Protein AF-A0A3M1J9I2-F1 (afdb_monomer)

Secondary structure (DSSP, 8-state):
-HHHHHHHTT-------PPPTT---TT----HHHHHHHHHHHTT--SEEEESSGGGS-SSHHHHHHHHHHHHHTT-EEEETTB--SSSHHHHHHHHHHHHHHHHHHHHHHHHHHHHHHHHHHTT---SSPPPTTEEEETTEEEE-HHHHHHHHHHHHHHHTS---HHHHHHHHHHTTPPPTTTTSTT--S--HHHHHHHTT-GGGGTEEEET-B-TTSPBPPGGG-EEEE---SS-HHHHHHHHHHHHHHHHH---S-SS--TTTTTEEETTT-PBPEEEEEETTEEEEES--SS-TTSS--PPPEEHHHHHHHHHHHHHHHHH-HHHHHHHHHHHHHHHHHHHHHHHHHHHHHHHHHHHHHHHHHHHHHHHHT---HHHHHHHHHHHHHHHHHHHHHHHHHHHHHHHHHTTS--HHHHHHHHHHHHHHTTTTTTGGG-HHHHHHHHHHTT-EEEEEEETTEEEEEEEBTTB--SS---------BPP--SSPPPPGGGTTT--

Foldseek 3Di:
DQVVLCVVVVHDDPDDQDDDPVVPDQPDPDPPSLVVVLVCLLVVVDQEAEAQDQCVCDVDNVVSVVSQVSSVVSNYHYDHPPDDLDVDPRVVVVVVVVVVVVVVVVVVVVVVLVVVCLVCLLVLFQSDDDDQFQWDADPRATDGDVVRLVLLVVLLCCVQVVVDQLQNSQVVCVVVVPQDPPNVDPDDPGGDSVSSVVSLQDCVQQFWDWDQQADVVGHGDPPVRIRIHGHDHSDHPVSSVSSVVSVVLCVLVPPDPDPDFFLCRSQEAALFQRQHWHWDDPDPPWIWTDSDPDDPPPPDDPDDTFTRVLVLVVLLVVLVVCLLDPVSQVLLVVVLVVVLCVVLVVLVVVLVVLVVVLVVLVVVLVVLVVVLVPDPDPVVNVVSVVVNVVSVVVNVVSVVVSVVSVVVSVNDHCDPVLSVVSVVVSVVCSVPVVVLVVDSVSSNVSCVSQVKHWHWDADPQFTFIDIAGSSDDDLDDPPPTDGSDGHDDDDDDRDDSVVPSVPD

Sequence (504 aa):
MGRAYSKDKGYNVVAELKEDDKGASGAEINLPELNKAREMAQAGRYDVLIVRELDRLSRNLAKQLIVEEALNQSGVRVEYVLAEYDDTPEGRLNKHIRATIAEYEREKIKERLVRGRMNAAKAGKIPSGKPPYGYRVKDRQLVIYEPEAKIVRQIFDWYINHNMSASKIADKLDELNVPTPNSARKNTVGWLKSSVGRMLGNETYTGTWYYGKRRRGGSLNEKSHWVAVEVPGIVSKETFDRAQRQKAEYRQKASRNRKNKYLLSGYIRCACCDYAFSGRMMNKNLAYYTANNGKDYRNHCNLPYFRADILDNQVWNWLVSILTDEEQLEQGFANYKAAVAKKDTPIRRELKITTDLINKKEKELDSKIAKMDALKSKRALVKASREVAQVEEQLDKLEAQHAVLIKQLESGTLTQEQIKSIREFVESTRGDIETVGDDFASRREIVRMLNVQVRVAVEDGKKMAHVTCHLGSSLVNCDTYHILGNAAKILGSCPSLKSTLTAT

Nearest PDB structures (foldseek):
  3na7-assembly1_A  TM=5.386E-01  e=2.882E-01  Helicobacter pylori NCTC 11638
  7pg5-assembly1_B  TM=3.683E-01  e=1.998E-01  Homo sapiens
  4ilo-assembly1_A  TM=3.195E-01  e=1.800E-01  Chlamydia trachomatis L2/434/Bu
  8tgd-assembly1_B  TM=3.673E-01  e=7.386E-01  Homo sapiens

Structure (mmCIF, N/CA/C/O backbone):
data_AF-A0A3M1J9I2-F1
#
_entry.id   AF-A0A3M1J9I2-F1
#
loop_
_atom_site.group_PDB
_atom_site.id
_atom_site.type_symbol
_atom_site.label_atom_id
_atom_site.label_alt_id
_atom_site.label_comp_id
_atom_site.label_asym_id
_atom_site.label_entity_id
_atom_site.label_seq_id
_atom_site.pdbx_PDB_ins_code
_atom_site.Cartn_x
_atom_site.Cartn_y
_atom_site.Cartn_z
_atom_site.occupancy
_atom_site.B_iso_or_equiv
_atom_site.auth_seq_id
_atom_site.auth_comp_id
_atom_site.auth_asym_id
_atom_site.auth_atom_id
_atom_site.pdbx_PDB_model_num
ATOM 1 N N . MET A 1 1 ? 26.232 -6.854 -71.951 1.00 64.75 1 MET A N 1
ATOM 2 C CA . MET A 1 1 ? 26.859 -5.968 -70.943 1.00 64.75 1 MET A CA 1
ATOM 3 C C . MET A 1 1 ? 27.976 -6.683 -70.195 1.00 64.75 1 MET A C 1
ATOM 5 O O . MET A 1 1 ? 29.101 -6.239 -70.337 1.00 64.75 1 MET A O 1
ATOM 9 N N . GLY A 1 2 ? 27.730 -7.829 -69.541 1.00 72.94 2 GLY A N 1
ATOM 10 C CA . GLY A 1 2 ? 28.788 -8.617 -68.873 1.00 72.94 2 GLY A CA 1
ATOM 11 C C . GLY A 1 2 ? 30.012 -8.933 -69.750 1.00 72.94 2 GLY A C 1
ATOM 12 O O . GLY A 1 2 ? 31.117 -8.592 -69.359 1.00 72.94 2 GLY A O 1
ATOM 13 N N . ARG A 1 3 ? 29.824 -9.446 -70.981 1.00 79.06 3 ARG A N 1
ATOM 14 C CA . ARG A 1 3 ? 30.937 -9.684 -71.939 1.00 79.06 3 ARG A CA 1
ATOM 15 C C . ARG A 1 3 ? 31.737 -8.437 -72.319 1.00 79.06 3 ARG A C 1
ATOM 17 O O . ARG A 1 3 ? 32.916 -8.525 -72.636 1.00 79.06 3 ARG A O 1
ATOM 24 N N . ALA A 1 4 ? 31.070 -7.288 -72.391 1.00 80.56 4 ALA A N 1
ATOM 25 C CA . ALA A 1 4 ? 31.735 -6.040 -72.744 1.00 80.56 4 ALA A CA 1
ATOM 26 C C . ALA A 1 4 ? 32.564 -5.541 -71.554 1.00 80.56 4 ALA A C 1
ATOM 28 O O . ALA A 1 4 ? 33.721 -5.196 -71.742 1.00 80.56 4 ALA A O 1
ATOM 29 N N . TYR A 1 5 ? 32.003 -5.610 -70.340 1.00 80.75 5 TYR A N 1
ATOM 30 C CA . TYR A 1 5 ? 32.691 -5.279 -69.089 1.00 80.75 5 TYR A CA 1
ATOM 31 C C . TYR A 1 5 ? 33.881 -6.209 -68.822 1.00 80.75 5 TYR A C 1
ATOM 33 O O . TYR A 1 5 ? 34.964 -5.747 -68.490 1.00 80.75 5 TYR A O 1
ATOM 41 N N . SER A 1 6 ? 33.719 -7.518 -69.050 1.00 84.56 6 SER A N 1
ATOM 42 C CA . SER A 1 6 ? 34.821 -8.474 -68.928 1.00 84.56 6 SER A CA 1
ATOM 43 C C . SER A 1 6 ? 35.938 -8.163 -69.920 1.00 84.56 6 SER A C 1
ATOM 45 O O . SER A 1 6 ? 37.101 -8.185 -69.546 1.00 84.56 6 SER A O 1
ATOM 47 N N . LYS A 1 7 ? 35.600 -7.823 -71.172 1.00 84.00 7 LYS A N 1
ATOM 48 C CA . LYS A 1 7 ? 36.590 -7.454 -72.190 1.00 84.00 7 LYS A CA 1
ATOM 49 C C . LYS A 1 7 ? 37.319 -6.156 -71.833 1.00 84.00 7 LYS A C 1
ATOM 51 O O . LYS A 1 7 ? 38.530 -6.092 -72.005 1.00 84.00 7 LYS A O 1
ATOM 56 N N . ASP A 1 8 ? 36.594 -5.161 -71.329 1.00 83.62 8 ASP A N 1
ATOM 57 C CA . ASP A 1 8 ? 37.138 -3.874 -70.883 1.00 83.62 8 ASP A CA 1
ATOM 58 C C . ASP A 1 8 ? 38.110 -4.032 -69.700 1.00 83.62 8 ASP A C 1
ATOM 60 O O . ASP A 1 8 ? 39.208 -3.484 -69.712 1.00 83.62 8 ASP A O 1
ATOM 64 N N . LYS A 1 9 ? 37.768 -4.885 -68.726 1.00 82.44 9 LYS A N 1
ATOM 65 C CA . LYS A 1 9 ? 38.628 -5.220 -67.577 1.00 82.44 9 LYS A CA 1
ATOM 66 C C . LYS A 1 9 ? 39.726 -6.249 -67.887 1.00 82.44 9 LYS A C 1
ATOM 68 O O . LYS A 1 9 ? 40.507 -6.589 -67.001 1.00 82.44 9 LYS A O 1
ATOM 73 N N . GLY A 1 10 ? 39.794 -6.756 -69.122 1.00 86.75 10 GLY A N 1
ATOM 74 C CA . GLY A 1 10 ? 40.778 -7.758 -69.546 1.00 86.75 10 GLY A CA 1
ATOM 75 C C . GLY A 1 10 ? 40.545 -9.169 -68.986 1.00 86.75 10 GLY A C 1
ATOM 76 O O . GLY A 1 10 ? 41.472 -9.974 -68.942 1.00 86.75 10 GLY A O 1
ATOM 77 N N . TYR A 1 11 ? 39.327 -9.488 -68.547 1.00 90.44 11 TYR A N 1
ATOM 78 C CA . TYR A 1 11 ? 38.960 -10.795 -68.002 1.00 90.44 11 TYR A CA 1
ATOM 79 C C . TYR A 1 11 ? 38.637 -11.817 -69.092 1.00 90.44 11 TYR A C 1
ATOM 81 O O . TYR A 1 11 ? 37.937 -11.529 -70.067 1.00 90.44 11 TYR A O 1
ATOM 89 N N . ASN A 1 12 ? 39.081 -13.055 -68.867 1.00 89.88 12 ASN A N 1
ATOM 90 C CA . ASN A 1 12 ? 38.707 -14.201 -69.686 1.00 89.88 12 ASN A CA 1
ATOM 91 C C . ASN A 1 12 ? 37.386 -14.801 -69.191 1.00 89.88 12 ASN A C 1
ATOM 93 O O . ASN A 1 12 ? 37.249 -15.165 -68.025 1.00 89.88 12 ASN A O 1
ATOM 97 N N . VAL A 1 13 ? 36.402 -14.915 -70.085 1.00 89.06 13 VAL A N 1
ATOM 98 C CA . VAL A 1 13 ? 35.069 -15.426 -69.737 1.00 89.06 13 VAL A CA 1
ATOM 99 C C . VAL A 1 13 ? 35.088 -16.953 -69.730 1.00 89.06 13 VAL A C 1
ATOM 101 O O . VAL A 1 13 ? 35.176 -17.575 -70.785 1.00 89.06 13 VAL A O 1
ATOM 104 N N . VAL A 1 14 ? 34.978 -17.553 -68.543 1.00 88.81 14 VAL A N 1
ATOM 105 C CA . VAL A 1 14 ? 35.015 -19.017 -68.357 1.00 88.81 14 VAL A CA 1
ATOM 106 C C . VAL A 1 14 ? 33.640 -19.685 -68.415 1.00 88.81 14 VAL A C 1
ATOM 108 O O . VAL A 1 14 ? 33.539 -20.865 -68.745 1.00 88.81 14 VAL A O 1
ATOM 111 N N . ALA A 1 15 ? 32.571 -18.947 -68.113 1.00 87.25 15 ALA A N 1
ATOM 112 C CA . ALA A 1 15 ? 31.196 -19.424 -68.212 1.00 87.25 15 ALA A CA 1
ATOM 113 C C . ALA A 1 15 ? 30.217 -18.253 -68.330 1.00 87.25 15 ALA A C 1
ATOM 115 O O . ALA A 1 15 ? 30.462 -17.167 -67.807 1.00 87.25 15 ALA A O 1
ATOM 116 N N . GLU A 1 16 ? 29.079 -18.500 -68.979 1.00 86.88 16 GLU A N 1
ATOM 117 C CA . GLU A 1 16 ? 27.944 -17.582 -68.984 1.00 86.88 16 GLU A CA 1
ATOM 118 C C . GLU A 1 16 ? 26.708 -18.281 -68.455 1.00 86.88 16 GLU A C 1
ATOM 120 O O . GLU A 1 16 ? 26.224 -19.246 -69.045 1.00 86.88 16 GLU A O 1
ATOM 125 N N . LEU A 1 17 ? 26.204 -17.766 -67.342 1.00 80.19 17 LEU A N 1
ATOM 126 C CA . LEU A 1 17 ? 25.046 -18.305 -66.654 1.00 80.19 17 LEU A CA 1
ATOM 127 C C . LEU A 1 17 ? 23.867 -17.386 -66.971 1.00 80.19 17 LEU A C 1
ATOM 129 O O . LEU A 1 17 ? 23.874 -16.205 -66.619 1.00 80.19 17 LEU A O 1
ATOM 133 N N . LYS A 1 18 ? 22.904 -17.902 -67.735 1.00 73.12 18 LYS A N 1
ATOM 134 C CA . LYS A 1 18 ? 21.711 -17.157 -68.145 1.00 73.12 18 LYS A CA 1
ATOM 135 C C . LYS A 1 18 ? 20.548 -17.600 -67.272 1.00 73.12 18 LYS A C 1
ATOM 137 O O . LYS A 1 18 ? 20.152 -18.757 -67.335 1.00 73.12 18 LYS A O 1
ATOM 142 N N . GLU A 1 19 ? 19.996 -16.682 -66.490 1.00 63.03 19 GLU A N 1
ATOM 143 C CA . GLU A 1 19 ? 18.724 -16.924 -65.815 1.00 63.03 19 GLU A CA 1
ATOM 144 C C . GLU A 1 19 ? 17.573 -16.616 -66.777 1.00 63.03 19 GLU A C 1
ATOM 146 O O . GLU A 1 19 ? 17.498 -15.518 -67.331 1.00 63.03 19 GLU A O 1
ATOM 151 N N . ASP A 1 20 ? 16.678 -17.581 -66.987 1.00 54.59 20 ASP A N 1
ATOM 152 C CA . ASP A 1 20 ? 15.434 -17.339 -67.712 1.00 54.59 20 ASP A CA 1
ATOM 153 C C . ASP A 1 20 ? 14.507 -16.466 -66.853 1.00 54.59 20 ASP A C 1
ATOM 155 O O . ASP A 1 20 ? 14.136 -16.835 -65.735 1.00 54.59 20 ASP A O 1
ATOM 159 N N . ASP A 1 21 ? 14.037 -15.343 -67.405 1.00 51.03 21 ASP A N 1
ATOM 160 C CA . ASP A 1 21 ? 13.112 -14.402 -66.743 1.00 51.03 21 ASP A CA 1
ATOM 161 C C . ASP A 1 21 ? 11.744 -15.032 -66.351 1.00 51.03 21 ASP A C 1
ATOM 163 O O . ASP A 1 21 ? 10.879 -14.363 -65.781 1.00 51.03 21 ASP A O 1
ATOM 167 N N . LYS A 1 22 ? 11.527 -16.331 -66.614 1.00 47.66 22 LYS A N 1
ATOM 168 C CA . LYS A 1 22 ? 10.309 -17.084 -66.264 1.00 47.66 22 LYS A CA 1
ATOM 169 C C . LYS A 1 22 ? 10.284 -17.630 -64.826 1.00 47.66 22 LYS A C 1
ATOM 171 O O . LYS A 1 22 ? 9.214 -18.015 -64.365 1.00 47.66 22 LYS A O 1
ATOM 176 N N . GLY A 1 23 ? 11.388 -17.588 -64.073 1.00 43.59 23 GLY A N 1
ATOM 177 C CA . GLY A 1 23 ? 11.459 -17.988 -62.649 1.00 43.59 23 GLY A CA 1
ATOM 178 C C . GLY A 1 23 ? 10.917 -16.956 -61.643 1.00 43.59 23 GLY A C 1
ATOM 179 O O . GLY A 1 23 ? 11.291 -16.945 -60.474 1.00 43.59 23 GLY A O 1
ATOM 180 N N . ALA A 1 24 ? 10.049 -16.048 -62.090 1.00 47.94 24 ALA A N 1
ATOM 181 C CA . ALA A 1 24 ? 9.575 -14.859 -61.383 1.00 47.94 24 ALA A CA 1
ATOM 182 C C . ALA A 1 24 ? 8.503 -15.102 -60.291 1.00 47.94 24 ALA A C 1
ATOM 184 O O . ALA A 1 24 ? 7.646 -14.243 -60.085 1.00 47.94 24 ALA A O 1
ATOM 185 N N . SER A 1 25 ? 8.548 -16.210 -59.549 1.00 41.91 25 SER A N 1
ATOM 186 C CA . SER A 1 25 ? 7.664 -16.449 -58.396 1.00 41.91 25 SER A CA 1
ATOM 187 C C . SER A 1 25 ? 8.492 -16.432 -57.112 1.00 41.91 25 SER A C 1
ATOM 189 O O . SER A 1 25 ? 9.225 -17.371 -56.822 1.00 41.91 25 SER A O 1
ATOM 191 N N . GLY A 1 26 ? 8.412 -15.341 -56.342 1.00 44.16 26 GLY A N 1
ATOM 192 C CA . GLY A 1 26 ? 9.234 -15.058 -55.153 1.00 44.16 26 GLY A CA 1
ATOM 193 C C . GLY A 1 26 ? 9.069 -16.001 -53.947 1.00 44.16 26 GLY A C 1
ATOM 194 O O . GLY A 1 26 ? 9.325 -15.577 -52.819 1.00 44.16 26 GLY A O 1
ATOM 195 N N . ALA A 1 27 ? 8.637 -17.246 -54.159 1.00 41.19 27 ALA A N 1
ATOM 196 C CA . ALA A 1 27 ? 8.437 -18.268 -53.138 1.00 41.19 27 ALA A CA 1
ATOM 197 C C . ALA A 1 27 ? 9.404 -19.466 -53.243 1.00 41.19 27 ALA A C 1
ATOM 199 O O . ALA A 1 27 ? 9.599 -20.142 -52.234 1.00 41.19 27 ALA A O 1
ATOM 200 N N . GLU A 1 28 ? 10.060 -19.714 -54.384 1.00 43.53 28 GLU A N 1
ATOM 201 C CA . GLU A 1 28 ? 10.998 -20.841 -54.522 1.00 43.53 28 GLU A CA 1
ATOM 202 C C . GLU A 1 28 ? 12.468 -20.407 -54.424 1.00 43.53 28 GLU A C 1
ATOM 204 O O . GLU A 1 28 ? 12.909 -19.426 -55.014 1.00 43.53 28 GLU A O 1
ATOM 209 N N . ILE A 1 29 ? 13.226 -21.148 -53.612 1.00 46.19 29 ILE A N 1
ATOM 210 C CA . ILE A 1 29 ? 14.633 -20.900 -53.246 1.00 46.19 29 ILE A CA 1
ATOM 211 C C . ILE A 1 29 ? 15.612 -21.515 -54.271 1.00 46.19 29 ILE A C 1
ATOM 213 O O . ILE A 1 29 ? 16.825 -21.395 -54.120 1.00 46.19 29 ILE A O 1
ATOM 217 N N . ASN A 1 30 ? 15.121 -22.150 -55.336 1.00 49.00 30 ASN A N 1
ATOM 218 C CA . ASN A 1 30 ? 15.982 -22.762 -56.344 1.00 49.00 30 ASN A CA 1
ATOM 219 C C . ASN A 1 30 ? 16.314 -21.762 -57.452 1.00 49.00 30 ASN A C 1
ATOM 221 O O . ASN A 1 30 ? 15.565 -21.626 -58.410 1.00 49.00 30 ASN A O 1
ATOM 225 N N . LEU A 1 31 ? 17.459 -21.091 -57.304 1.00 64.81 31 LEU A N 1
ATOM 226 C CA . LEU A 1 31 ? 18.176 -20.383 -58.368 1.00 64.81 31 LEU A CA 1
ATOM 227 C C . LEU A 1 31 ? 19.286 -21.328 -58.865 1.00 64.81 31 LEU A C 1
ATOM 229 O O . LEU A 1 31 ? 20.372 -21.344 -58.277 1.00 64.81 31 LEU A O 1
ATOM 233 N N . PRO A 1 32 ? 19.032 -22.188 -59.869 1.00 68.44 32 PRO A N 1
ATOM 234 C CA . PRO A 1 32 ? 19.954 -23.264 -60.233 1.00 68.44 32 PRO A CA 1
ATOM 235 C C . PRO A 1 32 ? 21.271 -22.715 -60.780 1.00 68.44 32 PRO A C 1
ATOM 237 O O . PRO A 1 32 ? 22.338 -23.218 -60.445 1.00 68.44 32 PRO A O 1
ATOM 240 N N . GLU A 1 33 ? 21.199 -21.627 -61.545 1.00 75.62 33 GLU A N 1
ATOM 241 C CA . GLU A 1 33 ? 22.369 -20.961 -62.113 1.00 75.62 33 GLU A CA 1
ATOM 242 C C . GLU A 1 33 ? 23.192 -20.232 -61.043 1.00 75.62 33 GLU A C 1
ATOM 244 O O . GLU A 1 33 ? 24.420 -20.295 -61.066 1.00 75.62 33 GLU A O 1
ATOM 249 N N . LEU A 1 34 ? 22.551 -19.635 -60.032 1.00 74.00 34 LEU A N 1
ATOM 250 C CA . LEU A 1 34 ? 23.266 -19.067 -58.888 1.00 74.00 34 LEU A CA 1
ATOM 251 C C . LEU A 1 34 ? 23.934 -20.147 -58.027 1.00 74.00 34 LEU A C 1
ATOM 253 O O . LEU A 1 34 ? 25.064 -19.970 -57.575 1.00 74.00 34 LEU A O 1
ATOM 257 N N . ASN A 1 35 ? 23.261 -21.274 -57.793 1.00 77.44 35 ASN A N 1
ATOM 258 C CA . ASN A 1 35 ? 23.858 -22.397 -57.070 1.00 77.44 35 ASN A CA 1
ATOM 259 C C . ASN A 1 35 ? 25.049 -22.974 -57.843 1.00 77.44 35 ASN A C 1
ATOM 261 O O . ASN A 1 35 ? 26.105 -23.188 -57.256 1.00 77.44 35 ASN A O 1
ATOM 265 N N . LYS A 1 36 ? 24.927 -23.107 -59.165 1.00 81.75 36 LYS A N 1
ATOM 266 C CA . LYS A 1 36 ? 26.019 -23.518 -60.051 1.00 81.75 36 LYS A CA 1
ATOM 267 C C . LYS A 1 36 ? 27.192 -22.536 -60.026 1.00 81.75 36 LYS A C 1
ATOM 269 O O . LYS A 1 36 ? 28.339 -22.972 -59.967 1.00 81.75 36 LYS A O 1
ATOM 274 N N . ALA A 1 37 ? 26.928 -21.226 -59.995 1.00 82.31 37 ALA A N 1
ATOM 275 C CA . ALA A 1 37 ? 27.967 -20.217 -59.785 1.00 82.31 37 ALA A CA 1
ATOM 276 C C . ALA A 1 37 ? 28.693 -20.446 -58.449 1.00 82.31 37 ALA A C 1
ATOM 278 O O . ALA A 1 37 ? 29.917 -20.492 -58.401 1.00 82.31 37 ALA A O 1
ATOM 279 N N . ARG A 1 38 ? 27.951 -20.684 -57.362 1.00 81.00 38 ARG A N 1
ATOM 280 C CA . ARG A 1 38 ? 28.529 -20.939 -56.033 1.00 81.00 38 ARG A CA 1
ATOM 281 C C . ARG A 1 38 ? 29.345 -22.231 -55.971 1.00 81.00 38 ARG A C 1
ATOM 283 O O . ARG A 1 38 ? 30.403 -22.239 -55.353 1.00 81.00 38 ARG A O 1
ATOM 290 N N . GLU A 1 39 ? 28.898 -23.301 -56.619 1.00 85.94 39 GLU A N 1
ATOM 291 C CA . GLU A 1 39 ? 29.658 -24.555 -56.713 1.00 85.94 39 GLU A CA 1
ATOM 292 C C . GLU A 1 39 ? 30.959 -24.369 -57.503 1.00 85.94 39 GLU A C 1
ATOM 294 O O . GLU A 1 39 ? 32.022 -24.825 -57.084 1.00 85.94 39 GLU A O 1
ATOM 299 N N . MET A 1 40 ? 30.905 -23.645 -58.625 1.00 87.62 40 MET A N 1
ATOM 300 C CA . MET A 1 40 ? 32.100 -23.306 -59.399 1.00 87.62 40 MET A CA 1
ATOM 301 C C . MET A 1 40 ? 33.082 -22.443 -58.596 1.00 87.62 40 MET A C 1
ATOM 303 O O . MET A 1 40 ? 34.291 -22.626 -58.740 1.00 87.62 40 MET A O 1
ATOM 307 N N . ALA A 1 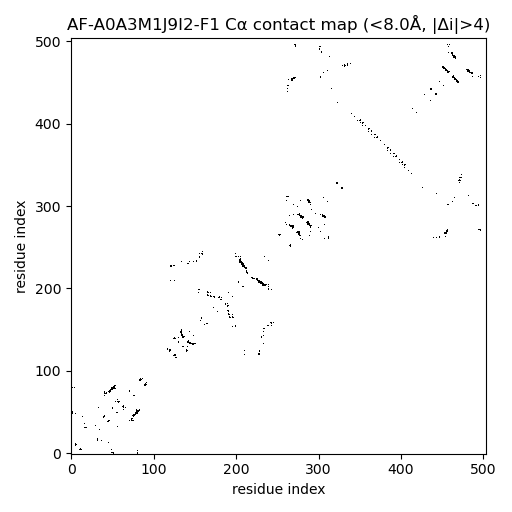41 ? 32.572 -21.551 -57.741 1.00 86.38 41 ALA A N 1
ATOM 308 C CA . ALA A 1 41 ? 33.379 -20.709 -56.864 1.00 86.38 41 ALA A CA 1
ATOM 309 C C . ALA A 1 41 ? 34.101 -21.564 -55.819 1.00 86.38 41 ALA A C 1
ATOM 311 O O . ALA A 1 41 ? 35.309 -21.448 -55.649 1.00 86.38 41 ALA A O 1
ATOM 312 N N . GLN A 1 42 ? 33.383 -22.495 -55.184 1.00 83.00 42 GLN A N 1
ATOM 313 C CA . GLN A 1 42 ? 33.961 -23.438 -54.222 1.00 83.00 42 GLN A CA 1
ATOM 314 C C . GLN A 1 42 ? 35.021 -24.349 -54.850 1.00 83.00 42 GLN A C 1
ATOM 316 O O . GLN A 1 42 ? 36.007 -24.688 -54.202 1.00 83.00 42 GLN A O 1
ATOM 321 N N . ALA A 1 43 ? 34.838 -24.729 -56.116 1.00 86.94 43 ALA A N 1
ATOM 322 C CA . ALA A 1 43 ? 35.811 -25.507 -56.876 1.00 86.94 43 ALA A CA 1
ATOM 323 C C . ALA A 1 43 ? 36.979 -24.665 -57.437 1.00 86.94 43 ALA A C 1
ATOM 325 O O . ALA A 1 43 ? 37.806 -25.213 -58.167 1.00 86.94 43 ALA A O 1
ATOM 326 N N . GLY A 1 44 ? 37.036 -23.356 -57.152 1.00 86.25 44 GLY A N 1
ATOM 327 C CA . GLY A 1 44 ? 38.105 -22.453 -57.595 1.00 86.25 44 GLY A CA 1
ATOM 328 C C . GLY A 1 44 ? 38.174 -22.268 -59.112 1.00 86.25 44 GLY A C 1
ATOM 329 O O . GLY A 1 44 ? 39.252 -22.095 -59.670 1.00 86.25 44 GLY A O 1
ATOM 330 N N . ARG A 1 45 ? 37.039 -22.382 -59.812 1.00 89.56 45 ARG A N 1
ATOM 331 C CA . ARG A 1 45 ? 36.997 -22.396 -61.286 1.00 89.56 45 ARG A CA 1
ATOM 332 C C . ARG A 1 45 ? 36.958 -21.013 -61.931 1.00 89.56 45 ARG A C 1
ATOM 334 O O . ARG A 1 45 ? 36.992 -20.930 -63.158 1.00 89.56 45 ARG A O 1
ATOM 341 N N . TYR A 1 46 ? 36.817 -19.956 -61.140 1.00 91.50 46 TYR A N 1
ATOM 342 C CA . TYR A 1 46 ? 36.781 -18.576 -61.608 1.00 91.50 46 TYR A CA 1
ATOM 343 C C . TYR A 1 46 ? 37.072 -17.613 -60.456 1.00 91.50 46 TYR A C 1
ATOM 345 O O . TYR A 1 46 ? 36.851 -17.970 -59.303 1.00 91.50 46 TYR A O 1
ATOM 353 N N . ASP A 1 47 ? 37.513 -16.397 -60.782 1.00 86.69 47 ASP A N 1
ATOM 354 C CA . ASP A 1 47 ? 37.957 -15.407 -59.786 1.00 86.69 47 ASP A CA 1
ATOM 355 C C . ASP A 1 47 ? 36.998 -14.214 -59.630 1.00 86.69 47 ASP A C 1
ATOM 357 O O . ASP A 1 47 ? 36.993 -13.531 -58.605 1.00 86.69 47 ASP A O 1
ATOM 361 N N . VAL A 1 48 ? 36.174 -13.930 -60.646 1.00 88.06 48 VAL A N 1
ATOM 362 C CA . VAL A 1 48 ? 35.267 -12.770 -60.658 1.00 88.06 48 VAL A CA 1
ATOM 363 C C . VAL A 1 48 ? 33.885 -13.180 -61.151 1.00 88.06 48 VAL A C 1
ATOM 365 O O . VAL A 1 48 ? 33.736 -13.660 -62.277 1.00 88.06 48 VAL A O 1
ATOM 368 N N . LEU A 1 49 ? 32.858 -12.970 -60.323 1.00 87.44 49 LEU A N 1
ATOM 369 C CA . LEU A 1 49 ? 31.468 -13.064 -60.756 1.00 87.44 49 LEU A CA 1
ATOM 370 C C . LEU A 1 49 ? 31.011 -11.695 -61.250 1.00 87.44 49 LEU A C 1
ATOM 372 O O . LEU A 1 49 ? 30.784 -10.790 -60.451 1.00 87.44 49 LEU A O 1
ATOM 376 N N . ILE A 1 50 ? 30.824 -11.563 -62.560 1.00 85.00 50 ILE A N 1
ATOM 377 C CA . ILE A 1 50 ? 30.309 -10.330 -63.151 1.00 85.00 50 ILE A CA 1
ATOM 378 C C . ILE A 1 50 ? 28.791 -10.414 -63.224 1.00 85.00 50 ILE A C 1
ATOM 380 O O . ILE A 1 50 ? 28.232 -11.171 -64.021 1.00 85.00 50 ILE A O 1
ATOM 384 N N . VAL A 1 51 ? 28.119 -9.605 -62.414 1.00 79.94 51 VAL A N 1
ATOM 385 C CA . VAL A 1 51 ? 26.658 -9.539 -62.378 1.00 79.94 51 VAL A CA 1
ATOM 386 C C . VAL A 1 51 ? 26.212 -8.222 -62.992 1.00 79.94 51 VAL A C 1
ATOM 388 O O . VAL A 1 51 ? 26.790 -7.169 -62.738 1.00 79.94 51 VAL A O 1
ATOM 391 N N . ARG A 1 52 ? 25.176 -8.257 -63.837 1.00 72.50 52 ARG A N 1
ATOM 392 C CA . ARG A 1 52 ? 24.704 -7.047 -64.528 1.00 72.50 52 ARG A CA 1
ATOM 393 C C . ARG A 1 52 ? 24.285 -5.949 -63.546 1.00 72.50 52 ARG A C 1
ATOM 395 O O . ARG A 1 52 ? 24.670 -4.804 -63.729 1.00 72.50 52 ARG A O 1
ATOM 402 N N . GLU A 1 53 ? 23.487 -6.297 -62.546 1.00 68.06 53 GLU A N 1
ATOM 403 C CA . GLU A 1 53 ? 22.912 -5.380 -61.561 1.00 68.06 53 GLU A CA 1
ATOM 404 C C . GLU A 1 53 ? 22.605 -6.150 -60.269 1.00 68.06 53 GLU A C 1
ATOM 406 O O . GLU A 1 53 ? 22.558 -7.381 -60.272 1.00 68.06 53 GLU A O 1
ATOM 411 N N . LEU A 1 54 ? 22.407 -5.421 -59.172 1.00 64.75 54 LEU A N 1
ATOM 412 C CA . LEU A 1 54 ? 22.280 -5.972 -57.823 1.00 64.75 54 LEU A CA 1
ATOM 413 C C . LEU A 1 54 ? 21.147 -7.030 -57.756 1.00 64.75 54 LEU A C 1
ATOM 415 O O . LEU A 1 54 ? 21.387 -8.186 -57.418 1.00 64.75 54 LEU A O 1
ATOM 419 N N . ASP A 1 55 ? 19.939 -6.705 -58.211 1.00 59.22 55 ASP A N 1
ATOM 420 C CA . ASP A 1 55 ? 18.748 -7.562 -58.067 1.00 59.22 55 ASP A CA 1
ATOM 421 C C . ASP A 1 55 ? 18.795 -8.932 -58.789 1.00 59.22 55 ASP A C 1
ATOM 423 O O . ASP A 1 55 ? 17.934 -9.784 -58.542 1.00 59.22 55 ASP A O 1
ATOM 427 N N . ARG A 1 56 ? 19.820 -9.179 -59.620 1.00 67.81 56 ARG A N 1
ATOM 428 C CA . ARG A 1 56 ? 20.027 -10.426 -60.378 1.00 67.81 56 ARG A CA 1
ATOM 429 C C . ARG A 1 56 ? 20.637 -11.560 -59.576 1.00 67.81 56 ARG A C 1
ATOM 431 O O . ARG A 1 56 ? 20.650 -12.684 -60.049 1.00 67.81 56 ARG A O 1
ATOM 438 N N . LEU A 1 57 ? 21.112 -11.290 -58.365 1.00 62.94 57 LEU A N 1
ATOM 439 C CA . LEU A 1 57 ? 21.481 -12.352 -57.425 1.00 62.94 57 LEU A CA 1
ATOM 440 C C . LEU A 1 57 ? 20.294 -12.784 -56.552 1.00 62.94 57 LEU A C 1
ATOM 442 O O . LEU A 1 57 ? 20.260 -13.906 -56.059 1.00 62.94 57 LEU A O 1
ATOM 446 N N . SER A 1 58 ? 19.337 -11.886 -56.297 1.00 61.97 58 SER A N 1
ATOM 447 C CA . SER A 1 58 ? 18.117 -12.143 -55.525 1.00 61.97 58 SER A CA 1
ATOM 448 C C . SER A 1 58 ? 17.279 -10.867 -55.445 1.00 61.97 58 SER A C 1
ATOM 450 O O . SER A 1 58 ? 17.777 -9.814 -55.060 1.00 61.97 58 SER A O 1
ATOM 452 N N . ARG A 1 59 ? 15.960 -10.984 -55.650 1.00 56.84 59 ARG A N 1
ATOM 453 C CA . ARG A 1 59 ? 15.002 -9.871 -55.469 1.00 56.84 59 ARG A CA 1
ATOM 454 C C . ARG A 1 59 ? 14.821 -9.427 -54.010 1.00 56.84 59 ARG A C 1
ATOM 456 O O . ARG A 1 59 ? 14.212 -8.396 -53.743 1.00 56.84 59 ARG A O 1
ATOM 463 N N . ASN A 1 60 ? 15.302 -10.214 -53.047 1.00 59.19 60 ASN A N 1
ATOM 464 C CA . ASN A 1 60 ? 15.381 -9.825 -51.641 1.00 59.19 60 ASN A CA 1
ATOM 465 C C . ASN A 1 60 ? 16.811 -9.378 -51.335 1.00 59.19 60 ASN A C 1
ATOM 467 O O . ASN A 1 60 ? 17.714 -10.216 -51.295 1.00 59.19 60 ASN A O 1
ATOM 471 N N . LEU A 1 61 ? 16.982 -8.083 -51.070 1.00 61.34 61 LEU A N 1
ATOM 472 C CA . LEU A 1 61 ? 18.287 -7.470 -50.844 1.00 61.34 61 LEU A CA 1
ATOM 473 C C . LEU A 1 61 ? 19.052 -8.116 -49.675 1.00 61.34 61 LEU A C 1
ATOM 475 O O . LEU A 1 61 ? 20.243 -8.351 -49.796 1.00 61.34 61 LEU A O 1
ATOM 479 N N . ALA A 1 62 ? 18.398 -8.513 -48.578 1.00 56.62 62 ALA A N 1
ATOM 480 C CA . ALA A 1 62 ? 19.088 -9.187 -47.469 1.00 56.62 62 ALA A CA 1
ATOM 481 C C . ALA A 1 62 ? 19.664 -10.553 -47.884 1.00 56.62 62 ALA A C 1
ATOM 483 O O . ALA A 1 62 ? 20.820 -10.854 -47.596 1.00 56.62 62 ALA A O 1
ATOM 484 N N . LYS A 1 63 ? 18.886 -11.361 -48.616 1.00 62.34 63 LYS A N 1
ATOM 485 C CA . LYS A 1 63 ? 19.377 -12.633 -49.181 1.00 62.34 63 LYS A CA 1
ATOM 486 C C . LYS A 1 63 ? 20.508 -12.403 -50.175 1.00 62.34 63 LYS A C 1
ATOM 488 O O . LYS A 1 63 ? 21.456 -13.175 -50.226 1.00 62.34 63 LYS A O 1
ATOM 493 N N . GLN A 1 64 ? 20.405 -11.329 -50.937 1.00 67.44 64 GLN A N 1
ATOM 494 C CA . GLN A 1 64 ? 21.372 -10.972 -51.950 1.00 67.44 64 GLN A CA 1
ATOM 495 C C . GLN A 1 64 ? 22.745 -10.628 -51.358 1.00 67.44 64 GLN A C 1
ATOM 497 O O . GLN A 1 64 ? 23.764 -11.123 -51.828 1.00 67.44 64 GLN A O 1
ATOM 502 N N . LEU A 1 65 ? 22.757 -9.857 -50.269 1.00 66.06 65 LEU A N 1
ATOM 503 C CA . LEU A 1 65 ? 23.976 -9.510 -49.539 1.00 66.06 65 LEU A CA 1
ATOM 504 C C . LEU A 1 65 ? 24.643 -10.732 -48.894 1.00 66.06 65 LEU A C 1
ATOM 506 O O . LEU A 1 65 ? 25.866 -10.795 -48.825 1.00 66.06 65 LEU A O 1
ATOM 510 N N . ILE A 1 66 ? 23.851 -11.714 -48.454 1.00 67.00 66 ILE A N 1
ATOM 511 C CA . ILE A 1 66 ? 24.361 -12.989 -47.921 1.00 67.00 66 ILE A CA 1
ATOM 512 C C . ILE A 1 66 ? 25.046 -13.812 -49.020 1.00 67.00 66 ILE A C 1
ATOM 514 O O . ILE A 1 66 ? 26.084 -14.426 -48.783 1.00 67.00 66 ILE A O 1
ATOM 518 N N . VAL A 1 67 ? 24.463 -13.843 -50.219 1.00 73.50 67 VAL A N 1
ATOM 519 C CA . VAL A 1 67 ? 25.020 -14.571 -51.367 1.00 73.50 67 VAL A CA 1
ATOM 520 C C . VAL A 1 67 ? 26.342 -13.953 -51.822 1.00 73.50 67 VAL A C 1
ATOM 522 O O . VAL A 1 67 ? 27.298 -14.686 -52.064 1.00 73.50 67 VAL A O 1
ATOM 525 N N . GLU A 1 68 ? 26.405 -12.625 -51.902 1.00 75.00 68 GLU A N 1
ATOM 526 C CA . GLU A 1 68 ? 27.616 -11.887 -52.274 1.00 75.00 68 GLU A CA 1
ATOM 527 C C . GLU A 1 68 ? 28.772 -12.156 -51.297 1.00 75.00 68 GLU A C 1
ATOM 529 O O . GLU A 1 68 ? 29.884 -12.468 -51.717 1.00 75.00 68 GLU A O 1
ATOM 534 N N . GLU A 1 69 ? 28.490 -12.146 -49.991 1.00 68.38 69 GLU A N 1
ATOM 535 C CA . GLU A 1 69 ? 29.471 -12.474 -48.951 1.00 68.38 69 GLU A CA 1
ATOM 536 C C . GLU A 1 69 ? 30.008 -13.912 -49.085 1.00 68.38 69 GLU A C 1
ATOM 538 O O . GLU A 1 69 ? 31.211 -14.141 -48.986 1.00 68.38 69 GLU A O 1
ATOM 543 N N . ALA A 1 70 ? 29.141 -14.890 -49.366 1.00 72.88 70 ALA A N 1
ATOM 544 C CA . ALA A 1 70 ? 29.555 -16.287 -49.522 1.00 72.88 70 ALA A CA 1
ATOM 545 C C . ALA A 1 70 ? 30.470 -16.517 -50.743 1.00 72.88 70 ALA A C 1
ATOM 547 O O . ALA A 1 70 ? 31.352 -17.379 -50.709 1.00 72.88 70 ALA A O 1
ATOM 548 N N . LEU A 1 71 ? 30.262 -15.760 -51.824 1.00 79.38 71 LEU A N 1
ATOM 549 C CA . LEU A 1 71 ? 31.117 -15.794 -53.013 1.00 79.38 71 LEU A CA 1
ATOM 550 C C . LEU A 1 71 ? 32.476 -15.139 -52.732 1.00 79.38 71 LEU A C 1
ATOM 552 O O . LEU A 1 71 ? 33.503 -15.761 -53.008 1.00 79.38 71 LEU A O 1
ATOM 556 N N . ASN A 1 72 ? 32.485 -13.977 -52.067 1.00 74.75 72 ASN A N 1
ATOM 557 C CA . ASN A 1 72 ? 33.716 -13.313 -51.624 1.00 74.75 72 ASN A CA 1
ATOM 558 C C . ASN A 1 72 ? 34.567 -14.228 -50.725 1.00 74.75 72 ASN A C 1
ATOM 560 O O . ASN A 1 72 ? 35.784 -14.302 -50.889 1.00 74.75 72 ASN A O 1
ATOM 564 N N . GLN A 1 73 ? 33.938 -14.994 -49.827 1.00 70.44 73 GLN A N 1
ATOM 565 C CA . GLN A 1 73 ? 34.626 -15.979 -48.979 1.00 70.44 73 GLN A CA 1
ATOM 566 C C . GLN A 1 73 ? 35.244 -17.147 -49.760 1.00 70.44 73 GLN A C 1
ATOM 568 O O . GLN A 1 73 ? 36.209 -17.745 -49.293 1.00 70.44 73 GLN A O 1
ATOM 573 N N . SER A 1 74 ? 34.722 -17.462 -50.948 1.00 79.75 74 SER A N 1
ATOM 574 C CA . SER A 1 74 ? 35.272 -18.496 -51.838 1.00 79.75 74 SER A CA 1
ATOM 575 C C . SER A 1 74 ? 36.390 -17.958 -52.747 1.00 79.75 74 SER A C 1
ATOM 577 O O . SER A 1 74 ? 36.794 -18.635 -53.684 1.00 79.75 74 SER A O 1
ATOM 579 N N . GLY A 1 75 ? 36.880 -16.737 -52.494 1.00 77.69 75 GLY A N 1
ATOM 580 C CA . GLY A 1 75 ? 37.909 -16.075 -53.304 1.00 77.69 75 GLY A CA 1
ATOM 581 C C . GLY A 1 75 ? 37.371 -15.408 -54.571 1.00 77.69 75 GLY A C 1
ATOM 582 O O . GLY A 1 75 ? 38.147 -14.861 -55.348 1.00 77.69 75 GLY A O 1
ATOM 583 N N . VAL A 1 76 ? 36.052 -15.419 -54.765 1.00 85.56 76 VAL A N 1
ATOM 584 C CA . VAL A 1 76 ? 35.399 -14.854 -55.942 1.00 85.56 76 VAL A CA 1
ATOM 585 C C . VAL A 1 76 ? 34.916 -13.448 -55.643 1.00 85.56 76 VAL A C 1
ATOM 587 O O . VAL A 1 76 ? 34.018 -13.266 -54.826 1.00 85.56 76 VAL A O 1
ATOM 590 N N . ARG A 1 77 ? 35.431 -12.449 -56.360 1.00 81.38 77 ARG A N 1
ATOM 591 C CA . ARG A 1 77 ? 34.926 -11.074 -56.244 1.00 81.38 77 ARG A CA 1
ATOM 592 C C . ARG A 1 77 ? 33.653 -10.915 -57.050 1.00 81.38 77 ARG A C 1
ATOM 594 O O . ARG A 1 77 ? 33.622 -11.233 -58.238 1.00 81.38 77 ARG A O 1
ATOM 601 N N . VAL A 1 78 ? 32.607 -10.402 -56.420 1.00 80.50 78 VAL A N 1
ATOM 602 C CA . VAL A 1 78 ? 31.397 -10.022 -57.147 1.00 80.50 78 VAL A CA 1
ATOM 603 C C . VAL A 1 78 ? 31.570 -8.602 -57.658 1.00 80.50 78 VAL A C 1
ATOM 605 O O . VAL A 1 78 ? 31.626 -7.651 -56.885 1.00 80.50 78 VAL A O 1
ATOM 608 N N . GLU A 1 79 ? 31.660 -8.469 -58.974 1.00 80.25 79 GLU A N 1
ATOM 609 C CA . GLU A 1 79 ? 31.716 -7.177 -59.637 1.00 80.25 79 GLU A CA 1
ATOM 610 C C . GLU A 1 79 ? 30.381 -6.936 -60.313 1.00 80.25 79 GLU A C 1
ATOM 612 O O . GLU A 1 79 ? 29.953 -7.646 -61.228 1.00 80.25 79 GLU A O 1
ATOM 617 N N . TYR A 1 80 ? 29.696 -5.911 -59.835 1.00 76.62 80 TYR A N 1
ATOM 618 C CA . TYR A 1 80 ? 28.529 -5.436 -60.531 1.00 76.62 80 TYR A CA 1
ATOM 619 C C . TYR A 1 80 ? 29.015 -4.543 -61.651 1.00 76.62 80 TYR A C 1
ATOM 621 O O . TYR A 1 80 ? 29.682 -3.540 -61.410 1.00 76.62 80 TYR A O 1
ATOM 629 N N . VAL A 1 81 ? 28.598 -4.865 -62.873 1.00 71.62 81 VAL A N 1
ATOM 630 C CA . VAL A 1 81 ? 28.835 -4.012 -64.047 1.00 71.62 81 VAL A CA 1
ATOM 631 C C . VAL A 1 81 ? 28.369 -2.571 -63.783 1.00 71.62 81 VAL A C 1
ATOM 633 O O . VAL A 1 81 ? 28.840 -1.642 -64.429 1.00 71.62 81 VAL A O 1
ATOM 636 N N . LEU A 1 82 ? 27.451 -2.393 -62.826 1.00 61.91 82 LEU A N 1
ATOM 637 C CA . LEU A 1 82 ? 26.797 -1.136 -62.498 1.00 61.91 82 LEU A CA 1
ATOM 638 C C . LEU A 1 82 ? 26.990 -0.647 -61.039 1.00 61.91 82 LEU A C 1
ATOM 640 O O . LEU A 1 82 ? 26.237 0.241 -60.649 1.00 61.91 82 LEU A O 1
ATOM 644 N N . ALA A 1 83 ? 27.916 -1.170 -60.208 1.00 55.69 83 ALA A N 1
ATOM 645 C CA . ALA A 1 83 ? 28.071 -0.650 -58.827 1.00 55.69 83 ALA A CA 1
ATOM 646 C C . ALA A 1 83 ? 29.509 -0.630 -58.257 1.00 55.69 83 ALA A C 1
ATOM 648 O O . ALA A 1 83 ? 30.063 -1.672 -57.915 1.00 55.69 83 ALA A O 1
ATOM 649 N N . GLU A 1 84 ? 30.048 0.575 -58.038 1.00 49.25 84 GLU A N 1
ATOM 650 C CA . GLU A 1 84 ? 31.184 0.876 -57.148 1.00 49.25 84 GLU A CA 1
ATOM 651 C C . GLU A 1 84 ? 30.650 1.492 -55.836 1.00 49.25 84 GLU A C 1
ATOM 653 O O . GLU A 1 84 ? 29.714 2.296 -55.856 1.00 49.25 84 GLU A O 1
ATOM 658 N N . TYR A 1 85 ? 31.230 1.132 -54.684 1.00 57.16 85 TYR A N 1
ATOM 659 C CA . TYR A 1 85 ? 30.992 1.823 -53.403 1.00 57.16 85 TYR A CA 1
ATOM 660 C C . TYR A 1 85 ? 32.106 2.827 -53.126 1.00 57.16 85 TYR A C 1
ATOM 662 O O . TYR A 1 85 ? 32.772 2.789 -52.091 1.00 57.16 85 TYR A O 1
ATOM 670 N N . ASP A 1 86 ? 32.290 3.733 -54.067 1.00 51.81 86 ASP A N 1
ATOM 671 C CA . ASP A 1 86 ? 33.039 4.949 -53.814 1.00 51.81 86 ASP A CA 1
ATOM 672 C C . ASP A 1 86 ? 32.222 5.886 -52.911 1.00 51.81 86 ASP A C 1
ATOM 674 O O . ASP A 1 86 ? 31.041 5.647 -52.621 1.00 51.81 86 ASP A O 1
ATOM 678 N N . ASP A 1 87 ? 32.811 7.011 -52.493 1.00 52.31 87 ASP A N 1
ATOM 679 C CA . ASP A 1 87 ? 32.062 8.156 -51.944 1.00 52.31 87 ASP A CA 1
ATOM 680 C C . ASP A 1 87 ? 31.241 8.862 -53.052 1.00 52.31 87 ASP A C 1
ATOM 682 O O . ASP A 1 87 ? 31.171 10.089 -53.174 1.00 52.31 87 ASP A O 1
ATOM 686 N N . THR A 1 88 ? 30.625 8.044 -53.901 1.00 61.12 88 THR A N 1
ATOM 687 C CA . THR A 1 88 ? 29.695 8.374 -54.959 1.00 61.12 88 THR A CA 1
ATOM 688 C C . THR A 1 88 ? 28.273 8.390 -54.396 1.00 61.12 88 THR A C 1
ATOM 690 O O . THR A 1 88 ? 27.980 7.806 -53.340 1.00 61.12 88 THR A O 1
ATOM 693 N N . PRO A 1 89 ? 27.349 9.094 -55.064 1.00 52.19 89 PRO A N 1
ATOM 694 C CA . PRO A 1 89 ? 25.933 9.081 -54.705 1.00 52.19 89 PRO A CA 1
ATOM 695 C C . PRO A 1 89 ? 25.347 7.666 -54.508 1.00 52.19 89 PRO A C 1
ATOM 697 O O . PRO A 1 89 ? 24.578 7.450 -53.571 1.00 52.19 89 PRO A O 1
ATOM 700 N N . GLU A 1 90 ? 25.759 6.694 -55.321 1.00 53.22 90 GLU A N 1
ATOM 701 C CA . GLU A 1 90 ? 25.289 5.305 -55.332 1.00 53.22 90 GLU A CA 1
ATOM 702 C C . GLU A 1 90 ? 25.816 4.498 -54.132 1.00 53.22 90 GLU A C 1
ATOM 704 O O . GLU A 1 90 ? 25.046 3.804 -53.456 1.00 53.22 90 GLU A O 1
ATOM 709 N N . GLY A 1 91 ? 27.104 4.636 -53.797 1.00 55.62 91 GLY A N 1
ATOM 710 C CA . GLY A 1 91 ? 27.706 4.008 -52.618 1.00 55.62 91 GLY A CA 1
ATOM 711 C C . GLY A 1 91 ? 27.093 4.516 -51.308 1.00 55.62 91 GLY A C 1
ATOM 712 O O . GLY A 1 91 ? 26.775 3.729 -50.403 1.00 55.62 91 GLY A O 1
ATOM 713 N N . ARG A 1 92 ? 26.819 5.828 -51.229 1.00 55.62 92 ARG A N 1
ATOM 714 C CA . ARG A 1 92 ? 26.099 6.438 -50.097 1.00 55.62 92 ARG A CA 1
ATOM 715 C C . ARG A 1 92 ? 24.661 5.935 -49.994 1.00 55.62 92 ARG A C 1
ATOM 717 O O . ARG A 1 92 ? 24.231 5.558 -48.901 1.00 55.62 92 ARG A O 1
ATOM 724 N N . LEU A 1 93 ? 23.927 5.871 -51.105 1.00 62.47 93 LEU A N 1
ATOM 725 C CA . LEU A 1 93 ? 22.556 5.357 -51.138 1.00 62.47 93 LEU A CA 1
ATOM 726 C C . LEU A 1 93 ? 22.482 3.912 -50.625 1.00 62.47 93 LEU A C 1
ATOM 728 O O . LEU A 1 93 ? 21.669 3.599 -49.754 1.00 62.47 93 LEU A O 1
ATOM 732 N N . ASN A 1 94 ? 23.378 3.043 -51.085 1.00 60.41 94 ASN A N 1
ATOM 733 C CA . ASN A 1 94 ? 23.417 1.653 -50.646 1.00 60.41 94 ASN A CA 1
ATOM 734 C C . ASN A 1 94 ? 23.754 1.506 -49.147 1.00 60.41 94 ASN A C 1
ATOM 736 O O . ASN A 1 94 ? 23.178 0.657 -48.458 1.00 60.41 94 ASN A O 1
ATOM 740 N N . LYS A 1 95 ? 24.635 2.358 -48.600 1.00 55.34 95 LYS A N 1
ATOM 741 C CA . LYS A 1 95 ? 24.895 2.431 -47.150 1.00 55.34 95 LYS A CA 1
ATOM 742 C C . LYS A 1 95 ? 23.634 2.818 -46.370 1.00 55.34 95 LYS A C 1
ATOM 744 O O . LYS A 1 95 ? 23.343 2.199 -45.344 1.00 55.34 95 LYS A O 1
ATOM 749 N N . HIS A 1 96 ? 22.869 3.794 -46.861 1.00 64.81 96 HIS A N 1
ATOM 750 C CA . HIS A 1 96 ? 21.596 4.190 -46.254 1.00 64.81 96 HIS A CA 1
ATOM 751 C C . HIS A 1 96 ? 20.564 3.062 -46.296 1.00 64.81 96 HIS A C 1
ATOM 753 O O . HIS A 1 96 ? 19.966 2.759 -45.268 1.00 64.81 96 HIS A O 1
ATOM 759 N N . ILE A 1 97 ? 20.421 2.371 -47.428 1.00 66.56 97 ILE A N 1
ATOM 760 C CA . ILE A 1 97 ? 19.486 1.246 -47.566 1.00 66.56 97 ILE A CA 1
ATOM 761 C C . ILE A 1 97 ? 19.816 0.126 -46.567 1.00 66.56 97 ILE A C 1
ATOM 763 O O . ILE A 1 97 ? 18.924 -0.377 -45.882 1.00 66.56 97 ILE A O 1
ATOM 767 N N . ARG A 1 98 ? 21.097 -0.242 -46.416 1.00 58.53 98 ARG A N 1
ATOM 768 C CA . ARG A 1 98 ? 21.517 -1.254 -45.429 1.00 58.53 98 ARG A CA 1
ATOM 769 C C . ARG A 1 98 ? 21.239 -0.814 -43.992 1.00 58.53 98 ARG A C 1
ATOM 771 O O . ARG A 1 98 ? 20.782 -1.626 -43.187 1.00 58.53 98 ARG A O 1
ATOM 778 N N . ALA A 1 99 ? 21.474 0.459 -43.674 1.00 62.38 99 ALA A N 1
ATOM 779 C CA . ALA A 1 99 ? 21.134 1.014 -42.367 1.00 62.38 99 ALA A CA 1
ATOM 780 C C . ALA A 1 99 ? 19.620 0.927 -42.101 1.00 62.38 99 ALA A C 1
ATOM 782 O O . ALA A 1 99 ? 19.222 0.450 -41.038 1.00 62.38 99 ALA A O 1
ATOM 783 N N . THR A 1 100 ? 18.786 1.273 -43.086 1.00 72.44 100 THR A N 1
ATOM 784 C CA . THR A 1 100 ? 17.321 1.169 -43.003 1.00 72.44 100 THR A CA 1
ATOM 785 C C . THR A 1 100 ? 16.848 -0.277 -42.834 1.00 72.44 100 THR A C 1
ATOM 787 O O . THR A 1 100 ? 15.951 -0.533 -42.032 1.00 72.44 100 THR A O 1
ATOM 790 N N . ILE A 1 101 ? 17.462 -1.251 -43.513 1.00 67.31 101 ILE A N 1
ATOM 791 C CA . ILE A 1 101 ? 17.132 -2.676 -43.327 1.00 67.31 101 ILE A CA 1
ATOM 792 C C . ILE A 1 101 ? 17.497 -3.139 -41.915 1.00 67.31 101 ILE A C 1
ATOM 794 O O . ILE A 1 101 ? 16.680 -3.772 -41.245 1.00 67.31 101 ILE A O 1
ATOM 798 N N . ALA A 1 102 ? 18.684 -2.780 -41.422 1.00 57.53 102 ALA A N 1
ATOM 799 C CA . ALA A 1 102 ? 19.091 -3.109 -40.058 1.00 57.53 102 ALA A CA 1
ATOM 800 C C . ALA A 1 102 ? 18.163 -2.461 -39.012 1.00 57.53 102 ALA A C 1
ATOM 802 O O . ALA A 1 102 ? 17.866 -3.056 -37.974 1.00 57.53 102 ALA A O 1
ATOM 803 N N . GLU A 1 103 ? 17.676 -1.244 -39.260 1.00 69.69 103 GLU A N 1
ATOM 804 C CA . GLU A 1 103 ? 16.639 -0.605 -38.443 1.00 69.69 103 GLU A CA 1
ATOM 805 C C . GLU A 1 103 ? 15.318 -1.374 -38.488 1.00 69.69 103 GLU A C 1
ATOM 807 O O . GLU A 1 103 ? 14.798 -1.732 -37.429 1.00 69.69 103 GLU A O 1
ATOM 812 N N . TYR A 1 104 ? 14.835 -1.722 -39.680 1.00 78.06 104 TYR A N 1
ATOM 813 C CA . TYR A 1 104 ? 13.606 -2.486 -39.872 1.00 78.06 104 TYR A CA 1
ATOM 814 C C . TYR A 1 104 ? 13.641 -3.855 -39.175 1.00 78.06 104 TYR A C 1
ATOM 816 O O . TYR A 1 104 ? 12.694 -4.230 -38.478 1.00 78.06 104 TYR A O 1
ATOM 824 N N . GLU A 1 105 ? 14.736 -4.608 -39.298 1.00 71.44 105 GLU A N 1
ATOM 825 C CA . GLU A 1 105 ? 14.883 -5.902 -38.623 1.00 71.44 105 GLU A CA 1
ATOM 826 C C . GLU A 1 105 ? 14.883 -5.755 -37.100 1.00 71.44 105 GLU A C 1
ATOM 828 O O . GLU A 1 105 ? 14.198 -6.508 -36.397 1.00 71.44 105 GLU A O 1
ATOM 833 N N . ARG A 1 106 ? 15.584 -4.742 -36.574 1.00 67.00 106 ARG A N 1
ATOM 834 C CA . ARG A 1 106 ? 15.559 -4.419 -35.139 1.00 67.00 106 ARG A CA 1
ATOM 835 C C . ARG A 1 106 ? 14.145 -4.086 -34.670 1.00 67.00 106 ARG A C 1
ATOM 837 O O . ARG A 1 106 ? 13.734 -4.540 -33.596 1.00 67.00 106 ARG A O 1
ATOM 844 N N . GLU A 1 107 ? 13.381 -3.336 -35.460 1.00 77.56 107 GLU A N 1
ATOM 845 C CA . GLU A 1 107 ? 11.980 -3.037 -35.167 1.00 77.56 107 GLU A CA 1
ATOM 846 C C . GLU A 1 107 ? 11.102 -4.289 -35.198 1.00 77.56 107 GLU A C 1
ATOM 848 O O . GLU A 1 107 ? 10.330 -4.514 -34.259 1.00 77.56 107 GLU A O 1
ATOM 853 N N . LYS A 1 108 ? 11.275 -5.167 -36.191 1.00 81.31 108 LYS A N 1
ATOM 854 C CA . LYS A 1 108 ? 10.534 -6.432 -36.290 1.00 81.31 108 LYS A CA 1
ATOM 855 C C . LYS A 1 108 ? 10.833 -7.392 -35.144 1.00 81.31 108 LYS A C 1
ATOM 857 O O . LYS A 1 108 ? 9.907 -7.989 -34.589 1.00 81.31 108 LYS A O 1
ATOM 862 N N . ILE A 1 109 ? 12.094 -7.529 -34.738 1.00 73.88 109 ILE A N 1
ATOM 863 C CA . ILE A 1 109 ? 12.479 -8.334 -33.568 1.00 73.88 109 ILE A CA 1
ATOM 864 C C . ILE A 1 109 ? 11.826 -7.766 -32.306 1.00 73.88 109 ILE A C 1
ATOM 866 O O . ILE A 1 109 ? 11.251 -8.509 -31.507 1.00 73.88 109 ILE A O 1
ATOM 870 N N . LYS A 1 110 ? 11.861 -6.442 -32.134 1.00 77.06 110 LYS A N 1
ATOM 871 C CA . LYS A 1 110 ? 11.230 -5.764 -30.998 1.00 77.06 110 LYS A CA 1
ATOM 872 C C . LYS A 1 110 ? 9.716 -5.991 -30.975 1.00 77.06 110 LYS A C 1
ATOM 874 O O . LYS A 1 110 ? 9.186 -6.315 -29.912 1.00 77.06 110 LYS A O 1
ATOM 879 N N . GLU A 1 111 ? 9.037 -5.877 -32.115 1.00 83.25 111 GLU A N 1
ATOM 880 C CA . GLU A 1 111 ? 7.602 -6.159 -32.263 1.00 83.25 111 GLU A CA 1
ATOM 881 C C . GLU A 1 111 ? 7.275 -7.598 -31.826 1.00 83.25 111 GLU A C 1
ATOM 883 O O . GLU A 1 111 ? 6.409 -7.817 -30.971 1.00 83.25 111 GLU A O 1
ATOM 888 N N . ARG A 1 112 ? 8.028 -8.584 -32.338 1.00 84.81 112 ARG A N 1
ATOM 889 C CA . ARG A 1 112 ? 7.865 -10.007 -31.995 1.00 84.81 112 ARG A CA 1
ATOM 890 C C . ARG A 1 112 ? 8.105 -10.277 -30.511 1.00 84.81 112 ARG A C 1
ATOM 892 O O . ARG A 1 112 ? 7.318 -10.989 -29.890 1.00 84.81 112 ARG A O 1
ATOM 899 N N . LEU A 1 113 ? 9.143 -9.686 -29.919 1.00 83.75 113 LEU A N 1
ATOM 900 C CA . LEU A 1 113 ? 9.437 -9.830 -28.491 1.00 83.75 113 LEU A CA 1
ATOM 901 C C . LEU A 1 113 ? 8.325 -9.242 -27.618 1.00 83.75 113 LEU A C 1
ATOM 903 O O . LEU A 1 113 ? 7.934 -9.866 -26.634 1.00 83.75 113 LEU A O 1
ATOM 907 N N . VAL A 1 114 ? 7.798 -8.063 -27.962 1.00 84.44 114 VAL A N 1
ATOM 908 C CA . VAL A 1 114 ? 6.679 -7.450 -27.228 1.00 84.44 114 VAL A CA 1
ATOM 909 C C . VAL A 1 114 ? 5.444 -8.345 -27.300 1.00 84.44 114 VAL A C 1
ATOM 911 O O . VAL A 1 114 ? 4.864 -8.658 -26.259 1.00 84.44 114 VAL A O 1
ATOM 914 N N . ARG A 1 115 ? 5.087 -8.826 -28.497 1.00 86.81 115 ARG A N 1
ATOM 915 C CA . ARG A 1 115 ? 3.957 -9.746 -28.694 1.00 86.81 115 ARG A CA 1
ATOM 916 C C . ARG A 1 115 ? 4.139 -11.051 -27.916 1.00 86.81 115 ARG A C 1
ATOM 918 O O . ARG A 1 115 ? 3.232 -11.467 -27.203 1.00 86.81 115 ARG A O 1
ATOM 925 N N . GLY A 1 116 ? 5.322 -11.660 -27.986 1.00 89.12 116 GLY A N 1
ATOM 926 C CA . GLY A 1 116 ? 5.635 -12.893 -27.262 1.00 89.12 116 GLY A CA 1
ATOM 927 C C . GLY A 1 116 ? 5.546 -12.730 -25.742 1.00 89.12 116 GLY A C 1
ATOM 928 O O . GLY A 1 116 ? 4.969 -13.577 -25.062 1.00 89.12 116 GLY A O 1
ATOM 929 N N . ARG A 1 117 ? 6.052 -11.616 -25.196 1.00 90.12 117 ARG A N 1
ATOM 930 C CA . ARG A 1 117 ? 5.944 -11.310 -23.759 1.00 90.12 117 ARG A CA 1
ATOM 931 C C . ARG A 1 117 ? 4.500 -11.053 -23.330 1.00 90.12 117 ARG A C 1
ATOM 933 O O . ARG A 1 117 ? 4.104 -11.527 -22.271 1.00 90.12 117 ARG A O 1
ATOM 940 N N . MET A 1 118 ? 3.724 -10.352 -24.156 1.00 89.50 118 MET A N 1
ATOM 941 C CA . MET A 1 118 ? 2.300 -10.114 -23.919 1.00 89.50 118 MET A CA 1
ATOM 942 C C . MET A 1 118 ? 1.510 -11.429 -23.881 1.00 89.50 118 MET A C 1
ATOM 944 O O . MET A 1 118 ? 0.747 -11.658 -22.948 1.00 89.50 118 MET A O 1
ATOM 948 N N . ASN A 1 119 ? 1.734 -12.319 -24.850 1.00 92.06 119 ASN A N 1
ATOM 949 C CA . ASN A 1 119 ? 1.075 -13.626 -24.897 1.00 92.06 119 ASN A CA 1
ATOM 950 C C . ASN A 1 119 ? 1.465 -14.504 -23.702 1.00 92.06 119 ASN A C 1
ATOM 952 O O . ASN A 1 119 ? 0.605 -15.146 -23.109 1.00 92.06 119 ASN A O 1
ATOM 956 N N . ALA A 1 120 ? 2.739 -14.488 -23.299 1.00 91.12 120 ALA A N 1
ATOM 957 C CA . ALA A 1 120 ? 3.185 -15.194 -22.102 1.00 91.12 120 ALA A CA 1
ATOM 958 C C . ALA A 1 120 ? 2.503 -14.662 -20.827 1.00 91.12 120 ALA A C 1
ATOM 960 O O . ALA A 1 120 ? 2.058 -15.466 -20.015 1.00 91.12 120 ALA A O 1
ATOM 961 N N . ALA A 1 121 ? 2.366 -13.339 -20.677 1.00 91.94 121 ALA A N 1
ATOM 962 C CA . ALA A 1 121 ? 1.637 -12.741 -19.555 1.00 91.94 121 ALA A CA 1
ATOM 963 C C . ALA A 1 121 ? 0.160 -13.156 -19.540 1.00 91.94 121 ALA A C 1
ATOM 965 O O . ALA A 1 121 ? -0.342 -13.581 -18.507 1.00 91.94 121 ALA A O 1
ATOM 966 N N . LYS A 1 122 ? -0.519 -13.118 -20.693 1.00 90.56 122 LYS A N 1
ATOM 967 C CA . LYS A 1 122 ? -1.911 -13.588 -20.817 1.00 90.56 122 LYS A CA 1
ATOM 968 C C . LYS A 1 122 ? -2.073 -15.072 -20.475 1.00 90.56 122 LYS A C 1
ATOM 970 O O . LYS A 1 122 ? -3.115 -15.464 -19.974 1.00 90.56 122 LYS A O 1
ATOM 975 N N . ALA A 1 123 ? -1.039 -15.876 -20.710 1.00 91.62 123 ALA A N 1
ATOM 976 C CA . ALA A 1 123 ? -0.988 -17.287 -20.332 1.00 91.62 123 ALA A CA 1
ATOM 977 C C . ALA A 1 123 ? -0.556 -17.520 -18.866 1.00 91.62 123 ALA A C 1
ATOM 979 O O . ALA A 1 123 ? -0.132 -18.622 -18.524 1.00 91.62 123 ALA A O 1
ATOM 980 N N . GLY A 1 124 ? -0.580 -16.490 -18.014 1.00 89.12 124 GLY A N 1
ATOM 981 C CA . GLY A 1 124 ? -0.247 -16.603 -16.592 1.00 89.12 124 GLY A CA 1
ATOM 982 C C . GLY A 1 124 ? 1.251 -16.726 -16.284 1.00 89.12 124 GLY A C 1
ATOM 983 O O . GLY A 1 124 ? 1.628 -17.088 -15.172 1.00 89.12 124 GLY A O 1
ATOM 984 N N . LYS A 1 125 ? 2.132 -16.456 -17.256 1.00 92.38 125 LYS A N 1
ATOM 985 C CA . LYS A 1 125 ? 3.592 -16.514 -17.076 1.00 92.38 125 LYS A CA 1
ATOM 986 C C . LYS A 1 125 ? 4.169 -15.123 -16.831 1.00 92.38 125 LYS A C 1
ATOM 988 O O . LYS A 1 125 ? 3.647 -14.111 -17.282 1.00 92.38 125 LYS A O 1
ATOM 993 N N . ILE A 1 126 ? 5.320 -15.072 -16.179 1.00 91.19 126 ILE A N 1
ATOM 994 C CA . ILE A 1 126 ? 6.117 -13.878 -15.914 1.00 91.19 126 ILE A CA 1
ATOM 995 C C . ILE A 1 126 ? 7.174 -13.766 -17.023 1.00 91.19 126 ILE A C 1
ATOM 997 O O . ILE A 1 126 ? 8.206 -14.443 -16.978 1.00 91.19 126 ILE A O 1
ATOM 1001 N N . PRO A 1 127 ? 6.943 -12.950 -18.069 1.00 85.56 127 PRO A N 1
ATOM 1002 C CA . PRO A 1 127 ? 7.797 -12.937 -19.254 1.00 85.56 127 PRO A CA 1
ATOM 1003 C C . PRO A 1 127 ? 9.201 -12.377 -19.006 1.00 85.56 127 PRO A C 1
ATOM 1005 O O . PRO A 1 127 ? 10.129 -12.729 -19.736 1.00 85.56 127 PRO A O 1
ATOM 1008 N N . SER A 1 128 ? 9.345 -11.463 -18.044 1.00 80.00 128 SER A N 1
ATOM 1009 C CA . SER A 1 128 ? 10.591 -10.747 -17.760 1.00 80.00 128 SER A CA 1
ATOM 1010 C C . SER A 1 128 ? 10.486 -9.931 -16.471 1.00 80.00 128 SER A C 1
ATOM 1012 O O . SER A 1 128 ? 9.408 -9.423 -16.162 1.00 80.00 128 SER A O 1
ATOM 1014 N N . GLY A 1 129 ? 11.620 -9.689 -15.814 1.00 78.00 129 GLY A N 1
ATOM 1015 C CA . GLY A 1 129 ? 11.733 -8.820 -14.640 1.00 78.00 129 GLY A CA 1
ATOM 1016 C C . GLY A 1 129 ? 12.367 -9.547 -13.459 1.00 78.00 129 GLY A C 1
ATOM 1017 O O . GLY A 1 129 ? 12.297 -10.769 -13.365 1.00 78.00 129 GLY A O 1
ATOM 1018 N N . LYS A 1 130 ? 13.004 -8.794 -12.557 1.00 83.12 130 LYS A N 1
ATOM 1019 C CA . LYS A 1 130 ? 13.475 -9.348 -11.283 1.00 83.12 130 LYS A CA 1
ATOM 1020 C C . LYS A 1 130 ? 12.245 -9.626 -10.401 1.00 83.12 130 LYS A C 1
ATOM 1022 O O . LYS A 1 130 ? 11.409 -8.722 -10.292 1.00 83.12 130 LYS A O 1
ATOM 1027 N N . PRO A 1 131 ? 12.109 -10.822 -9.794 1.00 89.25 131 PRO A N 1
ATOM 1028 C CA . PRO A 1 131 ? 11.000 -11.093 -8.888 1.00 89.25 131 PRO A CA 1
ATOM 1029 C C . PRO A 1 131 ? 11.031 -10.106 -7.710 1.00 89.25 131 PRO A C 1
ATOM 1031 O O . PRO A 1 131 ? 12.121 -9.708 -7.277 1.00 89.25 131 PRO A O 1
ATOM 1034 N N . PRO A 1 132 ? 9.867 -9.679 -7.190 1.00 92.25 132 PRO A N 1
ATOM 1035 C CA . PRO A 1 132 ? 9.822 -8.949 -5.930 1.00 92.25 132 PRO A CA 1
ATOM 1036 C C . PRO A 1 132 ? 10.458 -9.771 -4.799 1.00 92.25 132 PRO A C 1
ATOM 1038 O O . PRO A 1 132 ? 10.480 -10.999 -4.852 1.00 92.25 132 PRO A O 1
ATOM 1041 N N . TYR A 1 133 ? 10.972 -9.090 -3.777 1.00 93.38 133 TYR A N 1
ATOM 1042 C CA . TYR A 1 133 ? 11.500 -9.740 -2.573 1.00 93.38 133 TYR A CA 1
ATOM 1043 C C . TYR A 1 133 ? 10.436 -10.646 -1.937 1.00 93.38 133 TYR A C 1
ATOM 1045 O O . TYR A 1 133 ? 9.263 -10.291 -1.966 1.00 93.38 133 TYR A O 1
ATOM 1053 N N . GLY A 1 134 ? 10.804 -11.810 -1.405 1.00 93.62 134 GLY A N 1
ATOM 1054 C CA . GLY A 1 134 ? 9.819 -12.812 -0.971 1.00 93.62 134 GLY A CA 1
ATOM 1055 C C . GLY A 1 134 ? 9.380 -13.778 -2.072 1.00 93.62 134 GLY A C 1
ATOM 1056 O O . GLY A 1 134 ? 8.707 -14.759 -1.770 1.00 93.62 134 GLY A O 1
ATOM 1057 N N . TYR A 1 135 ? 9.786 -13.552 -3.328 1.00 94.75 135 TYR A N 1
ATOM 1058 C CA . TYR A 1 135 ? 9.501 -14.446 -4.451 1.00 94.75 135 TYR A CA 1
ATOM 1059 C C . TYR A 1 135 ? 10.769 -14.928 -5.159 1.00 94.75 135 TYR A C 1
ATOM 1061 O O . TYR A 1 135 ? 11.822 -14.278 -5.170 1.00 94.75 135 TYR A O 1
ATOM 1069 N N . ARG A 1 136 ? 10.643 -16.070 -5.830 1.00 92.69 136 ARG A N 1
ATOM 1070 C CA . ARG A 1 136 ? 11.582 -16.572 -6.839 1.00 92.69 136 ARG A CA 1
ATOM 1071 C C . ARG A 1 136 ? 10.827 -16.880 -8.124 1.00 92.69 136 ARG A C 1
ATOM 1073 O O . ARG A 1 136 ? 9.611 -17.045 -8.111 1.00 92.69 136 ARG A O 1
ATOM 1080 N N . VAL A 1 137 ? 11.551 -16.920 -9.239 1.00 92.38 137 VAL A N 1
ATOM 1081 C CA . VAL A 1 137 ? 10.985 -17.357 -10.517 1.00 92.38 137 VAL A CA 1
ATOM 1082 C C . VAL A 1 137 ? 11.309 -18.834 -10.695 1.00 92.38 137 VAL A C 1
ATOM 1084 O O . VAL A 1 137 ? 12.483 -19.189 -10.749 1.00 92.38 137 VAL A O 1
ATOM 1087 N N . LYS A 1 138 ? 10.278 -19.669 -10.813 1.00 92.31 138 LYS A N 1
ATOM 1088 C CA . LYS A 1 138 ? 10.386 -21.080 -11.203 1.00 92.31 138 LYS A CA 1
ATOM 1089 C C . LYS A 1 138 ? 9.434 -21.308 -12.372 1.00 92.31 138 LYS A C 1
ATOM 1091 O O . LYS A 1 138 ? 8.304 -20.842 -12.318 1.00 92.31 138 LYS A O 1
ATOM 1096 N N . ASP A 1 139 ? 9.917 -21.890 -13.467 1.00 90.62 139 ASP A N 1
ATOM 1097 C CA . ASP A 1 139 ? 9.114 -22.163 -14.675 1.00 90.62 139 ASP A CA 1
ATOM 1098 C C . ASP A 1 139 ? 8.350 -20.944 -15.227 1.00 90.62 139 ASP A C 1
ATOM 1100 O O . ASP A 1 139 ? 7.252 -21.035 -15.774 1.00 90.62 139 ASP A O 1
ATOM 1104 N N . ARG A 1 140 ? 8.971 -19.760 -15.115 1.00 90.50 140 ARG A N 1
ATOM 1105 C CA . ARG A 1 140 ? 8.378 -18.460 -15.482 1.00 90.50 140 ARG A CA 1
ATOM 1106 C C . ARG A 1 140 ? 7.117 -18.126 -14.670 1.00 90.50 140 ARG A C 1
ATOM 1108 O O . ARG A 1 140 ? 6.274 -17.390 -15.161 1.00 90.50 140 ARG A O 1
ATOM 1115 N N . GLN A 1 141 ? 7.000 -18.601 -13.436 1.00 92.88 141 GLN A N 1
ATOM 1116 C CA . GLN A 1 141 ? 5.969 -18.223 -12.466 1.00 92.88 141 GLN A CA 1
ATOM 1117 C C . GLN A 1 141 ? 6.611 -17.715 -11.172 1.00 92.88 141 GLN A C 1
ATOM 1119 O O . GLN A 1 141 ? 7.757 -18.054 -10.866 1.00 92.88 141 GLN A O 1
ATOM 1124 N N . LEU A 1 142 ? 5.894 -16.868 -10.425 1.00 94.25 142 LEU A N 1
ATOM 1125 C CA . LEU A 1 142 ? 6.339 -16.442 -9.099 1.00 94.25 142 LEU A CA 1
ATOM 1126 C C . LEU A 1 142 ? 5.968 -17.507 -8.070 1.00 94.25 142 LEU A C 1
ATOM 1128 O O . LEU A 1 142 ? 4.796 -17.829 -7.905 1.00 94.25 142 LEU A O 1
ATOM 1132 N N . VAL A 1 143 ? 6.970 -17.997 -7.348 1.00 95.56 143 VAL A N 1
ATOM 1133 C CA . VAL A 1 143 ? 6.801 -18.890 -6.197 1.00 95.56 143 VAL A CA 1
ATOM 1134 C C . VAL A 1 143 ? 7.273 -18.186 -4.932 1.00 95.56 143 VAL A C 1
ATOM 1136 O O . VAL A 1 143 ? 8.241 -17.419 -4.975 1.00 95.56 143 VAL A O 1
ATOM 1139 N N . ILE A 1 144 ? 6.579 -18.412 -3.816 1.00 97.12 144 ILE A N 1
ATOM 1140 C CA . ILE A 1 144 ? 6.929 -17.807 -2.526 1.00 97.12 144 ILE A CA 1
ATOM 1141 C C . ILE A 1 144 ? 8.234 -18.422 -2.027 1.00 97.12 144 ILE A C 1
ATOM 1143 O O . ILE A 1 144 ? 8.408 -19.638 -2.024 1.00 97.12 144 ILE A O 1
ATOM 1147 N N . TYR A 1 145 ? 9.147 -17.564 -1.585 1.00 95.75 145 TYR A N 1
ATOM 1148 C CA . TYR A 1 145 ? 10.339 -17.959 -0.854 1.00 95.75 145 TYR A CA 1
ATOM 1149 C C . TYR A 1 145 ? 10.162 -17.583 0.615 1.00 95.75 145 TYR A C 1
ATOM 1151 O O . TYR A 1 145 ? 10.346 -16.428 1.003 1.00 95.75 145 TYR A O 1
ATOM 1159 N N . GLU A 1 146 ? 9.769 -18.570 1.422 1.00 94.94 146 GLU A N 1
ATOM 1160 C CA . GLU A 1 146 ? 9.304 -18.366 2.800 1.00 94.94 146 GLU A CA 1
ATOM 1161 C C . GLU A 1 146 ? 10.253 -17.572 3.713 1.00 94.94 146 GLU A C 1
ATOM 1163 O O . GLU A 1 146 ? 9.754 -16.707 4.435 1.00 94.94 146 GLU A O 1
ATOM 1168 N N . PRO A 1 147 ? 11.591 -17.753 3.680 1.00 93.25 147 PRO A N 1
ATOM 1169 C CA . PRO A 1 147 ? 12.491 -16.954 4.515 1.00 93.25 147 PRO A CA 1
ATOM 1170 C C . PRO A 1 147 ? 12.341 -15.442 4.299 1.00 93.25 147 PRO A C 1
ATOM 1172 O O . PRO A 1 147 ? 12.268 -14.685 5.261 1.00 93.25 147 PRO A O 1
ATOM 1175 N N . GLU A 1 148 ? 12.216 -14.996 3.048 1.00 94.44 148 GLU A N 1
ATOM 1176 C CA . GLU A 1 148 ? 11.991 -13.580 2.731 1.00 94.44 148 GLU A CA 1
ATOM 1177 C C . GLU A 1 148 ? 10.515 -13.185 2.884 1.00 94.44 148 GLU A C 1
ATOM 1179 O O . GLU A 1 148 ? 10.211 -12.057 3.269 1.00 94.44 148 GLU A O 1
ATOM 1184 N N . ALA A 1 149 ? 9.578 -14.097 2.611 1.00 95.81 149 ALA A N 1
ATOM 1185 C CA . ALA A 1 149 ? 8.148 -13.832 2.751 1.00 95.81 149 ALA A CA 1
ATOM 1186 C C . ALA A 1 149 ? 7.748 -13.553 4.207 1.00 95.81 149 ALA A C 1
ATOM 1188 O O . ALA A 1 149 ? 6.928 -12.668 4.454 1.00 95.81 149 ALA A O 1
ATOM 1189 N N . LYS A 1 150 ? 8.372 -14.233 5.179 1.00 96.56 150 LYS A N 1
ATOM 1190 C CA . LYS A 1 150 ? 8.226 -13.922 6.611 1.00 96.56 150 LYS A CA 1
ATOM 1191 C C . LYS A 1 150 ? 8.599 -12.470 6.915 1.00 96.56 150 LYS A C 1
ATOM 1193 O O . LYS A 1 150 ? 7.827 -11.774 7.569 1.00 96.56 150 LYS A O 1
ATOM 1198 N N . ILE A 1 151 ? 9.708 -11.986 6.355 1.00 96.25 151 ILE A N 1
ATOM 1199 C CA . ILE A 1 151 ? 10.133 -10.586 6.489 1.00 96.25 151 ILE A CA 1
ATOM 1200 C C . ILE A 1 151 ? 9.118 -9.639 5.843 1.00 96.25 151 ILE A C 1
ATOM 1202 O O . ILE A 1 151 ? 8.791 -8.609 6.421 1.00 96.25 151 ILE A O 1
ATOM 1206 N N . VAL A 1 152 ? 8.561 -9.983 4.675 1.00 96.81 152 VAL A N 1
ATOM 1207 C CA . VAL A 1 152 ? 7.493 -9.181 4.051 1.00 96.81 152 VAL A CA 1
ATOM 1208 C C . VAL A 1 152 ? 6.288 -9.064 4.987 1.00 96.81 152 VAL A C 1
ATOM 1210 O O . VAL A 1 152 ? 5.834 -7.948 5.232 1.00 96.81 152 VAL A O 1
ATOM 1213 N N . ARG A 1 153 ? 5.787 -10.177 5.542 1.00 97.50 153 ARG A N 1
ATOM 1214 C CA . ARG A 1 153 ? 4.655 -10.166 6.491 1.00 97.50 153 ARG A CA 1
ATOM 1215 C C . ARG A 1 153 ? 4.964 -9.280 7.701 1.00 97.50 153 ARG A C 1
ATOM 1217 O O . ARG A 1 153 ? 4.146 -8.440 8.062 1.00 97.50 153 ARG A O 1
ATOM 1224 N N . GLN A 1 154 ? 6.173 -9.398 8.245 1.00 96.44 154 GLN A N 1
ATOM 1225 C CA . GLN A 1 154 ? 6.625 -8.619 9.393 1.00 96.44 154 GLN A CA 1
ATOM 1226 C C . GLN A 1 154 ? 6.787 -7.119 9.088 1.00 96.44 154 GLN A C 1
ATOM 1228 O O . GLN A 1 154 ? 6.432 -6.283 9.910 1.00 96.44 154 GLN A O 1
ATOM 1233 N N . ILE A 1 155 ? 7.229 -6.748 7.882 1.00 96.19 155 ILE A N 1
ATOM 1234 C CA . ILE A 1 155 ? 7.259 -5.347 7.430 1.00 96.19 155 ILE A CA 1
ATOM 1235 C C . ILE A 1 155 ? 5.847 -4.750 7.406 1.00 96.19 155 ILE A C 1
ATOM 1237 O O . ILE A 1 155 ? 5.660 -3.612 7.838 1.00 96.19 155 ILE A O 1
ATOM 1241 N N . PHE A 1 156 ? 4.859 -5.487 6.885 1.00 96.75 156 PHE A N 1
ATOM 1242 C CA . PHE A 1 156 ? 3.467 -5.026 6.876 1.00 96.75 156 PHE A CA 1
ATOM 1243 C C . PHE A 1 156 ? 2.911 -4.901 8.297 1.00 96.75 156 PHE A C 1
ATOM 1245 O O . PHE A 1 156 ? 2.258 -3.906 8.598 1.00 96.75 156 PHE A O 1
ATOM 1252 N N . ASP A 1 157 ? 3.213 -5.859 9.169 1.00 94.69 157 ASP A N 1
ATOM 1253 C CA . ASP A 1 157 ? 2.820 -5.842 10.578 1.00 94.69 157 ASP A CA 1
ATOM 1254 C C . ASP A 1 157 ? 3.420 -4.650 11.347 1.00 94.69 157 ASP A C 1
ATOM 1256 O O . ASP A 1 157 ? 2.682 -3.836 11.903 1.00 94.69 157 ASP A O 1
ATOM 1260 N N . TRP A 1 158 ? 4.740 -4.444 11.287 1.00 93.38 158 TRP A N 1
ATOM 1261 C CA . TRP A 1 158 ? 5.396 -3.289 11.914 1.00 93.38 158 TRP A CA 1
ATOM 1262 C C . TRP A 1 158 ? 4.885 -1.951 11.384 1.00 93.38 158 TRP A C 1
ATOM 1264 O O . TRP A 1 158 ? 4.792 -0.972 12.128 1.00 93.38 158 TRP A O 1
ATOM 1274 N N . TYR A 1 159 ? 4.551 -1.892 10.096 1.00 91.81 159 TYR A N 1
ATOM 1275 C CA . TYR A 1 159 ? 3.980 -0.689 9.515 1.00 91.81 159 TYR A CA 1
ATOM 1276 C C . TYR A 1 159 ? 2.578 -0.419 10.073 1.00 91.81 159 TYR A C 1
ATOM 1278 O O . TYR A 1 159 ? 2.330 0.675 10.575 1.00 91.81 159 TYR A O 1
ATOM 1286 N N . ILE A 1 160 ? 1.694 -1.419 10.034 1.00 89.06 160 ILE A N 1
ATOM 1287 C CA . ILE A 1 160 ? 0.264 -1.268 10.324 1.00 89.06 160 ILE A CA 1
ATOM 1288 C C . ILE A 1 160 ? -0.041 -1.270 11.821 1.00 89.06 160 ILE A C 1
ATOM 1290 O O . ILE A 1 160 ? -0.774 -0.406 12.295 1.00 89.06 160 ILE A O 1
ATOM 1294 N N . ASN A 1 161 ? 0.490 -2.241 12.559 1.00 83.94 161 ASN A N 1
ATOM 1295 C CA . ASN A 1 161 ? 0.125 -2.480 13.952 1.00 83.94 161 ASN A CA 1
ATOM 1296 C C . ASN A 1 161 ? 1.061 -1.733 14.915 1.00 83.94 161 ASN A C 1
ATOM 1298 O O . ASN A 1 161 ? 0.605 -1.169 15.904 1.00 83.94 161 ASN A O 1
ATOM 1302 N N . HIS A 1 162 ? 2.351 -1.612 14.579 1.00 81.62 162 HIS A N 1
ATOM 1303 C CA . HIS A 1 162 ? 3.331 -0.886 15.407 1.00 81.62 162 HIS A CA 1
ATOM 1304 C C . HIS A 1 162 ? 3.544 0.577 14.983 1.00 81.62 162 HIS A C 1
ATOM 1306 O O . HIS A 1 162 ? 4.373 1.281 15.561 1.00 81.62 162 HIS A O 1
ATOM 1312 N N . ASN A 1 163 ? 2.822 1.059 13.963 1.00 80.88 163 ASN A N 1
ATOM 1313 C CA . ASN A 1 163 ? 2.918 2.430 13.448 1.00 80.88 163 ASN A CA 1
ATOM 1314 C C . ASN A 1 163 ? 4.350 2.883 13.087 1.00 80.88 163 ASN A C 1
ATOM 1316 O O . ASN A 1 163 ? 4.653 4.084 13.094 1.00 80.88 163 ASN A O 1
ATOM 1320 N N . MET A 1 164 ? 5.245 1.954 12.738 1.00 84.12 164 MET A N 1
ATOM 1321 C CA . MET A 1 164 ? 6.626 2.288 12.396 1.00 84.12 164 MET A CA 1
ATOM 1322 C C . MET A 1 164 ? 6.692 2.962 11.020 1.00 84.12 164 MET A C 1
ATOM 1324 O O . MET A 1 164 ? 5.989 2.600 10.077 1.00 84.12 164 MET A O 1
ATOM 1328 N N . SER A 1 165 ? 7.553 3.972 10.874 1.00 82.06 165 SER A N 1
ATOM 1329 C CA . SER A 1 165 ? 7.781 4.594 9.567 1.00 82.06 165 SER A CA 1
ATOM 1330 C C . SER A 1 165 ? 8.609 3.669 8.671 1.00 82.06 165 SER A C 1
ATOM 1332 O O . SER A 1 165 ? 9.390 2.857 9.157 1.00 82.06 165 SER A O 1
ATOM 1334 N N . ALA A 1 166 ? 8.526 3.840 7.348 1.00 87.00 166 ALA A N 1
ATOM 1335 C CA . ALA A 1 166 ? 9.374 3.084 6.421 1.00 87.00 166 ALA A CA 1
ATOM 1336 C C . ALA A 1 166 ? 10.886 3.298 6.659 1.00 87.00 166 ALA A C 1
ATOM 1338 O O . ALA A 1 166 ? 11.674 2.480 6.201 1.00 87.00 166 ALA A O 1
ATOM 1339 N N . SER A 1 167 ? 11.282 4.389 7.337 1.00 82.94 167 SER A N 1
ATOM 1340 C CA . SER A 1 167 ? 12.668 4.597 7.783 1.00 82.94 167 SER A CA 1
ATOM 1341 C C . SER A 1 167 ? 12.974 3.737 9.003 1.00 82.94 167 SER A C 1
ATOM 1343 O O . SER A 1 167 ? 13.850 2.898 8.907 1.00 82.94 167 SER A O 1
ATOM 1345 N N . LYS A 1 168 ? 12.164 3.836 10.072 1.00 83.88 168 LYS A N 1
ATOM 1346 C CA . LYS A 1 168 ? 12.352 3.036 11.295 1.00 83.88 168 LYS A CA 1
ATOM 1347 C C . LYS A 1 168 ? 12.342 1.528 11.004 1.00 83.88 168 LYS A C 1
ATOM 1349 O O . LYS A 1 168 ? 13.073 0.773 11.623 1.00 83.88 168 LYS A O 1
ATOM 1354 N N . ILE A 1 169 ? 11.517 1.086 10.051 1.00 90.69 169 ILE A N 1
ATOM 1355 C CA . ILE A 1 169 ? 11.500 -0.313 9.598 1.00 90.69 169 ILE A CA 1
ATOM 1356 C C . ILE A 1 169 ? 12.805 -0.683 8.888 1.00 90.69 169 ILE A C 1
ATOM 1358 O O . ILE A 1 169 ? 13.292 -1.788 9.075 1.00 90.69 169 ILE A O 1
ATOM 1362 N N . ALA A 1 170 ? 13.357 0.206 8.060 1.00 87.62 170 ALA A N 1
ATOM 1363 C CA . ALA A 1 170 ? 14.630 -0.046 7.393 1.00 87.62 170 ALA A CA 1
ATOM 1364 C C . ALA A 1 170 ? 15.775 -0.145 8.413 1.00 87.62 170 ALA A C 1
ATOM 1366 O O . ALA A 1 170 ? 16.493 -1.137 8.389 1.00 87.62 170 ALA A O 1
ATOM 1367 N N . ASP A 1 171 ? 15.846 0.802 9.353 1.00 82.94 171 ASP A N 1
ATOM 1368 C CA . ASP A 1 171 ? 16.847 0.820 10.427 1.00 82.94 171 ASP A CA 1
ATOM 1369 C C . ASP A 1 171 ? 16.773 -0.477 11.259 1.00 82.94 171 ASP A C 1
ATOM 1371 O O . ASP A 1 171 ? 17.768 -1.175 11.429 1.00 82.94 171 ASP A O 1
ATOM 1375 N N . LYS A 1 172 ? 15.560 -0.893 11.650 1.00 88.94 172 LYS A N 1
ATOM 1376 C CA . LYS A 1 172 ? 15.327 -2.151 12.379 1.00 88.94 172 LYS A CA 1
ATOM 1377 C C . LYS A 1 172 ? 15.726 -3.403 11.589 1.00 88.94 172 LYS A C 1
ATOM 1379 O O . LYS A 1 172 ? 16.191 -4.378 12.169 1.00 88.94 172 LYS A O 1
ATOM 1384 N N . LEU A 1 173 ? 15.517 -3.423 10.271 1.00 90.62 173 LEU A N 1
ATOM 1385 C CA . LEU A 1 173 ? 15.939 -4.552 9.432 1.00 90.62 173 LEU A CA 1
ATOM 1386 C C . LEU A 1 173 ? 17.465 -4.649 9.341 1.00 90.62 173 LEU A C 1
ATOM 1388 O O . LEU A 1 173 ? 17.990 -5.762 9.295 1.00 90.62 173 LEU A O 1
ATOM 1392 N N . ASP A 1 174 ? 18.157 -3.509 9.330 1.00 86.50 174 ASP A N 1
ATOM 1393 C CA . ASP A 1 174 ? 19.618 -3.456 9.368 1.00 86.50 174 ASP A CA 1
ATOM 1394 C C . ASP A 1 174 ? 20.165 -3.879 10.738 1.00 86.50 174 ASP A C 1
ATOM 1396 O O . ASP A 1 174 ? 21.080 -4.697 10.787 1.00 86.50 174 ASP A O 1
ATOM 1400 N N . GLU A 1 175 ? 19.555 -3.434 11.843 1.00 87.38 175 GLU A N 1
ATOM 1401 C CA . GLU A 1 175 ? 19.887 -3.888 13.208 1.00 87.38 175 GLU A CA 1
ATOM 1402 C C . GLU A 1 175 ? 19.758 -5.412 13.360 1.00 87.38 175 GLU A C 1
ATOM 1404 O O . GLU A 1 175 ? 20.597 -6.068 13.979 1.00 87.38 175 GLU A O 1
ATOM 1409 N N . LEU A 1 176 ? 18.727 -5.999 12.747 1.00 88.81 176 LEU A N 1
ATOM 1410 C CA . LEU A 1 176 ? 18.494 -7.445 12.725 1.00 88.81 176 LEU A CA 1
ATOM 1411 C C . LEU A 1 176 ? 19.366 -8.193 11.698 1.00 88.81 176 LEU A C 1
ATOM 1413 O O . LEU A 1 176 ? 19.204 -9.402 11.533 1.00 88.81 176 LEU A O 1
ATOM 1417 N N . ASN A 1 177 ? 20.271 -7.502 10.996 1.00 87.44 177 ASN A N 1
ATOM 1418 C C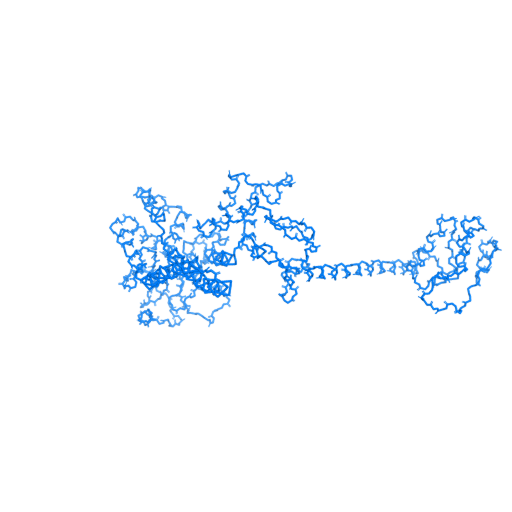A . ASN A 1 177 ? 21.136 -8.050 9.946 1.00 87.44 177 ASN A CA 1
ATOM 1419 C C . ASN A 1 177 ? 20.368 -8.799 8.838 1.00 87.44 177 ASN A C 1
ATOM 1421 O O . ASN A 1 177 ? 20.853 -9.781 8.267 1.00 87.44 177 ASN A O 1
ATOM 1425 N N . VAL A 1 178 ? 19.152 -8.348 8.510 1.00 87.81 178 VAL A N 1
ATOM 1426 C CA . VAL A 1 178 ? 18.321 -8.994 7.490 1.00 87.81 178 VAL A CA 1
ATOM 1427 C C . VAL A 1 178 ? 18.891 -8.712 6.095 1.00 87.81 178 VAL A C 1
ATOM 1429 O O . VAL A 1 178 ? 18.992 -7.547 5.698 1.00 87.81 178 VAL A O 1
ATOM 1432 N N . PRO A 1 179 ? 19.181 -9.737 5.269 1.00 84.75 179 PRO A N 1
ATOM 1433 C CA . PRO A 1 179 ? 19.732 -9.525 3.935 1.00 84.75 179 PRO A CA 1
ATOM 1434 C C . PRO A 1 179 ? 18.811 -8.689 3.040 1.00 84.75 179 PRO A C 1
ATOM 1436 O O . PRO A 1 179 ? 17.644 -9.025 2.806 1.00 84.75 179 PRO A O 1
ATOM 1439 N N . THR A 1 180 ? 19.356 -7.607 2.485 1.00 82.88 180 THR A N 1
ATOM 1440 C CA . THR A 1 180 ? 18.610 -6.720 1.585 1.00 82.88 180 THR A CA 1
ATOM 1441 C C . THR A 1 180 ? 18.270 -7.413 0.255 1.00 82.88 180 THR A C 1
ATOM 1443 O O . THR A 1 180 ? 19.004 -8.295 -0.200 1.00 82.88 180 THR A O 1
ATOM 1446 N N . PRO A 1 181 ? 17.238 -6.954 -0.485 1.00 73.75 181 PRO A N 1
ATOM 1447 C CA . PRO A 1 181 ? 16.882 -7.510 -1.799 1.00 73.75 181 PRO A CA 1
ATOM 1448 C C . PRO A 1 181 ? 17.991 -7.441 -2.870 1.00 73.75 181 PRO A C 1
ATOM 1450 O O . PRO A 1 181 ? 17.854 -8.015 -3.957 1.00 73.75 181 PRO A O 1
ATOM 1453 N N . ASN A 1 182 ? 19.058 -6.676 -2.617 1.00 68.56 182 ASN A N 1
ATOM 1454 C CA . ASN A 1 182 ? 20.201 -6.483 -3.509 1.00 68.56 182 ASN A CA 1
ATOM 1455 C C . ASN A 1 182 ? 21.540 -6.832 -2.838 1.00 68.56 182 ASN A C 1
ATOM 1457 O O . ASN A 1 182 ? 22.570 -6.420 -3.364 1.00 68.56 182 ASN A O 1
ATOM 1461 N N . SER A 1 183 ? 21.539 -7.595 -1.742 1.00 62.12 183 SER A N 1
ATOM 1462 C CA . SER A 1 183 ? 22.740 -7.950 -0.965 1.00 62.12 183 SER A CA 1
ATOM 1463 C C . SER A 1 183 ? 23.891 -8.527 -1.804 1.00 62.12 183 SER A C 1
ATOM 1465 O O . SER A 1 183 ? 25.049 -8.333 -1.465 1.00 62.12 183 SER A O 1
ATOM 1467 N N . ALA A 1 184 ? 23.598 -9.141 -2.955 1.00 54.25 184 ALA A N 1
ATOM 1468 C CA . ALA A 1 184 ? 24.596 -9.625 -3.914 1.00 54.25 184 ALA A CA 1
ATOM 1469 C C . ALA A 1 184 ? 25.392 -8.523 -4.659 1.00 54.25 184 ALA A C 1
ATOM 1471 O O . ALA A 1 184 ? 26.313 -8.832 -5.412 1.00 54.25 184 ALA A O 1
ATOM 1472 N N . ARG A 1 185 ? 25.043 -7.235 -4.522 1.00 57.56 185 ARG A N 1
ATOM 1473 C CA . ARG A 1 185 ? 25.804 -6.126 -5.124 1.00 57.56 185 ARG A CA 1
ATOM 1474 C C . ARG A 1 185 ? 26.871 -5.637 -4.148 1.00 57.56 185 ARG A C 1
ATOM 1476 O O . ARG A 1 185 ? 26.525 -5.231 -3.041 1.00 57.56 185 ARG A O 1
ATOM 1483 N N . LYS A 1 186 ? 28.123 -5.567 -4.623 1.00 46.44 186 LYS A N 1
ATOM 1484 C CA . LYS A 1 186 ? 29.345 -5.226 -3.860 1.00 46.44 186 LYS A CA 1
ATOM 1485 C C . LYS A 1 186 ? 29.308 -3.921 -3.030 1.00 46.44 186 LYS A C 1
ATOM 1487 O O . LYS A 1 186 ? 30.164 -3.773 -2.177 1.00 46.44 186 LYS A O 1
ATOM 1492 N N . ASN A 1 187 ? 28.323 -3.030 -3.212 1.00 52.31 187 ASN A N 1
ATOM 1493 C CA . ASN A 1 187 ? 28.232 -1.719 -2.540 1.00 52.31 187 ASN A CA 1
ATOM 1494 C C . ASN A 1 187 ? 26.848 -1.442 -1.901 1.00 52.31 187 ASN A C 1
ATOM 1496 O O . ASN A 1 187 ? 26.348 -0.318 -1.968 1.00 52.31 187 ASN A O 1
ATOM 1500 N N . THR A 1 188 ? 26.157 -2.452 -1.361 1.00 57.12 188 THR A N 1
ATOM 1501 C CA . THR A 1 188 ? 24.815 -2.242 -0.774 1.00 57.12 188 THR A CA 1
ATOM 1502 C C . THR A 1 188 ? 24.907 -1.892 0.712 1.00 57.12 188 THR A C 1
ATOM 1504 O O . THR A 1 188 ? 25.237 -2.749 1.521 1.00 57.12 188 THR A O 1
ATOM 1507 N N . VAL A 1 189 ? 24.579 -0.645 1.063 1.00 62.41 189 VAL A N 1
ATOM 1508 C CA . VAL A 1 189 ? 24.714 -0.060 2.416 1.00 62.41 189 VAL A CA 1
ATOM 1509 C C . VAL A 1 189 ? 23.463 -0.305 3.286 1.00 62.41 189 VAL A C 1
ATOM 1511 O O . VAL A 1 189 ? 22.935 0.621 3.883 1.00 62.41 189 VAL A O 1
ATOM 1514 N N . GLY A 1 190 ? 22.927 -1.529 3.302 1.00 79.38 190 GLY A N 1
ATOM 1515 C CA . GLY A 1 190 ? 21.738 -1.857 4.110 1.00 79.38 190 GLY A CA 1
ATOM 1516 C C . GLY A 1 190 ? 20.379 -1.506 3.481 1.00 79.38 190 GLY A C 1
ATOM 1517 O O . GLY A 1 190 ? 20.247 -1.265 2.268 1.00 79.38 190 GLY A O 1
ATOM 1518 N N . TRP A 1 191 ? 19.326 -1.583 4.290 1.00 85.81 191 TRP A N 1
ATOM 1519 C CA . TRP A 1 191 ? 17.938 -1.356 3.920 1.00 85.81 191 TRP A CA 1
ATOM 1520 C C . TRP A 1 191 ? 17.666 0.136 3.737 1.00 85.81 191 TRP A C 1
ATOM 1522 O O . TRP A 1 191 ? 17.924 0.986 4.575 1.00 85.81 191 TRP A O 1
ATOM 1532 N N . LEU A 1 192 ? 17.052 0.482 2.605 1.00 84.06 192 LEU A N 1
ATOM 1533 C CA . LEU A 1 192 ? 16.645 1.860 2.336 1.00 84.06 192 LEU A CA 1
ATOM 1534 C C . LEU A 1 192 ? 15.156 2.038 2.620 1.00 84.06 192 LEU A C 1
ATOM 1536 O O . LEU A 1 192 ? 14.335 1.241 2.153 1.00 84.06 192 LEU A O 1
ATOM 1540 N N . LYS A 1 193 ? 14.776 3.188 3.196 1.00 84.19 193 LYS A N 1
ATOM 1541 C CA . LYS A 1 193 ? 13.361 3.601 3.334 1.00 84.19 193 LYS A CA 1
ATOM 1542 C C . LYS A 1 193 ? 12.569 3.502 2.024 1.00 84.19 193 LYS A C 1
ATOM 1544 O O . LYS A 1 193 ? 11.369 3.236 2.011 1.00 84.19 193 LYS A O 1
ATOM 1549 N N . SER A 1 194 ? 13.244 3.729 0.891 1.00 83.00 194 SER A N 1
ATOM 1550 C CA . SER A 1 194 ? 12.638 3.648 -0.442 1.00 83.00 194 SER A CA 1
ATOM 1551 C C . SER A 1 194 ? 12.343 2.207 -0.871 1.00 83.00 194 SER A C 1
ATOM 1553 O O . SER A 1 194 ? 11.361 1.983 -1.578 1.00 83.00 194 SER A O 1
ATOM 1555 N N . SER A 1 195 ? 13.141 1.234 -0.425 1.00 88.19 195 SER A N 1
ATOM 1556 C CA . SER A 1 195 ? 12.912 -0.195 -0.654 1.00 88.19 195 SER A CA 1
ATOM 1557 C C . SER A 1 195 ? 11.679 -0.658 0.114 1.00 88.19 195 SER A C 1
ATOM 1559 O O . SER A 1 195 ? 10.743 -1.166 -0.503 1.00 88.19 195 SER A O 1
ATOM 1561 N N . VAL A 1 196 ? 11.617 -0.357 1.415 1.00 91.88 196 VAL A N 1
ATOM 1562 C CA . VAL A 1 196 ? 10.450 -0.647 2.266 1.00 91.88 196 VAL A CA 1
ATOM 1563 C C . VAL A 1 196 ? 9.193 0.033 1.709 1.00 91.88 196 VAL A C 1
ATOM 1565 O O . VAL A 1 196 ? 8.172 -0.612 1.479 1.00 91.88 196 VAL A O 1
ATOM 1568 N N . GLY A 1 197 ? 9.277 1.323 1.364 1.00 90.62 197 GLY A N 1
ATOM 1569 C CA . GLY A 1 197 ? 8.148 2.072 0.805 1.00 90.62 197 GLY A CA 1
ATOM 1570 C C . GLY A 1 197 ? 7.645 1.560 -0.554 1.00 90.62 197 GLY A C 1
ATOM 1571 O O . GLY A 1 197 ? 6.453 1.704 -0.857 1.00 90.62 197 GLY A O 1
ATOM 1572 N N . ARG A 1 198 ? 8.522 0.960 -1.377 1.00 90.94 198 ARG A N 1
ATOM 1573 C CA . ARG A 1 198 ? 8.135 0.256 -2.613 1.00 90.94 198 ARG A CA 1
ATOM 1574 C C . ARG A 1 198 ? 7.454 -1.072 -2.304 1.00 90.94 198 ARG A C 1
ATOM 1576 O O . ARG A 1 198 ? 6.464 -1.373 -2.961 1.00 90.94 198 ARG A O 1
ATOM 1583 N N . MET A 1 199 ? 7.944 -1.829 -1.321 1.00 93.81 199 MET A N 1
ATOM 1584 C CA . MET A 1 199 ? 7.339 -3.102 -0.918 1.00 93.81 199 MET A CA 1
ATOM 1585 C C . MET A 1 199 ? 5.917 -2.901 -0.395 1.00 93.81 199 MET A C 1
ATOM 1587 O O . MET A 1 199 ? 4.990 -3.513 -0.915 1.00 93.81 199 MET A O 1
ATOM 1591 N N . LEU A 1 200 ? 5.731 -1.945 0.517 1.00 94.62 200 LEU A N 1
ATOM 1592 C CA . LEU A 1 200 ? 4.421 -1.575 1.058 1.00 94.62 200 LEU A CA 1
ATOM 1593 C C . LEU A 1 200 ? 3.427 -1.101 -0.014 1.00 94.62 200 LEU A C 1
ATOM 1595 O O . LEU A 1 200 ? 2.240 -1.053 0.251 1.00 94.62 200 LEU A O 1
ATOM 1599 N N . GLY A 1 201 ? 3.881 -0.700 -1.208 1.00 92.56 201 GLY A N 1
ATOM 1600 C CA . GLY A 1 201 ? 3.017 -0.281 -2.320 1.00 92.56 201 GLY A CA 1
ATOM 1601 C C . GLY A 1 201 ? 2.924 -1.281 -3.475 1.00 92.56 201 GLY A C 1
ATOM 1602 O O . GLY A 1 201 ? 2.417 -0.918 -4.535 1.00 92.56 201 GLY A O 1
ATOM 1603 N N . ASN A 1 202 ? 3.473 -2.490 -3.332 1.00 93.62 202 ASN A N 1
ATOM 1604 C CA . ASN A 1 202 ? 3.489 -3.477 -4.404 1.00 93.62 202 ASN A CA 1
ATOM 1605 C C . ASN A 1 202 ? 2.307 -4.453 -4.290 1.00 93.62 202 ASN A C 1
ATOM 1607 O O . ASN A 1 202 ? 2.341 -5.374 -3.482 1.00 93.62 202 ASN A O 1
ATOM 1611 N N . GLU A 1 203 ? 1.315 -4.288 -5.166 1.00 92.62 203 GLU A N 1
ATOM 1612 C CA . GLU A 1 203 ? 0.110 -5.137 -5.265 1.00 92.62 203 GLU A CA 1
ATOM 1613 C C . GLU A 1 203 ? 0.428 -6.618 -5.540 1.00 92.62 203 GLU A C 1
ATOM 1615 O O . GLU A 1 203 ? -0.392 -7.483 -5.266 1.00 92.62 203 GLU A O 1
ATOM 1620 N N . THR A 1 204 ? 1.639 -6.948 -6.008 1.00 94.88 204 THR A N 1
ATOM 1621 C CA . THR A 1 204 ? 2.039 -8.354 -6.215 1.00 94.88 204 THR A CA 1
ATOM 1622 C C . THR A 1 204 ? 1.868 -9.191 -4.945 1.00 94.88 204 THR A C 1
ATOM 1624 O O . THR A 1 204 ? 1.469 -10.349 -5.025 1.00 94.88 204 THR A O 1
ATOM 1627 N N . TYR A 1 205 ? 2.103 -8.596 -3.770 1.00 97.31 205 TYR A N 1
ATOM 1628 C CA . TYR A 1 205 ? 1.975 -9.294 -2.492 1.00 97.31 205 TYR A CA 1
ATOM 1629 C C . TYR A 1 205 ? 0.544 -9.709 -2.145 1.00 97.31 205 TYR A C 1
ATOM 1631 O O . TYR A 1 205 ? 0.390 -10.580 -1.295 1.00 97.31 205 TYR A O 1
ATOM 1639 N N . THR A 1 206 ? -0.479 -9.144 -2.797 1.00 96.06 206 THR A N 1
ATOM 1640 C CA . THR A 1 206 ? -1.887 -9.539 -2.612 1.00 96.06 206 THR A CA 1
ATOM 1641 C C . THR A 1 206 ? -2.327 -10.650 -3.562 1.00 96.06 206 THR A C 1
ATOM 1643 O O . THR A 1 206 ? -3.506 -10.983 -3.595 1.00 96.06 206 THR A O 1
ATOM 1646 N N . GLY A 1 207 ? -1.406 -11.190 -4.364 1.00 94.44 207 GLY A N 1
ATOM 1647 C CA . GLY A 1 207 ? -1.672 -12.282 -5.296 1.00 94.44 207 GLY A CA 1
ATOM 1648 C C . GLY A 1 207 ? -1.920 -11.862 -6.748 1.00 94.44 207 GLY A C 1
ATOM 1649 O O . GLY A 1 207 ? -2.386 -12.662 -7.557 1.00 94.44 207 GLY A O 1
ATOM 1650 N N . THR A 1 208 ? -1.606 -10.617 -7.124 1.00 93.19 208 THR A N 1
ATOM 1651 C CA . THR A 1 208 ? -1.768 -10.155 -8.514 1.00 93.19 208 THR A CA 1
ATOM 1652 C C . THR A 1 208 ? -0.550 -9.385 -9.003 1.00 93.19 208 THR A C 1
ATOM 1654 O O . THR A 1 208 ? -0.262 -8.276 -8.554 1.00 93.19 208 THR A O 1
ATOM 1657 N N . TRP A 1 209 ? 0.157 -9.950 -9.979 1.00 93.94 209 TRP A N 1
ATOM 1658 C CA . TRP A 1 209 ? 1.241 -9.281 -10.689 1.00 93.94 209 TRP A CA 1
ATOM 1659 C C . TRP A 1 209 ? 0.729 -8.639 -11.983 1.00 93.94 209 TRP A C 1
ATOM 1661 O O . TRP A 1 209 ? -0.125 -9.200 -12.657 1.00 93.94 209 TRP A O 1
ATOM 1671 N N . TYR A 1 210 ? 1.265 -7.478 -12.372 1.00 91.69 210 TYR A N 1
ATOM 1672 C CA . TYR A 1 210 ? 0.826 -6.770 -13.581 1.00 91.69 210 TYR A CA 1
ATOM 1673 C C . TYR A 1 210 ? 1.952 -6.617 -14.606 1.00 91.69 210 TYR A C 1
ATOM 1675 O O . TYR A 1 210 ? 2.939 -5.913 -14.364 1.00 91.69 210 TYR A O 1
ATOM 1683 N N . TYR A 1 211 ? 1.759 -7.186 -15.797 1.00 90.69 211 TYR A N 1
ATOM 1684 C CA . TYR A 1 211 ? 2.581 -6.890 -16.969 1.00 90.69 211 TYR A CA 1
ATOM 1685 C C . TYR A 1 211 ? 2.125 -5.587 -17.638 1.00 90.69 211 TYR A C 1
ATOM 1687 O O . TYR A 1 211 ? 0.946 -5.248 -17.627 1.00 90.69 211 TYR A O 1
ATOM 1695 N N . GLY A 1 212 ? 3.057 -4.837 -18.235 1.00 86.62 212 GLY A N 1
ATOM 1696 C CA . GLY A 1 212 ? 2.728 -3.619 -18.992 1.00 86.62 212 GLY A CA 1
ATOM 1697 C C . GLY A 1 212 ? 2.401 -2.380 -18.146 1.00 86.62 212 GLY A C 1
ATOM 1698 O O . GLY A 1 212 ? 2.070 -1.337 -18.706 1.00 86.62 212 GLY A O 1
ATOM 1699 N N . LYS A 1 213 ? 2.560 -2.448 -16.812 1.00 85.06 213 LYS A N 1
ATOM 1700 C CA . LYS A 1 213 ? 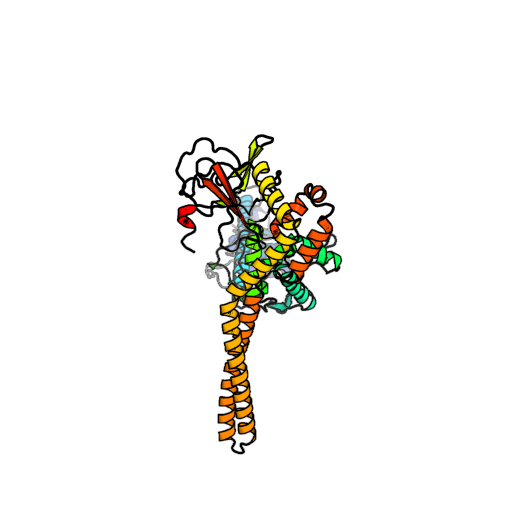2.234 -1.354 -15.872 1.00 85.06 213 LYS A CA 1
ATOM 1701 C C . LYS A 1 213 ? 3.002 -0.049 -16.129 1.00 85.06 213 LYS A C 1
ATOM 1703 O O . LYS A 1 213 ? 2.519 1.024 -15.776 1.00 85.06 213 LYS A O 1
ATOM 1708 N N . ARG A 1 214 ? 4.197 -0.109 -16.727 1.00 81.00 214 ARG A N 1
ATOM 1709 C CA . ARG A 1 214 ? 5.024 1.069 -17.046 1.00 81.00 214 ARG A CA 1
ATOM 1710 C C . ARG A 1 214 ? 5.417 1.112 -18.519 1.00 81.00 214 ARG A C 1
ATOM 1712 O O . ARG A 1 214 ? 5.750 0.083 -19.103 1.00 81.00 214 ARG A O 1
ATOM 1719 N N . ARG A 1 215 ? 5.432 2.319 -19.086 1.00 79.12 215 ARG A N 1
ATOM 1720 C CA . ARG A 1 215 ? 5.949 2.614 -20.429 1.00 79.12 215 ARG A CA 1
ATOM 1721 C C . ARG A 1 215 ? 7.484 2.590 -20.432 1.00 79.12 215 ARG A C 1
ATOM 1723 O O . ARG A 1 215 ? 8.129 2.728 -19.386 1.00 79.12 215 ARG A O 1
ATOM 1730 N N . ARG A 1 216 ? 8.091 2.468 -21.620 1.00 65.81 216 ARG A N 1
ATOM 1731 C CA . ARG A 1 216 ? 9.523 2.781 -21.802 1.00 65.81 216 ARG A CA 1
ATOM 1732 C C . ARG A 1 216 ? 9.737 4.249 -21.412 1.00 65.81 216 ARG A C 1
ATOM 1734 O O . ARG A 1 216 ? 9.049 5.111 -21.938 1.00 65.81 216 ARG A O 1
ATOM 1741 N N . GLY A 1 217 ? 10.625 4.507 -20.453 1.00 63.94 217 GLY A N 1
ATOM 1742 C CA . GLY A 1 217 ? 10.797 5.828 -19.822 1.00 63.94 217 GLY A CA 1
ATOM 1743 C C . GLY A 1 217 ? 10.239 5.925 -18.396 1.00 63.94 217 GLY A C 1
ATOM 1744 O O . GLY A 1 217 ? 10.506 6.891 -17.694 1.00 63.94 217 GLY A O 1
ATOM 1745 N N . GLY A 1 218 ? 9.524 4.900 -17.918 1.00 69.75 218 GLY A N 1
ATOM 1746 C CA . GLY A 1 218 ? 9.209 4.729 -16.498 1.00 69.75 218 GLY A CA 1
ATOM 1747 C C . GLY A 1 218 ? 7.882 5.327 -16.025 1.00 69.75 218 GLY A C 1
ATOM 1748 O O . GLY A 1 218 ? 7.504 5.058 -14.883 1.00 69.75 218 GLY A O 1
ATOM 1749 N N . SER A 1 219 ? 7.144 6.060 -16.862 1.00 78.94 219 SER A N 1
ATOM 1750 C CA . SER A 1 219 ? 5.777 6.502 -16.548 1.00 78.94 219 SER A CA 1
ATOM 1751 C C . SER A 1 219 ? 4.803 5.319 -16.474 1.00 78.94 219 SER A C 1
ATOM 1753 O O . SER A 1 219 ? 5.033 4.269 -17.078 1.00 78.94 219 SER A O 1
ATOM 1755 N N . LEU A 1 220 ? 3.730 5.459 -15.690 1.00 82.56 220 LEU A N 1
ATOM 1756 C CA . LEU A 1 220 ? 2.667 4.452 -15.632 1.00 82.56 220 LEU A CA 1
ATOM 1757 C C . LEU A 1 220 ? 1.916 4.412 -16.964 1.00 82.56 220 LEU A C 1
ATOM 1759 O O . LEU A 1 220 ? 1.689 5.451 -17.582 1.00 82.56 220 LEU A O 1
ATOM 1763 N N . ASN A 1 221 ? 1.546 3.211 -17.398 1.00 85.12 221 ASN A N 1
ATOM 1764 C CA . ASN A 1 221 ? 0.667 3.037 -18.545 1.00 85.12 221 ASN A CA 1
ATOM 1765 C C . ASN A 1 221 ? -0.803 3.068 -18.106 1.00 85.12 221 ASN A C 1
ATOM 1767 O O . ASN A 1 221 ? -1.099 2.863 -16.927 1.00 85.12 221 ASN A O 1
ATOM 1771 N N . GLU A 1 222 ? -1.722 3.271 -19.044 1.00 84.25 222 GLU A N 1
ATOM 1772 C CA . GLU A 1 222 ? -3.160 3.153 -18.778 1.00 84.25 222 GLU A CA 1
ATOM 1773 C C . GLU A 1 222 ? -3.512 1.741 -18.308 1.00 84.25 222 GLU A C 1
ATOM 1775 O O . GLU A 1 222 ? -2.959 0.761 -18.811 1.00 84.25 222 GLU A O 1
ATOM 1780 N N . LYS A 1 223 ? -4.446 1.633 -17.355 1.00 83.56 223 LYS A N 1
ATOM 1781 C CA . LYS A 1 223 ? -4.834 0.347 -16.755 1.00 83.56 223 LYS A CA 1
ATOM 1782 C C . LYS A 1 223 ? -5.378 -0.658 -17.776 1.00 83.56 223 LYS A C 1
ATOM 1784 O O . LYS A 1 223 ? -5.172 -1.849 -17.593 1.00 83.56 223 LYS A O 1
ATOM 1789 N N . SER A 1 224 ? -5.999 -0.189 -18.860 1.00 84.81 224 SER A N 1
ATOM 1790 C CA . SER A 1 224 ? -6.474 -1.016 -19.984 1.00 84.81 224 SER A CA 1
ATOM 1791 C C . SER A 1 224 ? -5.366 -1.847 -20.641 1.00 84.81 224 SER A C 1
ATOM 1793 O O . SER A 1 224 ? -5.629 -2.909 -21.194 1.00 84.81 224 SER A O 1
ATOM 1795 N N . HIS A 1 225 ? -4.117 -1.387 -20.559 1.00 83.12 225 HIS A N 1
ATOM 1796 C CA . HIS A 1 225 ? -2.954 -2.077 -21.110 1.00 83.12 225 HIS A CA 1
ATOM 1797 C C . HIS A 1 225 ? -2.279 -3.016 -20.101 1.00 83.12 225 HIS A C 1
ATOM 1799 O O . HIS A 1 225 ? -1.261 -3.635 -20.428 1.00 83.12 225 HIS A O 1
ATOM 1805 N N . TRP A 1 226 ? -2.771 -3.080 -18.860 1.00 90.81 226 TRP A N 1
ATOM 1806 C CA . TRP A 1 226 ? -2.185 -3.925 -17.829 1.00 90.81 226 TRP A CA 1
ATOM 1807 C C . TRP A 1 226 ? -2.750 -5.330 -17.968 1.00 90.81 226 TRP A C 1
ATOM 1809 O O . TRP A 1 226 ? -3.961 -5.522 -18.015 1.00 90.81 226 TRP A O 1
ATOM 1819 N N . VAL A 1 227 ? -1.865 -6.320 -17.989 1.00 90.88 227 VAL A N 1
ATOM 1820 C CA . VAL A 1 227 ? -2.276 -7.724 -17.946 1.00 90.88 227 VAL A CA 1
ATOM 1821 C C . VAL A 1 227 ? -2.044 -8.232 -16.537 1.00 90.88 227 VAL A C 1
ATOM 1823 O O . VAL A 1 227 ? -0.898 -8.281 -16.084 1.00 90.88 227 VAL A O 1
ATOM 1826 N N . ALA A 1 228 ? -3.137 -8.554 -15.848 1.00 92.62 228 ALA A N 1
ATOM 1827 C CA . ALA A 1 228 ? -3.106 -9.189 -14.542 1.00 92.62 228 ALA A CA 1
ATOM 1828 C C . ALA A 1 228 ? -2.688 -10.657 -14.689 1.00 92.62 228 ALA A C 1
ATOM 1830 O O . ALA A 1 228 ? -3.185 -11.372 -15.556 1.00 92.62 228 ALA A O 1
ATOM 1831 N N . VAL A 1 229 ? -1.763 -11.081 -13.839 1.00 93.12 229 VAL A N 1
ATOM 1832 C CA . VAL A 1 229 ? -1.283 -12.453 -13.708 1.00 93.12 229 VAL A CA 1
ATOM 1833 C C . VAL A 1 229 ? -1.471 -12.846 -12.255 1.00 93.12 229 VAL A C 1
ATOM 1835 O O . VAL A 1 229 ? -0.934 -12.186 -11.360 1.00 93.12 229 VAL A O 1
ATOM 1838 N N . GLU A 1 230 ? -2.241 -13.899 -12.021 1.00 93.69 230 GLU A N 1
ATOM 1839 C CA . GLU A 1 230 ? -2.432 -14.447 -10.683 1.00 93.69 230 GLU A CA 1
ATOM 1840 C C . GLU A 1 230 ? -1.130 -15.061 -10.173 1.00 93.69 230 GLU A C 1
ATOM 1842 O O . GLU A 1 230 ? -0.421 -15.770 -10.890 1.00 93.69 230 GLU A O 1
ATOM 1847 N N . VAL A 1 231 ? -0.790 -14.740 -8.929 1.00 94.00 231 VAL A N 1
ATOM 1848 C CA . VAL A 1 231 ? 0.405 -15.236 -8.247 1.00 94.00 231 VAL A CA 1
ATOM 1849 C C . VAL A 1 231 ? 0.058 -15.549 -6.791 1.00 94.00 231 VAL A C 1
ATOM 1851 O O . VAL A 1 231 ? -0.918 -15.014 -6.270 1.00 94.00 231 VAL A O 1
ATOM 1854 N N . PRO A 1 232 ? 0.841 -16.375 -6.085 1.00 95.38 232 PRO A N 1
ATOM 1855 C CA . PRO A 1 232 ? 0.613 -16.608 -4.662 1.00 95.38 232 PRO A CA 1
ATOM 1856 C C . PRO A 1 232 ? 0.718 -15.307 -3.850 1.00 95.38 232 PRO A C 1
ATOM 1858 O O . PRO A 1 232 ? 1.718 -14.595 -3.956 1.00 95.38 232 PRO A O 1
ATOM 1861 N N . GLY A 1 233 ? -0.286 -14.979 -3.036 1.00 96.19 233 GLY A N 1
ATOM 1862 C CA . GLY A 1 233 ? -0.246 -13.819 -2.137 1.00 96.19 233 GLY A CA 1
ATOM 1863 C C . GLY A 1 233 ? 0.599 -14.082 -0.886 1.00 96.19 233 GLY A C 1
ATOM 1864 O O . GLY A 1 233 ? 0.513 -15.152 -0.293 1.00 96.19 233 GLY A O 1
ATOM 1865 N N . ILE A 1 234 ? 1.404 -13.103 -0.462 1.00 97.50 234 ILE A N 1
ATOM 1866 C CA . ILE A 1 234 ? 2.135 -13.146 0.821 1.00 97.50 234 ILE A CA 1
ATOM 1867 C C . ILE A 1 234 ? 1.322 -12.477 1.939 1.00 97.50 234 ILE A C 1
ATOM 1869 O O . ILE A 1 234 ? 1.421 -12.886 3.097 1.00 97.50 234 ILE A O 1
ATOM 1873 N N . VAL A 1 235 ? 0.517 -11.465 1.596 1.00 96.19 235 VAL A N 1
ATOM 1874 C CA . VAL A 1 235 ? -0.372 -10.741 2.516 1.00 96.19 235 VAL A CA 1
ATOM 1875 C C . VAL A 1 235 ? -1.787 -10.684 1.945 1.00 96.19 235 VAL A C 1
ATOM 1877 O O . VAL A 1 235 ? -1.976 -10.709 0.729 1.00 96.19 235 VAL A O 1
ATOM 1880 N N . SER A 1 236 ? -2.793 -10.572 2.812 1.00 95.50 236 SER A N 1
ATOM 1881 C CA . SER A 1 236 ? -4.173 -10.392 2.361 1.00 95.50 236 SER A CA 1
ATOM 1882 C C . SER A 1 236 ? -4.372 -9.013 1.721 1.00 95.50 236 SER A C 1
ATOM 1884 O O . SER A 1 236 ? -3.687 -8.036 2.052 1.00 95.50 236 SER A O 1
ATOM 1886 N N . LYS A 1 237 ? -5.356 -8.918 0.820 1.00 92.62 237 LYS A N 1
ATOM 1887 C CA . LYS A 1 237 ? -5.765 -7.646 0.211 1.00 92.62 237 LYS A CA 1
ATOM 1888 C C . LYS A 1 237 ? -6.155 -6.609 1.270 1.00 92.62 237 LYS A C 1
ATOM 1890 O O . LYS A 1 237 ? -5.758 -5.456 1.174 1.00 92.62 237 LYS A O 1
ATOM 1895 N N . GLU A 1 238 ? -6.829 -7.040 2.332 1.00 92.12 238 GLU A N 1
ATOM 1896 C CA . GLU A 1 238 ? -7.226 -6.169 3.440 1.00 92.12 238 GLU A CA 1
ATOM 1897 C C . GLU A 1 238 ? -6.018 -5.558 4.177 1.00 92.12 238 GLU A C 1
ATOM 1899 O O . GLU A 1 238 ? -5.989 -4.353 4.438 1.00 92.12 238 GLU A O 1
ATOM 1904 N N . THR A 1 239 ? -4.990 -6.362 4.474 1.00 92.94 239 THR A N 1
ATOM 1905 C CA . THR A 1 239 ? -3.738 -5.881 5.083 1.00 92.94 239 THR A CA 1
ATOM 1906 C C . THR A 1 239 ? -3.051 -4.864 4.173 1.00 92.94 239 THR A C 1
ATOM 1908 O O . THR A 1 239 ? -2.602 -3.812 4.631 1.00 92.94 239 THR A O 1
ATOM 1911 N N . PHE A 1 240 ? -3.020 -5.124 2.866 1.00 95.69 240 PHE A N 1
ATOM 1912 C CA . PHE A 1 240 ? -2.462 -4.185 1.896 1.00 95.69 240 PHE A CA 1
ATOM 1913 C C . PHE A 1 240 ? -3.246 -2.868 1.821 1.00 95.69 240 PHE A C 1
ATOM 1915 O O . PHE A 1 240 ? -2.637 -1.794 1.792 1.00 95.69 240 PHE A O 1
ATOM 1922 N N . ASP A 1 241 ? -4.576 -2.931 1.845 1.00 92.44 241 ASP A N 1
ATOM 1923 C CA . ASP A 1 241 ? -5.453 -1.761 1.812 1.00 92.44 241 ASP A CA 1
ATOM 1924 C C . ASP A 1 241 ? -5.323 -0.920 3.095 1.00 92.44 241 ASP A C 1
ATOM 1926 O O . ASP A 1 241 ? -5.303 0.314 3.031 1.00 92.44 241 ASP A O 1
ATOM 1930 N N . ARG A 1 242 ? -5.152 -1.553 4.267 1.00 91.12 242 ARG A N 1
ATOM 1931 C CA . ARG A 1 242 ? -4.787 -0.866 5.525 1.00 91.12 242 ARG A CA 1
ATOM 1932 C C . ARG A 1 242 ? -3.454 -0.129 5.391 1.00 91.12 242 ARG A C 1
ATOM 1934 O O . ARG A 1 242 ? -3.394 1.064 5.690 1.00 91.12 242 ARG A O 1
ATOM 1941 N N . ALA A 1 243 ? -2.421 -0.787 4.860 1.00 91.50 243 ALA A N 1
ATOM 1942 C CA . ALA A 1 243 ? -1.139 -0.133 4.596 1.00 91.50 243 ALA A CA 1
ATOM 1943 C C . ALA A 1 243 ? -1.276 1.042 3.610 1.00 91.50 243 ALA A C 1
ATOM 1945 O O . ALA A 1 243 ? -0.657 2.086 3.821 1.00 91.50 243 ALA A O 1
ATOM 1946 N N . GLN A 1 244 ? -2.098 0.931 2.555 1.00 92.31 244 GLN A N 1
ATOM 1947 C CA . GLN A 1 244 ? -2.315 2.055 1.633 1.00 92.31 244 GLN A CA 1
ATOM 1948 C C . GLN A 1 244 ? -3.002 3.239 2.316 1.00 92.31 244 GLN A C 1
ATOM 1950 O O . GLN A 1 244 ? -2.595 4.381 2.083 1.00 92.31 244 GLN A O 1
ATOM 1955 N N . ARG A 1 245 ? -4.001 2.988 3.173 1.00 88.12 245 ARG A N 1
ATOM 1956 C CA . ARG A 1 245 ? -4.680 4.042 3.944 1.00 88.12 245 ARG A CA 1
ATOM 1957 C C . ARG A 1 245 ? -3.703 4.777 4.855 1.00 88.12 245 ARG A C 1
ATOM 1959 O O . ARG A 1 245 ? -3.559 5.992 4.735 1.00 88.12 245 ARG A O 1
ATOM 1966 N N . GLN A 1 246 ? -2.935 4.047 5.658 1.00 84.50 246 GLN A N 1
ATOM 1967 C CA . GLN A 1 246 ? -1.931 4.643 6.539 1.00 84.50 246 GLN A CA 1
ATOM 1968 C C . GLN A 1 246 ? -0.840 5.390 5.761 1.00 84.50 246 GLN A C 1
ATOM 1970 O O . GLN A 1 246 ? -0.400 6.467 6.158 1.00 84.50 246 GLN A O 1
ATOM 1975 N N . LYS A 1 247 ? -0.437 4.882 4.592 1.00 84.44 247 LYS A N 1
ATOM 1976 C CA . LYS A 1 247 ? 0.493 5.581 3.696 1.00 84.44 247 LYS A CA 1
ATOM 1977 C C . LYS A 1 247 ? -0.090 6.889 3.166 1.00 84.44 247 LYS A C 1
ATOM 1979 O O . LYS A 1 247 ? 0.648 7.869 3.043 1.00 84.44 247 LYS A O 1
ATOM 1984 N N . ALA A 1 248 ? -1.384 6.927 2.851 1.00 79.19 248 ALA A N 1
ATOM 1985 C CA . ALA A 1 248 ? -2.078 8.146 2.448 1.00 79.19 248 ALA A CA 1
ATOM 1986 C C . ALA A 1 248 ? -2.155 9.156 3.604 1.00 79.19 248 ALA A C 1
ATOM 1988 O O . ALA A 1 248 ? -1.834 10.327 3.399 1.00 79.19 248 ALA A O 1
ATOM 1989 N N . GLU A 1 249 ? -2.470 8.708 4.818 1.00 74.81 249 GLU A N 1
ATOM 1990 C CA . GLU A 1 249 ? -2.449 9.543 6.025 1.00 74.81 249 GLU A CA 1
ATOM 1991 C C . GLU A 1 249 ? -1.051 10.094 6.313 1.00 74.81 249 GLU A C 1
ATOM 1993 O O . GLU A 1 249 ? -0.879 11.298 6.501 1.00 74.81 249 GLU A O 1
ATOM 1998 N N . TYR A 1 250 ? -0.021 9.247 6.258 1.00 72.50 250 TYR A N 1
ATOM 1999 C CA . TYR A 1 250 ? 1.370 9.672 6.410 1.00 72.50 250 TYR A CA 1
ATOM 2000 C C . TYR A 1 250 ? 1.757 10.670 5.329 1.00 72.50 250 TYR A C 1
ATOM 2002 O O . TYR A 1 250 ? 2.464 11.626 5.617 1.00 72.50 250 TYR A O 1
ATOM 2010 N N . ARG A 1 251 ? 1.266 10.521 4.094 1.00 67.94 251 ARG A N 1
ATOM 2011 C CA . ARG A 1 251 ? 1.504 11.493 3.020 1.00 67.94 251 ARG A CA 1
ATOM 2012 C C . ARG A 1 251 ? 0.844 12.845 3.295 1.00 67.94 251 ARG A C 1
ATOM 2014 O O . ARG A 1 251 ? 1.433 13.864 2.939 1.00 67.94 251 ARG A O 1
ATOM 2021 N N . GLN A 1 252 ? -0.341 12.860 3.907 1.00 62.97 252 GLN A N 1
ATOM 2022 C CA . GLN A 1 252 ? -1.025 14.089 4.327 1.00 62.97 252 GLN A CA 1
ATOM 2023 C C . GLN A 1 252 ? -0.302 14.761 5.505 1.00 62.97 252 GLN A C 1
ATOM 2025 O O . GLN A 1 252 ? -0.126 15.978 5.505 1.00 62.97 252 GLN A O 1
ATOM 2030 N N . LYS A 1 253 ? 0.179 13.964 6.467 1.00 60.09 253 LYS A N 1
ATOM 2031 C CA . LYS A 1 253 ? 0.869 14.420 7.686 1.00 60.09 253 LYS A CA 1
ATOM 2032 C C . LYS A 1 253 ? 2.382 14.649 7.498 1.00 60.09 253 LYS A C 1
ATOM 2034 O O . LYS A 1 253 ? 3.034 15.209 8.383 1.00 60.09 253 LYS A O 1
ATOM 2039 N N . ALA A 1 254 ? 2.962 14.232 6.369 1.00 58.56 254 ALA A N 1
ATOM 2040 C CA . ALA A 1 254 ? 4.399 14.308 6.106 1.00 58.56 254 ALA A CA 1
ATOM 2041 C C . ALA A 1 254 ? 4.880 15.753 5.929 1.00 58.56 254 ALA A C 1
ATOM 2043 O O . ALA A 1 254 ? 4.449 16.477 5.025 1.00 58.56 254 ALA A O 1
ATOM 2044 N N . SER A 1 255 ? 5.881 16.131 6.727 1.00 54.69 255 SER A N 1
ATOM 2045 C CA . SER A 1 255 ? 6.676 17.338 6.503 1.00 54.69 255 SER A CA 1
ATOM 2046 C C . SER A 1 255 ? 7.576 17.124 5.279 1.00 54.69 255 SER A C 1
ATOM 2048 O O . SER A 1 255 ? 8.657 16.547 5.362 1.00 54.69 255 SER A O 1
ATOM 2050 N N . ARG A 1 256 ? 7.103 17.492 4.085 1.00 51.50 256 ARG A N 1
ATOM 2051 C CA . ARG A 1 256 ? 7.896 17.394 2.846 1.00 51.50 256 ARG A CA 1
ATOM 2052 C C . ARG A 1 256 ? 8.940 18.507 2.811 1.00 51.50 256 ARG A C 1
ATOM 2054 O O . ARG A 1 256 ? 8.509 19.632 2.612 1.00 51.50 256 ARG A O 1
ATOM 2061 N N . ASN A 1 257 ? 10.242 18.205 2.948 1.00 43.66 257 ASN A N 1
ATOM 2062 C CA . ASN A 1 257 ? 11.404 19.090 2.685 1.00 43.66 257 ASN A CA 1
ATOM 2063 C C . ASN A 1 257 ? 11.106 20.598 2.804 1.00 43.66 257 ASN A C 1
ATOM 2065 O O . ASN A 1 257 ? 11.348 21.378 1.881 1.00 43.66 257 ASN A O 1
ATOM 2069 N N . ARG A 1 258 ? 10.523 21.014 3.928 1.00 53.84 258 ARG A N 1
ATOM 2070 C CA . ARG A 1 258 ? 10.279 22.425 4.200 1.00 53.84 258 ARG A CA 1
ATOM 2071 C C . ARG A 1 258 ? 11.497 22.926 4.950 1.00 53.84 258 ARG A C 1
ATOM 2073 O O . ARG A 1 258 ? 11.842 22.367 5.984 1.00 53.84 258 ARG A O 1
ATOM 2080 N N . LYS A 1 259 ? 12.119 23.992 4.437 1.00 56.94 259 LYS A N 1
ATOM 2081 C CA . LYS A 1 259 ? 13.172 24.728 5.158 1.00 56.94 259 LYS A CA 1
ATOM 2082 C C . LYS A 1 259 ? 12.700 25.170 6.554 1.00 56.94 259 LYS A C 1
ATOM 2084 O O . LYS A 1 259 ? 13.517 25.306 7.450 1.00 56.94 259 LYS A O 1
ATOM 2089 N N . ASN A 1 260 ? 11.385 25.332 6.731 1.00 67.69 260 ASN A N 1
ATOM 2090 C CA . ASN A 1 260 ? 10.758 25.784 7.968 1.00 67.69 260 ASN A CA 1
ATOM 2091 C C . ASN A 1 260 ? 9.931 24.666 8.612 1.00 67.69 260 ASN A C 1
ATOM 2093 O O . ASN A 1 260 ? 9.193 23.948 7.927 1.00 67.69 260 ASN A O 1
ATOM 2097 N N . LYS A 1 261 ? 10.039 24.552 9.934 1.00 77.06 261 LYS A N 1
ATOM 2098 C CA . LYS A 1 261 ? 9.329 23.575 10.762 1.00 77.06 261 LYS A CA 1
ATOM 2099 C C . LYS A 1 261 ? 7.978 24.168 11.207 1.00 77.06 261 LYS A C 1
ATOM 2101 O O . LYS A 1 261 ? 7.928 25.324 11.600 1.00 77.06 261 LYS A O 1
ATOM 2106 N N . TYR A 1 262 ? 6.895 23.396 11.089 1.00 84.44 262 TYR A N 1
ATOM 2107 C CA . TYR A 1 262 ? 5.521 23.799 11.441 1.00 84.44 262 TYR A CA 1
ATOM 2108 C C . TYR A 1 262 ? 4.882 22.683 12.273 1.00 84.44 262 TYR A C 1
ATOM 2110 O O . TYR A 1 262 ? 4.670 21.586 11.737 1.00 84.44 262 TYR A O 1
ATOM 2118 N N . LEU A 1 263 ? 4.597 22.929 13.555 1.00 85.94 263 LEU A N 1
ATOM 2119 C CA . LEU A 1 263 ? 4.197 21.889 14.514 1.00 85.94 263 LEU A CA 1
ATOM 2120 C C . LEU A 1 263 ? 2.866 21.239 14.142 1.00 85.94 263 LEU A C 1
ATOM 2122 O O . LEU A 1 263 ? 2.693 20.036 14.323 1.00 85.94 263 LEU A O 1
ATOM 2126 N N . LEU A 1 264 ? 1.962 22.005 13.538 1.00 87.12 264 LEU A N 1
ATOM 2127 C CA . LEU A 1 264 ? 0.583 21.612 13.263 1.00 87.12 264 LEU A CA 1
ATOM 2128 C C . LEU A 1 264 ? 0.303 21.393 11.767 1.00 87.12 264 LEU A C 1
ATOM 2130 O O . LEU A 1 264 ? -0.832 21.162 11.349 1.00 87.12 264 LEU A O 1
ATOM 2134 N N . SER A 1 265 ? 1.341 21.407 10.920 1.00 85.12 265 SER A N 1
ATOM 2135 C CA . SER A 1 265 ? 1.192 21.095 9.490 1.00 85.12 265 SER A CA 1
ATOM 2136 C C . SER A 1 265 ? 0.553 19.714 9.303 1.00 85.12 265 SER A C 1
ATOM 2138 O O . SER A 1 265 ? 1.086 18.736 9.813 1.00 85.12 265 SER A O 1
ATOM 2140 N N . GLY A 1 266 ? -0.545 19.608 8.554 1.00 79.19 266 GLY A N 1
ATOM 2141 C CA . GLY A 1 266 ? -1.277 18.343 8.371 1.00 79.19 266 GLY A CA 1
ATOM 2142 C C . GLY A 1 266 ? -2.256 17.983 9.500 1.00 79.19 266 GLY A C 1
ATOM 2143 O O . GLY A 1 266 ? -2.930 16.965 9.384 1.00 79.19 266 GLY A O 1
ATOM 2144 N N . TYR A 1 267 ? -2.357 18.818 10.540 1.00 85.62 267 TYR A N 1
ATOM 2145 C CA . TYR A 1 267 ? -3.317 18.687 11.645 1.00 85.62 267 TYR A CA 1
ATOM 2146 C C . TYR A 1 267 ? -4.328 19.846 11.707 1.00 85.62 267 TYR A C 1
ATOM 2148 O O . TYR A 1 267 ? -5.301 19.752 12.448 1.00 85.62 267 TYR A O 1
ATOM 2156 N N . ILE A 1 268 ? -4.132 20.916 10.922 1.00 87.44 268 ILE A N 1
ATOM 2157 C CA . ILE A 1 268 ? -5.026 22.086 10.884 1.00 87.44 268 ILE A CA 1
ATOM 2158 C C . ILE A 1 268 ? -5.976 22.025 9.688 1.00 87.44 268 ILE A C 1
ATOM 2160 O O . ILE A 1 268 ? -5.538 21.883 8.539 1.00 87.44 268 ILE A O 1
ATOM 2164 N N . ARG A 1 269 ? -7.269 22.223 9.952 1.00 86.62 269 ARG A N 1
ATOM 2165 C CA . ARG A 1 269 ? -8.332 22.340 8.948 1.00 86.62 269 ARG A CA 1
ATOM 2166 C C . ARG A 1 269 ? -9.249 23.530 9.220 1.00 86.62 269 ARG A C 1
ATOM 2168 O O . ARG A 1 269 ? -9.325 24.038 10.335 1.00 86.62 269 ARG A O 1
ATOM 2175 N N . CYS A 1 270 ? -9.941 23.988 8.186 1.00 83.56 270 CYS A N 1
ATOM 2176 C CA . CYS A 1 270 ? -10.993 24.990 8.296 1.00 83.56 270 CYS A CA 1
ATOM 2177 C C . CYS A 1 270 ? -12.206 24.417 9.037 1.00 83.56 270 CYS A C 1
ATOM 2179 O O . CYS A 1 270 ? -12.686 23.350 8.666 1.00 83.56 270 CYS A O 1
ATOM 2181 N N . ALA A 1 271 ? -12.756 25.143 10.010 1.00 81.94 271 ALA A N 1
ATOM 2182 C CA . ALA A 1 271 ? -14.001 24.735 10.659 1.00 81.94 271 ALA A CA 1
ATOM 2183 C C . ALA A 1 271 ? -15.224 24.769 9.715 1.00 81.94 271 ALA A C 1
ATOM 2185 O O . ALA A 1 271 ? -16.114 23.944 9.874 1.00 81.94 271 ALA A O 1
ATOM 2186 N N . CYS A 1 272 ? -15.256 25.680 8.726 1.00 76.56 272 CYS A N 1
ATOM 2187 C CA . CYS A 1 272 ? -16.411 25.863 7.827 1.00 76.56 272 CYS A CA 1
ATOM 2188 C C . CYS A 1 272 ? -16.490 24.800 6.707 1.00 76.56 272 CYS A C 1
ATOM 2190 O O . CYS A 1 272 ? -17.569 24.351 6.346 1.00 76.56 272 CYS A O 1
ATOM 2192 N N . CYS A 1 273 ? -15.350 24.457 6.092 1.00 75.56 273 CYS A N 1
ATOM 2193 C CA . CYS A 1 273 ? -15.293 23.741 4.803 1.00 75.56 273 CYS A CA 1
ATOM 2194 C C . CYS A 1 273 ? -14.292 22.589 4.821 1.00 75.56 273 CYS A C 1
ATOM 2196 O O . CYS A 1 273 ? -13.964 22.043 3.773 1.00 75.56 273 CYS A O 1
ATOM 2198 N N . ASP A 1 274 ? -13.743 22.271 5.996 1.00 79.62 274 ASP A N 1
ATOM 2199 C CA . ASP A 1 274 ? -12.760 21.207 6.225 1.00 79.62 274 ASP A CA 1
ATOM 2200 C C . ASP A 1 274 ? -11.461 21.313 5.394 1.00 79.62 274 ASP A C 1
ATOM 2202 O O . ASP A 1 274 ? -10.605 20.426 5.406 1.00 79.62 274 ASP A O 1
ATOM 2206 N N . TYR A 1 275 ? -11.260 22.435 4.698 1.00 80.69 275 TYR A N 1
ATOM 2207 C CA . TYR A 1 275 ? -10.090 22.647 3.859 1.00 80.69 275 TYR A CA 1
ATOM 2208 C C . TYR A 1 275 ? -8.801 22.667 4.694 1.00 80.69 275 TYR A C 1
ATOM 2210 O O . TYR A 1 275 ? -8.707 23.361 5.711 1.00 80.69 275 TYR A O 1
ATOM 2218 N N . ALA A 1 276 ? -7.791 21.913 4.257 1.00 82.75 276 ALA A N 1
ATOM 2219 C CA . ALA A 1 276 ? -6.538 21.755 4.988 1.00 82.75 276 ALA A CA 1
ATOM 2220 C C . ALA A 1 276 ? -5.657 23.009 4.908 1.00 82.75 276 ALA A C 1
ATOM 2222 O O . ALA A 1 276 ? -5.393 23.547 3.830 1.00 82.75 276 ALA A O 1
ATOM 2223 N N . PHE A 1 277 ? -5.130 23.436 6.054 1.00 85.31 277 PHE A N 1
ATOM 2224 C CA . PHE A 1 277 ? -4.172 24.532 6.121 1.00 85.31 277 PHE A CA 1
ATOM 2225 C C . PHE A 1 277 ? -2.748 24.017 5.965 1.00 85.31 277 PHE A C 1
ATOM 2227 O O . PHE A 1 277 ? -2.395 22.894 6.333 1.00 85.31 277 PHE A O 1
ATOM 2234 N N . SER A 1 278 ? -1.889 24.875 5.433 1.00 82.50 278 SER A N 1
ATOM 2235 C CA . SER A 1 278 ? -0.489 24.547 5.229 1.00 82.50 278 SER A CA 1
ATOM 2236 C C . SER A 1 278 ? 0.410 25.698 5.653 1.00 82.50 278 SER A C 1
ATOM 2238 O O . SER A 1 278 ? 0.062 26.864 5.497 1.00 82.50 278 SER A O 1
ATOM 2240 N N . GLY A 1 279 ? 1.578 25.364 6.199 1.00 84.69 279 GLY A N 1
ATOM 2241 C CA . GLY A 1 279 ? 2.568 26.369 6.569 1.00 84.69 279 GLY A CA 1
ATOM 2242 C C . GLY A 1 279 ? 3.126 27.096 5.341 1.00 84.69 279 GLY A C 1
ATOM 2243 O O . GLY A 1 279 ? 3.520 26.437 4.373 1.00 84.69 279 GLY A O 1
ATOM 2244 N N . ARG A 1 280 ? 3.188 28.423 5.402 1.00 82.56 280 ARG A N 1
ATOM 2245 C CA . ARG A 1 280 ? 3.763 29.332 4.413 1.00 82.56 280 ARG A CA 1
ATOM 2246 C C . ARG A 1 280 ? 4.628 30.365 5.129 1.00 82.56 280 ARG A C 1
ATOM 2248 O O . ARG A 1 280 ? 4.235 30.917 6.152 1.00 82.56 280 ARG A O 1
ATOM 2255 N N . MET A 1 281 ? 5.820 30.617 4.604 1.00 81.75 281 MET A N 1
ATOM 2256 C CA . MET A 1 281 ? 6.669 31.719 5.055 1.00 81.75 281 MET A CA 1
ATOM 2257 C C . MET A 1 281 ? 6.345 32.924 4.174 1.00 81.75 281 MET A C 1
ATOM 2259 O O . MET A 1 281 ? 6.429 32.804 2.952 1.00 81.75 281 MET A O 1
ATOM 2263 N N . MET A 1 282 ? 5.902 34.032 4.767 1.00 72.00 282 MET A N 1
ATOM 2264 C CA . MET A 1 282 ? 5.527 35.234 4.007 1.00 72.00 282 MET A CA 1
ATOM 2265 C C . MET A 1 282 ? 6.710 36.201 3.876 1.00 72.00 282 MET A C 1
ATOM 2267 O O . MET A 1 282 ? 6.984 36.663 2.776 1.00 72.00 282 MET A O 1
ATOM 2271 N N . ASN A 1 283 ? 7.455 36.421 4.966 1.00 71.75 283 ASN A N 1
ATOM 2272 C CA . ASN A 1 283 ? 8.662 37.261 5.031 1.00 71.75 283 ASN A CA 1
ATOM 2273 C C . ASN A 1 283 ? 9.812 36.477 5.689 1.00 71.75 283 ASN A C 1
ATOM 2275 O O . ASN A 1 283 ? 9.557 35.414 6.250 1.00 71.75 283 ASN A O 1
ATOM 2279 N N . LYS A 1 284 ? 11.053 37.000 5.680 1.00 66.44 284 LYS A N 1
ATOM 2280 C CA . LYS A 1 284 ? 12.260 36.293 6.177 1.00 66.44 284 LYS A CA 1
ATOM 2281 C C . LYS A 1 284 ? 12.109 35.650 7.573 1.00 66.44 284 LYS A C 1
ATOM 2283 O O . LYS A 1 284 ? 12.723 34.613 7.782 1.00 66.44 284 LYS A O 1
ATOM 2288 N N . ASN A 1 285 ? 11.245 36.183 8.451 1.00 68.12 285 ASN A N 1
ATOM 2289 C CA . ASN A 1 285 ? 11.059 35.691 9.826 1.00 68.12 285 ASN A CA 1
ATOM 2290 C C . ASN A 1 285 ? 9.597 35.401 10.239 1.00 68.12 285 ASN A C 1
ATOM 2292 O O . ASN A 1 285 ? 9.357 35.124 11.409 1.00 68.12 285 ASN A O 1
ATOM 2296 N N . LEU A 1 286 ? 8.601 35.484 9.340 1.00 79.44 286 LEU A N 1
ATOM 2297 C CA . LEU A 1 286 ? 7.187 35.325 9.731 1.00 79.44 286 LEU A CA 1
ATOM 2298 C C . LEU A 1 286 ? 6.501 34.162 9.011 1.00 79.44 286 LEU A C 1
ATOM 2300 O O . LEU A 1 286 ? 6.181 34.224 7.815 1.00 79.44 286 LEU A O 1
ATOM 2304 N N . ALA A 1 287 ? 6.247 33.117 9.793 1.00 86.62 287 ALA A N 1
ATOM 2305 C CA . ALA A 1 287 ? 5.589 31.889 9.390 1.00 86.62 287 ALA A CA 1
ATOM 2306 C C . ALA A 1 287 ? 4.080 31.945 9.690 1.00 86.62 287 ALA A C 1
ATOM 2308 O O . ALA A 1 287 ? 3.658 32.370 10.763 1.00 86.62 287 ALA A O 1
ATOM 2309 N N . TYR A 1 288 ? 3.263 31.484 8.744 1.00 87.38 288 TYR A N 1
ATOM 2310 C CA . TYR A 1 288 ? 1.805 31.458 8.843 1.00 87.38 288 TYR A CA 1
ATOM 2311 C C . TYR A 1 288 ? 1.238 30.112 8.390 1.00 87.38 288 TYR A C 1
ATOM 2313 O O . TYR A 1 288 ? 1.839 29.436 7.562 1.00 87.38 288 TYR A O 1
ATOM 2321 N N . TYR A 1 289 ? 0.050 29.757 8.864 1.00 88.38 289 TYR A N 1
ATOM 2322 C CA . TYR A 1 289 ? -0.810 28.739 8.276 1.00 88.38 289 TYR A CA 1
ATOM 2323 C C . TYR A 1 289 ? -1.824 29.394 7.339 1.00 88.38 289 TYR A C 1
ATOM 2325 O O . TYR A 1 289 ? -2.534 30.327 7.727 1.00 88.38 289 TYR A O 1
ATOM 2333 N N . THR A 1 290 ? -1.900 28.897 6.104 1.00 84.94 290 THR A N 1
ATOM 2334 C CA . THR A 1 290 ? -2.782 29.426 5.058 1.00 84.94 290 THR A CA 1
ATOM 2335 C C . THR A 1 290 ? -3.551 28.301 4.361 1.00 84.94 290 THR A C 1
ATOM 2337 O O . THR A 1 290 ? -2.997 27.230 4.093 1.00 84.94 290 THR A O 1
ATOM 2340 N N . ALA A 1 291 ? -4.824 28.553 4.040 1.00 75.00 291 ALA A N 1
ATOM 2341 C CA . ALA A 1 291 ? -5.629 27.696 3.161 1.00 75.00 291 ALA A CA 1
ATOM 2342 C C . ALA A 1 291 ? -5.228 27.873 1.680 1.00 75.00 291 ALA A C 1
ATOM 2344 O O . ALA A 1 291 ? -5.222 26.935 0.892 1.00 75.00 291 ALA A O 1
ATOM 2345 N N . ASN A 1 292 ? -4.791 29.076 1.299 1.00 61.75 292 ASN A N 1
ATOM 2346 C CA . ASN A 1 292 ? -4.468 29.421 -0.083 1.00 61.75 292 ASN A CA 1
ATOM 2347 C C . ASN A 1 292 ? -2.973 29.246 -0.402 1.00 61.75 292 ASN A C 1
ATOM 2349 O O . ASN A 1 292 ? -2.165 30.128 -0.112 1.00 61.75 292 ASN A O 1
ATOM 2353 N N . ASN A 1 293 ? -2.608 28.142 -1.064 1.00 55.25 293 ASN A N 1
ATOM 2354 C CA . ASN A 1 293 ? -1.283 27.942 -1.684 1.00 55.25 293 ASN A CA 1
ATOM 2355 C C . ASN A 1 293 ? -1.280 28.181 -3.208 1.00 55.25 293 ASN A C 1
ATOM 2357 O O . ASN A 1 293 ? -0.455 27.625 -3.932 1.00 55.25 293 ASN A O 1
ATOM 2361 N N . GLY A 1 294 ? -2.180 29.040 -3.694 1.00 50.09 294 GLY A N 1
ATOM 2362 C CA . GLY A 1 294 ? -2.021 29.699 -4.993 1.00 50.09 294 GLY A CA 1
ATOM 2363 C C . GLY A 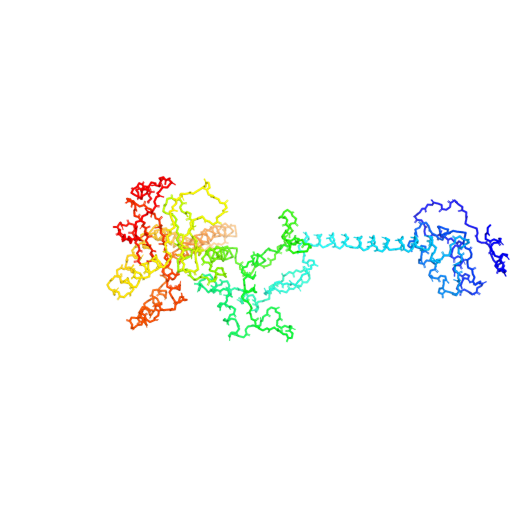1 294 ? -2.584 28.985 -6.223 1.00 50.09 294 GLY A C 1
ATOM 2364 O O . GLY A 1 294 ? -2.113 29.287 -7.314 1.00 50.09 294 GLY A O 1
ATOM 2365 N N . LYS A 1 295 ? -3.563 28.070 -6.104 1.00 44.28 295 LYS A N 1
ATOM 2366 C CA . LYS A 1 295 ? -4.189 27.454 -7.297 1.00 44.28 295 LYS A CA 1
ATOM 2367 C C . LYS A 1 295 ? -5.717 27.332 -7.316 1.00 44.28 295 LYS A C 1
ATOM 2369 O O . LYS A 1 295 ? -6.236 27.109 -8.400 1.00 44.28 295 LYS A O 1
ATOM 2374 N N . ASP A 1 296 ? -6.431 27.515 -6.202 1.00 47.75 296 ASP A N 1
ATOM 2375 C CA . ASP A 1 296 ? -7.866 27.173 -6.157 1.00 47.75 296 ASP A CA 1
ATOM 2376 C C . ASP A 1 296 ? -8.704 28.094 -5.246 1.00 47.75 296 ASP A C 1
ATOM 2378 O O . ASP A 1 296 ? -9.482 27.659 -4.404 1.00 47.75 296 ASP A O 1
ATOM 2382 N N . TYR A 1 297 ? -8.551 29.411 -5.417 1.00 51.62 297 TYR A N 1
ATOM 2383 C CA . TYR A 1 297 ? -9.209 30.437 -4.588 1.00 51.62 297 TYR A CA 1
ATOM 2384 C C . TYR A 1 297 ? -10.746 30.483 -4.704 1.00 51.62 297 TYR A C 1
ATOM 2386 O O . TYR A 1 297 ? -11.376 31.294 -4.031 1.00 51.62 297 TYR A O 1
ATOM 2394 N N . ARG A 1 298 ? -11.354 29.674 -5.584 1.00 52.47 298 ARG A N 1
ATOM 2395 C CA . ARG A 1 298 ? -12.786 29.749 -5.919 1.00 52.47 298 ARG A CA 1
ATOM 2396 C C . ARG A 1 298 ? -13.675 28.796 -5.110 1.00 52.47 298 ARG A C 1
ATOM 2398 O O . ARG A 1 298 ? -14.882 28.989 -5.124 1.00 52.47 298 ARG A O 1
ATOM 2405 N N . ASN A 1 299 ? -13.107 27.812 -4.401 1.00 55.44 299 ASN A N 1
ATOM 2406 C CA . ASN A 1 299 ? -13.868 26.674 -3.853 1.00 55.44 299 ASN A CA 1
ATOM 2407 C C . ASN A 1 299 ? -13.775 26.481 -2.323 1.00 55.44 299 ASN A C 1
ATOM 2409 O O . ASN A 1 299 ? -14.140 25.419 -1.823 1.00 55.44 299 ASN A O 1
ATOM 2413 N N . HIS A 1 300 ? -13.285 27.456 -1.552 1.00 64.81 300 HIS A N 1
ATOM 2414 C CA . HIS A 1 300 ? -13.211 27.333 -0.088 1.00 64.81 300 HIS A CA 1
ATOM 2415 C C . HIS A 1 300 ? -13.325 28.690 0.628 1.00 64.81 300 HIS A C 1
ATOM 2417 O O . HIS A 1 300 ? -13.059 29.734 0.034 1.00 64.81 300 HIS A O 1
ATOM 2423 N N . CYS A 1 301 ? -13.689 28.685 1.920 1.00 67.88 301 CYS A N 1
ATOM 2424 C CA . CYS A 1 301 ? -13.819 29.911 2.723 1.00 67.88 301 CYS A CA 1
ATOM 2425 C C . CYS A 1 301 ? -12.530 30.756 2.700 1.00 67.88 301 CYS A C 1
ATOM 2427 O O . CYS A 1 301 ? -11.414 30.225 2.772 1.00 67.88 301 CYS A O 1
ATOM 2429 N N . ASN A 1 302 ? -12.687 32.083 2.657 1.00 71.12 302 ASN A N 1
ATOM 2430 C CA . ASN A 1 302 ? -11.588 33.050 2.676 1.00 71.12 302 ASN A CA 1
ATOM 2431 C C . ASN A 1 302 ? -11.170 33.396 4.117 1.00 71.12 302 ASN A C 1
ATOM 2433 O O . ASN A 1 302 ? -11.342 34.520 4.585 1.00 71.12 302 ASN A O 1
ATOM 2437 N N . LEU A 1 303 ? -10.662 32.404 4.853 1.00 76.12 303 LEU A N 1
ATOM 2438 C CA . LEU A 1 303 ? -10.141 32.632 6.203 1.00 76.12 303 LEU A CA 1
ATOM 2439 C C . LEU A 1 303 ? -8.796 33.384 6.169 1.00 76.12 303 LEU A C 1
ATOM 2441 O O . LEU A 1 303 ? -7.978 33.149 5.272 1.00 76.12 303 LEU A O 1
ATOM 2445 N N . PRO A 1 304 ? -8.522 34.249 7.167 1.00 79.50 304 PRO A N 1
ATOM 2446 C CA . PRO A 1 304 ? -7.262 34.972 7.257 1.00 79.50 304 PRO A CA 1
ATOM 2447 C C . PRO A 1 304 ? -6.093 34.029 7.562 1.00 79.50 304 PRO A C 1
ATOM 2449 O O . PRO A 1 304 ? -6.257 32.873 7.946 1.00 79.50 304 PRO A O 1
ATOM 2452 N N . TYR A 1 305 ? -4.874 34.545 7.434 1.00 86.12 305 TYR A N 1
ATOM 2453 C CA . TYR A 1 305 ? -3.673 33.801 7.804 1.00 86.12 305 TYR A CA 1
ATOM 2454 C C . TYR A 1 305 ? -3.534 33.702 9.324 1.00 86.12 305 TYR A C 1
ATOM 2456 O O . TYR A 1 305 ? -3.701 34.697 10.035 1.00 86.12 305 TYR A O 1
ATOM 2464 N N . PHE A 1 306 ? -3.169 32.526 9.822 1.00 86.25 306 PHE A N 1
ATOM 2465 C CA . PHE A 1 306 ? -2.919 32.290 11.246 1.00 86.25 306 PHE A CA 1
ATOM 2466 C C . PHE A 1 306 ? -1.413 32.283 11.484 1.00 86.25 306 PHE A C 1
ATOM 2468 O O . PHE A 1 306 ? -0.697 31.591 10.767 1.00 86.25 306 PHE A O 1
ATOM 2475 N N . ARG A 1 307 ? -0.906 33.074 12.436 1.00 86.50 307 ARG A N 1
ATOM 2476 C CA . ARG A 1 307 ? 0.531 33.084 12.748 1.00 86.50 307 ARG A CA 1
ATOM 2477 C C . ARG A 1 307 ? 0.940 31.730 13.310 1.00 86.50 307 ARG A C 1
ATOM 2479 O O . ARG A 1 307 ? 0.321 31.256 14.258 1.00 86.50 307 ARG A O 1
ATOM 2486 N N . ALA A 1 308 ? 1.943 31.113 12.691 1.00 88.12 308 ALA A N 1
ATOM 2487 C CA . ALA A 1 308 ? 2.317 29.745 13.010 1.00 88.12 308 ALA A CA 1
ATOM 2488 C C . ALA A 1 308 ? 2.914 29.639 14.411 1.00 88.12 308 ALA A C 1
ATOM 2490 O O . ALA A 1 308 ? 2.561 28.725 15.131 1.00 88.12 308 ALA A O 1
ATOM 2491 N N . ASP A 1 309 ? 3.745 30.595 14.815 1.00 84.38 309 ASP A N 1
ATOM 2492 C CA . ASP A 1 309 ? 4.372 30.613 16.134 1.00 84.38 309 ASP A CA 1
ATOM 2493 C C . ASP A 1 309 ? 3.352 30.793 17.268 1.00 84.38 309 ASP A C 1
ATOM 2495 O O . ASP A 1 309 ? 3.401 30.067 18.254 1.00 84.38 309 ASP A O 1
ATOM 2499 N N . ILE A 1 310 ? 2.374 31.693 17.099 1.00 84.81 310 ILE A N 1
ATOM 2500 C CA . ILE A 1 310 ? 1.316 31.904 18.097 1.00 84.81 310 ILE A CA 1
ATOM 2501 C C . ILE A 1 310 ? 0.450 30.646 18.214 1.00 84.81 310 ILE A C 1
ATOM 2503 O O . ILE A 1 310 ? 0.218 30.162 19.318 1.00 84.81 310 ILE A O 1
ATOM 2507 N N . LEU A 1 311 ? -0.007 30.104 17.079 1.00 86.44 311 LEU A N 1
ATOM 2508 C CA . LEU A 1 311 ? -0.877 28.931 17.076 1.00 86.44 311 LEU A CA 1
ATOM 2509 C C . LEU A 1 311 ? -0.149 27.679 17.583 1.00 86.44 311 LEU A C 1
ATOM 2511 O O . LEU A 1 311 ? -0.701 26.953 18.402 1.00 86.44 311 LEU A O 1
ATOM 2515 N N . ASP A 1 312 ? 1.086 27.441 17.137 1.00 87.81 312 ASP A N 1
ATOM 2516 C CA . ASP A 1 312 ? 1.890 26.298 17.576 1.00 87.81 312 ASP A CA 1
ATOM 2517 C C . ASP A 1 312 ? 2.147 26.365 19.088 1.00 87.81 312 ASP A C 1
ATOM 2519 O O . ASP A 1 312 ? 1.945 25.363 19.768 1.00 87.81 312 ASP A O 1
ATOM 2523 N N . ASN A 1 313 ? 2.522 27.533 19.625 1.00 83.06 313 ASN A N 1
ATOM 2524 C CA . ASN A 1 313 ? 2.785 27.702 21.057 1.00 83.06 313 ASN A CA 1
ATOM 2525 C C . ASN A 1 313 ? 1.518 27.553 21.906 1.00 83.06 313 ASN A C 1
ATOM 2527 O O . ASN A 1 313 ? 1.565 26.919 22.952 1.00 83.06 313 ASN A O 1
ATOM 2531 N N . GLN A 1 314 ? 0.379 28.096 21.470 1.00 82.56 314 GLN A N 1
ATOM 2532 C CA . GLN A 1 314 ? -0.873 27.958 22.221 1.00 82.56 314 GLN A CA 1
ATOM 2533 C C . GLN A 1 314 ? -1.348 26.504 22.276 1.00 82.56 314 GLN A C 1
ATOM 2535 O O . GLN A 1 314 ? -1.677 26.015 23.353 1.00 82.56 314 GLN A O 1
ATOM 2540 N N . VAL A 1 315 ? -1.323 25.796 21.139 1.00 82.81 315 VAL A N 1
ATOM 2541 C CA . VAL A 1 315 ? -1.671 24.368 21.104 1.00 82.81 315 VAL A CA 1
ATOM 2542 C C . VAL A 1 315 ? -0.686 23.552 21.934 1.00 82.81 315 VAL A C 1
ATOM 2544 O O . VAL A 1 315 ? -1.098 22.651 22.656 1.00 82.81 315 VAL A O 1
ATOM 2547 N N . TRP A 1 316 ? 0.608 23.866 21.858 1.00 83.88 316 TRP A N 1
ATOM 2548 C CA . TRP A 1 316 ? 1.626 23.181 22.644 1.00 83.88 316 TRP A CA 1
ATOM 2549 C C . TRP A 1 316 ? 1.431 23.380 24.148 1.00 83.88 316 TRP A C 1
ATOM 2551 O O . TRP A 1 316 ? 1.391 22.399 24.877 1.00 83.88 316 TRP A O 1
ATOM 2561 N N . ASN A 1 317 ? 1.233 24.615 24.606 1.00 78.75 317 ASN A N 1
ATOM 2562 C CA . ASN A 1 317 ? 1.025 24.909 26.024 1.00 78.75 317 ASN A CA 1
ATOM 2563 C C . ASN A 1 317 ? -0.242 24.236 26.566 1.00 78.75 317 ASN A C 1
ATOM 2565 O O . ASN A 1 317 ? -0.231 23.734 27.684 1.00 78.75 317 ASN A O 1
ATOM 2569 N N . TRP A 1 318 ? -1.307 24.171 25.762 1.00 78.50 318 TRP A N 1
ATOM 2570 C CA . TRP A 1 318 ? -2.518 23.423 26.108 1.00 78.50 318 TRP A CA 1
ATOM 2571 C C . TRP A 1 318 ? -2.273 21.907 26.199 1.00 78.50 318 TRP A C 1
ATOM 2573 O O . TRP A 1 318 ? -2.769 21.246 27.108 1.00 78.50 318 TRP A O 1
ATOM 2583 N N . LEU A 1 319 ? -1.474 21.338 25.289 1.00 77.25 319 LEU A N 1
ATOM 2584 C CA . LEU A 1 319 ? -1.072 19.932 25.389 1.00 77.25 319 LEU A CA 1
ATOM 2585 C C . LEU A 1 319 ? -0.241 19.683 26.648 1.00 77.25 319 LEU A C 1
ATOM 2587 O O . LEU A 1 319 ? -0.490 18.705 27.342 1.00 77.25 319 LEU A O 1
ATOM 2591 N N . VAL A 1 320 ? 0.711 20.569 26.953 1.00 76.94 320 VAL A N 1
ATOM 2592 C CA . VAL A 1 320 ? 1.519 20.485 28.173 1.00 76.94 320 VAL A CA 1
ATOM 2593 C C . VAL A 1 320 ? 0.617 20.523 29.400 1.00 76.94 320 VAL A C 1
ATOM 2595 O O . VAL A 1 320 ? 0.737 19.623 30.216 1.00 76.94 320 VAL A O 1
ATOM 2598 N N . SER A 1 321 ? -0.342 21.453 29.492 1.00 75.19 321 SER A N 1
ATOM 2599 C CA . SER A 1 321 ? -1.226 21.541 30.664 1.00 75.19 321 SER A CA 1
ATOM 2600 C C . SER A 1 321 ? -2.039 20.268 30.906 1.00 75.19 321 SER A C 1
ATOM 2602 O O . SER A 1 321 ? -2.210 19.877 32.054 1.00 75.19 321 SER A O 1
ATOM 2604 N N . ILE A 1 322 ? -2.499 19.598 29.842 1.00 72.38 322 ILE A N 1
ATOM 2605 C CA . ILE A 1 322 ? -3.222 18.319 29.960 1.00 72.38 322 ILE A CA 1
ATOM 2606 C C . ILE A 1 322 ? -2.287 17.186 30.388 1.00 72.38 322 ILE A C 1
ATOM 2608 O O . ILE A 1 322 ? -2.692 16.291 31.118 1.00 72.38 322 ILE A O 1
ATOM 2612 N N . LEU A 1 323 ? -1.049 17.187 29.893 1.00 72.44 323 LEU A N 1
ATOM 2613 C CA . LEU A 1 323 ? -0.088 16.118 30.155 1.00 72.44 323 LEU A CA 1
ATOM 2614 C C . LEU A 1 323 ? 0.592 16.252 31.522 1.00 72.44 323 LEU A C 1
ATOM 2616 O O . LEU A 1 323 ? 0.975 15.241 32.098 1.00 72.44 323 LEU A O 1
ATOM 2620 N N . THR A 1 324 ? 0.765 17.467 32.042 1.00 72.00 324 THR A N 1
ATOM 2621 C CA . THR A 1 324 ? 1.396 17.703 33.350 1.00 72.00 324 THR A CA 1
ATOM 2622 C C . THR A 1 324 ? 0.434 17.534 34.517 1.00 72.00 324 THR A C 1
ATOM 2624 O O . THR A 1 324 ? 0.874 17.209 35.617 1.00 72.00 324 THR A O 1
ATOM 2627 N N . ASP A 1 325 ? -0.860 17.755 34.292 1.00 73.31 325 ASP A N 1
ATOM 2628 C CA . ASP A 1 325 ? -1.898 17.601 35.306 1.00 73.31 325 ASP A CA 1
ATOM 2629 C C . ASP A 1 325 ? -2.357 16.135 35.367 1.00 73.31 325 ASP A C 1
ATOM 2631 O O . ASP A 1 325 ? -2.990 15.617 34.446 1.00 73.31 325 ASP A O 1
ATOM 2635 N N . GLU A 1 326 ? -2.000 15.450 36.456 1.00 72.25 326 GLU A N 1
ATOM 2636 C CA . GLU A 1 326 ? -2.315 14.033 36.671 1.00 72.25 326 GLU A CA 1
ATOM 2637 C C . GLU A 1 326 ? -3.822 13.763 36.716 1.00 72.25 326 GLU A C 1
ATOM 2639 O O . GLU A 1 326 ? -4.283 12.745 36.197 1.00 72.25 326 GLU A O 1
ATOM 2644 N N . GLU A 1 327 ? -4.597 14.692 37.277 1.00 73.69 327 GLU A N 1
ATOM 2645 C CA . GLU A 1 327 ? -6.046 14.565 37.380 1.00 73.69 327 GLU A CA 1
ATOM 2646 C C . GLU A 1 327 ? -6.695 14.722 35.999 1.00 73.69 327 GLU A C 1
ATOM 2648 O O . GLU A 1 327 ? -7.508 13.885 35.598 1.00 73.69 327 GLU A O 1
ATOM 2653 N N . GLN A 1 328 ? -6.285 15.728 35.217 1.00 70.44 328 GLN A N 1
ATOM 2654 C CA . GLN A 1 328 ? -6.779 15.904 33.844 1.00 70.44 328 GLN A CA 1
ATOM 2655 C C . GLN A 1 328 ? -6.374 14.754 32.923 1.00 70.44 328 GLN A C 1
ATOM 2657 O O . GLN A 1 328 ? -7.163 14.344 32.067 1.00 70.44 328 GLN A O 1
ATOM 2662 N N . LEU A 1 329 ? -5.166 14.217 33.093 1.00 71.38 329 LEU A N 1
ATOM 2663 C CA . LEU A 1 329 ? -4.676 13.091 32.311 1.00 71.38 329 LEU A CA 1
ATOM 2664 C C . LEU A 1 329 ? -5.493 11.822 32.585 1.00 71.38 329 LEU A C 1
ATOM 2666 O O . LEU A 1 329 ? -5.959 11.169 31.644 1.00 71.38 329 LEU A O 1
ATOM 2670 N N . GLU A 1 330 ? -5.718 11.487 33.857 1.00 71.56 330 GLU A N 1
ATOM 2671 C CA . GLU A 1 330 ? -6.521 10.322 34.237 1.00 71.56 330 GLU A CA 1
ATOM 2672 C C . GLU A 1 330 ? -7.998 10.503 33.872 1.00 71.56 330 GLU A C 1
ATOM 2674 O O . GLU A 1 330 ? -8.616 9.578 33.330 1.00 71.56 330 GLU A O 1
ATOM 2679 N N . GLN A 1 331 ? -8.551 11.708 34.037 1.00 72.94 331 GLN A N 1
ATOM 2680 C CA . GLN A 1 331 ? -9.895 12.030 33.561 1.00 72.94 331 GLN A CA 1
ATOM 2681 C C . GLN A 1 331 ? -9.995 11.910 32.033 1.00 72.94 331 GLN A C 1
ATOM 2683 O O . GLN A 1 331 ? -10.984 11.388 31.513 1.00 72.94 331 GLN A O 1
ATOM 2688 N N . GLY A 1 332 ? -8.963 12.324 31.296 1.00 70.06 332 GLY A N 1
ATOM 2689 C CA . GLY A 1 332 ? -8.866 12.172 29.846 1.00 70.06 332 GLY A CA 1
ATOM 2690 C C . GLY A 1 332 ? -8.858 10.707 29.412 1.00 70.06 332 GLY A C 1
ATOM 2691 O O . GLY A 1 332 ? -9.612 10.319 28.515 1.00 70.06 332 GLY A O 1
ATOM 2692 N N . PHE A 1 333 ? -8.089 9.853 30.095 1.00 70.44 333 PHE A N 1
ATOM 2693 C CA . PHE A 1 333 ? -8.112 8.407 29.861 1.00 70.44 333 PHE A CA 1
ATOM 2694 C C . PHE A 1 333 ? -9.456 7.767 30.226 1.00 70.44 333 PHE A C 1
ATOM 2696 O O . PHE A 1 333 ? -9.918 6.874 29.509 1.00 70.44 333 PHE A O 1
ATOM 2703 N N . ALA A 1 334 ? -10.103 8.206 31.306 1.00 70.25 334 ALA A N 1
ATOM 2704 C CA . ALA A 1 334 ? -11.425 7.729 31.699 1.00 70.25 334 ALA A CA 1
ATOM 2705 C C . ALA A 1 334 ? -12.490 8.110 30.658 1.00 70.25 334 ALA A C 1
ATOM 2707 O O . ALA A 1 334 ? -13.237 7.247 30.191 1.00 70.25 334 ALA A O 1
ATOM 2708 N N . ASN A 1 335 ? -12.498 9.371 30.218 1.00 71.38 335 ASN A N 1
ATOM 2709 C CA . ASN A 1 335 ? -13.383 9.876 29.168 1.00 71.38 335 ASN A CA 1
ATOM 2710 C C . ASN A 1 335 ? -13.149 9.147 27.843 1.00 71.38 335 ASN A C 1
ATOM 2712 O O . ASN A 1 335 ? -14.103 8.758 27.168 1.00 71.38 335 ASN A O 1
ATOM 2716 N N . TYR A 1 336 ? -11.886 8.899 27.494 1.00 68.38 336 TYR A N 1
ATOM 2717 C CA . TYR A 1 336 ? -11.517 8.116 26.323 1.00 68.38 336 TYR A CA 1
ATOM 2718 C C . TYR A 1 336 ? -12.079 6.692 26.393 1.00 68.38 336 TYR A C 1
ATOM 2720 O O . TYR A 1 336 ? -12.773 6.253 25.473 1.00 68.38 336 TYR A O 1
ATOM 2728 N N . LYS A 1 337 ? -11.850 5.985 27.509 1.00 70.69 337 LYS A N 1
ATOM 2729 C CA . LYS A 1 337 ? -12.391 4.636 27.746 1.00 70.69 337 LYS A CA 1
ATOM 2730 C C . LYS A 1 337 ? -13.919 4.624 27.689 1.00 70.69 337 LYS A C 1
ATOM 2732 O O . LYS A 1 337 ? -14.487 3.705 27.105 1.00 70.69 337 LYS A O 1
ATOM 2737 N N . ALA A 1 338 ? -14.587 5.639 28.236 1.00 69.56 338 ALA A N 1
ATOM 2738 C CA . ALA A 1 338 ? -16.042 5.764 28.201 1.00 69.56 338 ALA A CA 1
ATOM 2739 C C . ALA A 1 338 ? -16.579 6.028 26.781 1.00 69.56 338 ALA A C 1
ATOM 2741 O O . ALA A 1 338 ? -17.551 5.400 26.359 1.00 69.56 338 ALA A O 1
ATOM 2742 N N . ALA A 1 339 ? -15.932 6.908 26.011 1.00 67.31 339 ALA A N 1
ATOM 2743 C CA . ALA A 1 339 ? -16.299 7.201 24.626 1.00 67.31 339 ALA A CA 1
ATOM 2744 C C . ALA A 1 339 ? -16.103 5.979 23.714 1.00 67.31 339 ALA A C 1
ATOM 2746 O O . ALA A 1 339 ? -16.977 5.660 22.904 1.00 67.31 339 ALA A O 1
ATOM 2747 N N . VAL A 1 340 ? -14.992 5.260 23.898 1.00 67.31 340 VAL A N 1
ATOM 2748 C CA . VAL A 1 340 ? -14.734 3.963 23.263 1.00 67.31 340 VAL A CA 1
ATOM 2749 C C . VAL A 1 340 ? -15.812 2.958 23.652 1.00 67.31 340 VAL A C 1
ATOM 2751 O O . VAL A 1 340 ? -16.448 2.393 22.772 1.00 67.31 340 VAL A O 1
ATOM 2754 N N . ALA A 1 341 ? -16.110 2.795 24.944 1.00 69.00 341 ALA A N 1
ATOM 2755 C CA . ALA A 1 341 ? -17.138 1.865 25.406 1.00 69.00 341 ALA A CA 1
ATOM 2756 C C . ALA A 1 341 ? -18.518 2.169 24.796 1.00 69.00 341 ALA A C 1
ATOM 2758 O O . ALA A 1 341 ? -19.229 1.245 24.398 1.00 69.00 341 ALA A O 1
ATOM 2759 N N . LYS A 1 342 ? -18.886 3.449 24.654 1.00 71.44 342 LYS A N 1
ATOM 2760 C CA . LYS A 1 342 ? -20.141 3.872 24.013 1.00 71.44 342 LYS A CA 1
ATOM 2761 C C . LYS A 1 342 ? -20.169 3.522 22.521 1.00 71.44 342 LYS A C 1
ATOM 2763 O O . LYS A 1 342 ? -21.169 2.986 22.049 1.00 71.44 342 LYS A O 1
ATOM 2768 N N . LYS A 1 343 ? -19.075 3.775 21.795 1.00 70.25 343 LYS A N 1
ATOM 2769 C CA . LYS A 1 343 ? -18.925 3.415 20.373 1.00 70.25 343 LYS A CA 1
ATOM 2770 C C . LYS A 1 343 ? -18.916 1.897 20.156 1.00 70.25 343 LYS A C 1
ATOM 2772 O O . LYS A 1 343 ? -19.505 1.414 19.194 1.00 70.25 343 LYS A O 1
ATOM 2777 N N . ASP A 1 344 ? -18.301 1.163 21.075 1.00 77.38 344 ASP A N 1
ATOM 2778 C CA . ASP A 1 344 ? -18.163 -0.292 21.033 1.00 77.38 344 ASP A CA 1
ATOM 2779 C C . ASP A 1 344 ? -19.423 -1.018 21.511 1.00 77.38 344 ASP A C 1
ATOM 2781 O O . ASP A 1 344 ? -19.580 -2.202 21.240 1.00 77.38 344 ASP A O 1
ATOM 2785 N N . THR A 1 345 ? -20.338 -0.346 22.218 1.00 80.00 345 THR A N 1
ATOM 2786 C CA . THR A 1 345 ? -21.577 -0.943 22.748 1.00 80.00 345 THR A CA 1
ATOM 2787 C C . THR A 1 345 ? -22.376 -1.736 21.698 1.00 80.00 345 THR A C 1
ATOM 2789 O O . THR A 1 345 ? -22.724 -2.882 21.993 1.00 80.00 345 THR A O 1
ATOM 2792 N N . PRO A 1 346 ? -22.679 -1.210 20.491 1.00 82.44 346 PRO A N 1
ATOM 2793 C CA . PRO A 1 346 ? -23.364 -1.987 19.455 1.00 82.44 346 PRO A CA 1
ATOM 2794 C C . PRO A 1 346 ? -22.551 -3.207 19.000 1.00 82.44 346 PRO A C 1
ATOM 2796 O O . PRO A 1 346 ? -23.102 -4.302 18.938 1.00 82.44 346 PRO A O 1
ATOM 2799 N N . ILE A 1 347 ? -21.241 -3.047 18.789 1.00 82.38 347 ILE A N 1
ATOM 2800 C CA . ILE A 1 347 ? -20.345 -4.125 18.340 1.00 82.38 347 ILE A CA 1
ATOM 2801 C C . ILE A 1 347 ? -20.240 -5.220 19.409 1.00 82.38 347 ILE A C 1
ATOM 2803 O O . ILE A 1 347 ? -20.307 -6.401 19.098 1.00 82.38 347 ILE A O 1
ATOM 2807 N N . ARG A 1 348 ? -20.155 -4.854 20.694 1.00 81.94 348 ARG A N 1
ATOM 2808 C CA . ARG A 1 348 ? -20.141 -5.796 21.826 1.00 81.94 348 ARG A CA 1
ATOM 2809 C C . ARG A 1 348 ? -21.465 -6.542 21.982 1.00 81.94 348 ARG A C 1
ATOM 2811 O O . ARG A 1 348 ? -21.455 -7.715 22.347 1.00 81.94 348 ARG A O 1
ATOM 2818 N N . ARG A 1 349 ? -22.602 -5.883 21.722 1.00 86.12 349 ARG A N 1
ATOM 2819 C CA . ARG A 1 349 ? -23.918 -6.547 21.699 1.00 86.12 349 ARG A CA 1
ATOM 2820 C C . ARG A 1 349 ? -23.986 -7.572 20.572 1.00 86.12 349 ARG A C 1
ATOM 2822 O O . ARG A 1 349 ? -24.405 -8.697 20.814 1.00 86.12 349 ARG A O 1
ATOM 2829 N N . GLU A 1 350 ? -23.547 -7.195 19.377 1.00 87.44 350 GLU A N 1
ATOM 2830 C CA . GLU A 1 350 ? -23.514 -8.078 18.211 1.00 87.44 350 GLU A CA 1
ATOM 2831 C C . GLU A 1 350 ? -22.537 -9.245 18.401 1.00 87.44 350 GLU A C 1
ATOM 2833 O O . GLU A 1 350 ? -22.875 -10.387 18.089 1.00 87.44 350 GLU A O 1
ATOM 2838 N N . LEU A 1 351 ? -21.377 -8.990 19.014 1.00 89.62 351 LEU A N 1
ATOM 2839 C CA . LEU A 1 351 ? -20.411 -10.019 19.387 1.00 89.62 351 LEU A CA 1
ATOM 2840 C C . LEU A 1 351 ? -21.056 -11.039 20.323 1.00 89.62 351 LEU A C 1
ATOM 2842 O O . LEU A 1 351 ? -21.027 -12.223 20.021 1.00 89.62 351 LEU A O 1
ATOM 2846 N N . LYS A 1 352 ? -21.725 -10.580 21.389 1.00 92.25 352 LYS A N 1
ATOM 2847 C CA . LYS A 1 352 ? -22.433 -11.462 22.326 1.00 92.25 352 LYS A CA 1
ATOM 2848 C C . LYS A 1 352 ? -23.492 -12.319 21.625 1.00 92.25 352 LYS A C 1
ATOM 2850 O O . LYS A 1 352 ? -23.530 -13.523 21.843 1.00 92.25 352 LYS A O 1
ATOM 2855 N N . ILE A 1 353 ? -24.317 -11.716 20.765 1.00 92.38 353 ILE A N 1
ATOM 2856 C CA . ILE A 1 353 ? -25.334 -12.444 19.986 1.00 92.38 353 ILE A CA 1
ATOM 2857 C C . ILE A 1 353 ? -24.674 -13.516 19.111 1.00 92.38 353 ILE A C 1
ATOM 2859 O O . ILE A 1 353 ? -25.149 -14.649 19.055 1.00 92.38 353 ILE A O 1
ATOM 2863 N N . THR A 1 354 ? -23.572 -13.170 18.449 1.00 91.56 354 THR A N 1
ATOM 2864 C CA . THR A 1 354 ? -22.834 -14.090 17.578 1.00 91.56 354 THR A CA 1
ATOM 2865 C C . THR A 1 354 ? -22.219 -15.234 18.383 1.00 91.56 354 THR A C 1
ATOM 2867 O O . THR A 1 354 ? -22.370 -16.388 17.997 1.00 91.56 354 THR A O 1
ATOM 2870 N N . THR A 1 355 ? -21.607 -14.951 19.537 1.00 93.12 355 THR A N 1
ATOM 2871 C CA . THR A 1 355 ? -21.077 -15.970 20.457 1.00 93.12 355 THR A CA 1
ATOM 2872 C C . THR A 1 355 ? -22.179 -16.918 20.942 1.00 93.12 355 THR A C 1
ATOM 2874 O O . THR A 1 355 ? -22.000 -18.134 20.925 1.00 93.12 355 THR A O 1
ATOM 2877 N N . ASP A 1 356 ? -23.347 -16.391 21.322 1.00 93.69 356 ASP A N 1
ATOM 2878 C CA . ASP A 1 356 ? -24.486 -17.208 21.758 1.00 93.69 356 ASP A CA 1
ATOM 2879 C C . ASP A 1 356 ? -25.007 -18.112 20.621 1.00 93.69 356 ASP A C 1
ATOM 2881 O O . ASP A 1 356 ? -25.385 -19.264 20.856 1.00 93.69 356 ASP A O 1
ATOM 2885 N N . LEU A 1 357 ? -24.998 -17.619 19.377 1.00 94.00 357 LEU A N 1
ATOM 2886 C CA . LEU A 1 357 ? -25.361 -18.397 18.189 1.00 94.00 357 LEU A CA 1
ATOM 2887 C C . LEU A 1 357 ? -24.343 -19.499 17.874 1.00 94.00 357 LEU A C 1
ATOM 2889 O O . LEU A 1 357 ? -24.771 -20.611 17.566 1.00 94.00 357 LEU A O 1
ATOM 2893 N N . ILE A 1 358 ? -23.039 -19.218 17.985 1.00 93.88 358 ILE A N 1
ATOM 2894 C CA . ILE A 1 358 ? -21.965 -20.213 17.825 1.00 93.88 358 ILE A CA 1
ATOM 2895 C C . ILE A 1 358 ? -22.165 -21.340 18.836 1.00 93.88 358 ILE A C 1
ATOM 2897 O O . ILE A 1 358 ? -22.385 -22.476 18.431 1.00 93.88 358 ILE A O 1
ATOM 2901 N N . ASN A 1 359 ? -22.263 -21.015 20.129 1.00 94.19 359 ASN A N 1
ATOM 2902 C CA . ASN A 1 359 ? -22.476 -22.005 21.192 1.00 94.19 359 ASN A CA 1
ATOM 2903 C C . ASN A 1 359 ? -23.731 -22.866 20.955 1.00 94.19 359 ASN A C 1
ATOM 2905 O O . ASN A 1 359 ? -23.780 -24.053 21.285 1.00 94.19 359 ASN A O 1
ATOM 2909 N N . LYS A 1 360 ? -24.799 -22.270 20.406 1.00 95.12 360 LYS A N 1
ATOM 2910 C CA . LYS A 1 360 ? -26.023 -23.002 20.054 1.00 95.12 360 LYS A CA 1
ATOM 2911 C C . LYS A 1 360 ? -25.796 -23.949 18.873 1.00 95.12 360 LYS A C 1
ATOM 2913 O O . LYS A 1 360 ? -26.354 -25.046 18.874 1.00 95.12 360 LYS A O 1
ATOM 2918 N N . LYS A 1 361 ? -25.014 -23.529 17.879 1.00 93.06 361 LYS A N 1
ATOM 2919 C CA . LYS A 1 361 ? -24.691 -24.318 16.688 1.00 93.06 361 LYS A CA 1
ATOM 2920 C C . LYS A 1 361 ? -23.696 -25.436 16.969 1.00 93.06 361 LYS A C 1
ATOM 2922 O O . LYS A 1 361 ? -23.915 -26.526 16.459 1.00 93.06 361 LYS A O 1
ATOM 2927 N N . GLU A 1 362 ? -22.719 -25.229 17.845 1.00 93.25 362 GLU A N 1
ATOM 2928 C CA . GLU A 1 362 ? -21.830 -26.293 18.336 1.00 93.25 362 GLU A CA 1
ATOM 2929 C C . GLU A 1 362 ? -22.637 -27.411 19.007 1.00 93.25 362 GLU A C 1
ATOM 2931 O O . GLU A 1 362 ? -22.527 -28.573 18.632 1.00 93.25 362 GLU A O 1
ATOM 2936 N N . LYS A 1 363 ? -23.575 -27.064 19.901 1.00 94.75 363 LYS A N 1
ATOM 2937 C CA . LYS A 1 363 ? -24.472 -28.060 20.520 1.00 94.75 363 LYS A CA 1
ATOM 2938 C C . LYS A 1 363 ? -25.354 -28.792 19.503 1.00 94.75 363 LYS A C 1
ATOM 2940 O O . LYS A 1 363 ? -25.667 -29.971 19.681 1.00 94.75 363 LYS A O 1
ATOM 2945 N N . GLU A 1 364 ? -25.812 -28.095 18.461 1.00 93.81 364 GLU A N 1
ATOM 2946 C CA . GLU A 1 364 ? -26.572 -28.709 17.365 1.00 93.81 364 GLU A CA 1
ATOM 2947 C C . GLU A 1 364 ? -25.699 -29.692 16.572 1.00 93.81 364 GLU A C 1
ATOM 2949 O O . GLU A 1 364 ? -26.154 -30.797 16.262 1.00 93.81 364 GLU A O 1
ATOM 2954 N N . LEU A 1 365 ? -24.454 -29.304 16.286 1.00 93.12 365 LEU A N 1
ATOM 2955 C CA . LEU A 1 365 ? -23.459 -30.109 15.590 1.00 93.12 365 LEU A CA 1
ATOM 2956 C C . LEU A 1 365 ? -23.139 -31.383 16.378 1.00 93.12 365 LEU A C 1
ATOM 2958 O O . LEU A 1 365 ? -23.306 -32.475 15.838 1.00 93.12 365 LEU A O 1
ATOM 2962 N N . ASP A 1 366 ? -22.821 -31.260 17.668 1.00 91.75 366 ASP A N 1
ATOM 2963 C CA . ASP A 1 366 ? -22.544 -32.389 18.565 1.00 91.75 366 ASP A CA 1
ATOM 2964 C C . ASP A 1 366 ? -23.713 -33.383 18.599 1.00 91.75 366 ASP A C 1
ATOM 2966 O O . ASP A 1 366 ? -23.536 -34.598 18.471 1.00 91.75 366 ASP A O 1
ATOM 2970 N N . SER A 1 367 ? -24.947 -32.874 18.705 1.00 92.44 367 SER A N 1
ATOM 2971 C CA . SER A 1 367 ? -26.150 -33.711 18.682 1.00 92.44 367 SER A CA 1
ATOM 2972 C C . SER A 1 367 ? -26.330 -34.441 17.347 1.00 92.44 367 SER A C 1
ATOM 2974 O O . SER A 1 367 ? -26.781 -35.592 17.327 1.00 92.44 367 SER A O 1
ATOM 2976 N N . LYS A 1 368 ? -26.007 -33.796 16.219 1.00 91.75 368 LYS A N 1
ATOM 2977 C CA . LYS A 1 368 ? -26.095 -34.406 14.884 1.00 91.75 368 LYS A CA 1
ATOM 2978 C C . LYS A 1 368 ? -24.999 -35.444 14.652 1.00 91.75 368 LYS A C 1
ATOM 2980 O O . LYS A 1 368 ? -25.317 -36.499 14.105 1.00 91.75 368 LYS A O 1
ATOM 2985 N N . ILE A 1 369 ? -23.773 -35.189 15.103 1.00 90.69 369 ILE A N 1
ATOM 2986 C CA . ILE A 1 369 ? -22.659 -36.144 15.043 1.00 90.69 369 ILE A CA 1
ATOM 2987 C C . ILE A 1 369 ? -22.997 -37.389 15.870 1.00 90.69 369 ILE A C 1
ATOM 2989 O O . ILE A 1 369 ? -22.999 -38.493 15.331 1.00 90.69 369 ILE A O 1
ATOM 2993 N N . ALA A 1 370 ? -23.443 -37.222 17.120 1.00 89.19 370 ALA A N 1
ATOM 2994 C CA . ALA A 1 370 ? -23.840 -38.348 17.970 1.00 89.19 370 ALA A CA 1
ATOM 2995 C C . ALA A 1 370 ? -24.971 -39.196 17.353 1.00 89.19 370 ALA A C 1
ATOM 2997 O O . ALA A 1 370 ? -24.970 -40.425 17.437 1.00 89.19 370 ALA A O 1
ATOM 2998 N N . LYS A 1 371 ? -25.948 -38.554 16.694 1.00 88.75 371 LYS A N 1
ATOM 2999 C CA . LYS A 1 371 ? -27.003 -39.263 15.949 1.00 88.75 371 LYS A CA 1
ATOM 3000 C C . LYS A 1 371 ? -26.457 -39.992 14.727 1.00 88.75 371 LYS A C 1
ATOM 3002 O O . LYS A 1 371 ? -26.951 -41.072 14.422 1.00 88.75 371 LYS A O 1
ATOM 3007 N N . MET A 1 372 ? -25.492 -39.406 14.021 1.00 86.69 372 MET A N 1
ATOM 3008 C CA . MET A 1 372 ? -24.859 -40.002 12.847 1.00 86.69 372 MET A CA 1
ATOM 3009 C C . MET A 1 372 ? -24.096 -41.279 13.213 1.00 86.69 372 MET A C 1
ATOM 3011 O O . MET A 1 372 ? -24.266 -42.287 12.527 1.00 86.69 372 MET A O 1
ATOM 3015 N N . ASP A 1 373 ? -23.360 -41.269 14.325 1.00 84.31 373 ASP A N 1
ATOM 3016 C CA . ASP A 1 373 ? -22.594 -42.422 14.821 1.00 84.31 373 ASP A CA 1
ATOM 3017 C C . ASP A 1 373 ? -23.486 -43.616 15.199 1.00 84.31 373 ASP A C 1
ATOM 3019 O O . ASP A 1 373 ? -23.081 -44.775 15.097 1.00 84.31 373 ASP A O 1
ATOM 3023 N N . ALA A 1 374 ? -24.741 -43.358 15.577 1.00 85.31 374 ALA A N 1
ATOM 3024 C CA . ALA A 1 374 ? -25.718 -44.396 15.897 1.00 85.31 374 ALA A CA 1
ATOM 3025 C C . ALA A 1 374 ? -26.356 -45.067 14.656 1.00 85.31 374 ALA A C 1
ATOM 3027 O O . ALA A 1 374 ? -27.090 -46.054 14.791 1.00 85.31 374 ALA A O 1
ATOM 3028 N N . LEU A 1 375 ? -26.126 -44.554 13.438 1.00 86.81 375 LEU A N 1
ATOM 3029 C CA . LEU A 1 375 ? -26.783 -45.043 12.221 1.00 86.81 375 LEU A CA 1
ATOM 3030 C C . LEU A 1 375 ? -26.052 -46.235 11.592 1.00 86.81 375 LEU A C 1
ATOM 3032 O O . LEU A 1 375 ? -24.879 -46.171 11.248 1.00 86.81 375 LEU A O 1
ATOM 3036 N N . LYS A 1 376 ? -26.803 -47.308 11.311 1.00 82.38 376 LYS A N 1
ATOM 3037 C CA . LYS A 1 376 ? -26.293 -48.518 10.629 1.00 82.38 376 LYS A CA 1
ATOM 3038 C C . LYS A 1 376 ? -26.555 -48.545 9.117 1.00 82.38 376 LYS A C 1
ATOM 3040 O O . LYS A 1 376 ? -25.979 -49.349 8.393 1.00 82.38 376 LYS A O 1
ATOM 3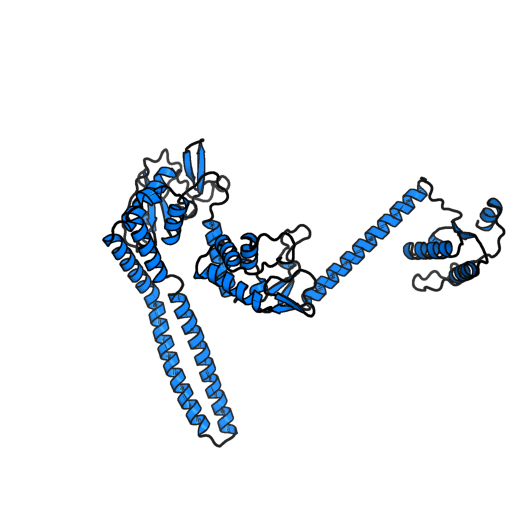045 N N . SER A 1 377 ? -27.451 -47.689 8.621 1.00 88.06 377 SER A N 1
ATOM 3046 C CA . SER A 1 377 ? -27.851 -47.662 7.208 1.00 88.06 377 SER A CA 1
ATOM 3047 C C . SER A 1 377 ? -26.980 -46.710 6.393 1.00 88.06 377 SER A C 1
ATOM 3049 O O . SER A 1 377 ? -26.920 -45.515 6.680 1.00 88.06 377 SER A O 1
ATOM 3051 N N . LYS A 1 378 ? -26.398 -47.212 5.295 1.00 82.25 378 LYS A N 1
ATOM 3052 C CA . LYS A 1 378 ? -25.564 -46.421 4.373 1.00 82.25 378 LYS A CA 1
ATOM 3053 C C . LYS A 1 378 ? -26.304 -45.206 3.796 1.00 82.25 378 LYS A C 1
ATOM 3055 O O . LYS A 1 378 ? -25.728 -44.131 3.676 1.00 82.25 378 LYS A O 1
ATOM 3060 N N . ARG A 1 379 ? -27.598 -45.344 3.479 1.00 85.31 379 ARG A N 1
ATOM 3061 C CA . ARG A 1 379 ? -28.422 -44.235 2.959 1.00 85.31 379 ARG A CA 1
ATOM 3062 C C . ARG A 1 379 ? -28.714 -43.182 4.036 1.00 85.31 379 ARG A C 1
ATOM 3064 O O . ARG A 1 379 ? -28.759 -41.997 3.720 1.00 85.31 379 ARG A O 1
ATOM 3071 N N . ALA A 1 380 ? -28.889 -43.607 5.288 1.00 82.56 380 ALA A N 1
ATOM 3072 C CA . ALA A 1 380 ? -29.114 -42.704 6.415 1.00 82.56 380 ALA A CA 1
ATOM 3073 C C . ALA A 1 380 ? -27.837 -41.931 6.789 1.00 82.56 380 ALA A C 1
ATOM 3075 O O . ALA A 1 380 ? -27.911 -40.724 7.002 1.00 82.56 380 ALA A O 1
ATOM 3076 N N . LEU A 1 381 ? -26.675 -42.592 6.763 1.00 85.00 381 LEU A N 1
ATOM 3077 C CA . LEU A 1 381 ? -25.361 -41.971 6.974 1.00 85.00 381 LEU A CA 1
ATOM 3078 C C . LEU A 1 381 ? -25.080 -40.848 5.971 1.00 85.00 381 LEU A C 1
ATOM 3080 O O . LEU A 1 381 ? -24.695 -39.754 6.367 1.00 85.00 381 LEU A O 1
ATOM 3084 N N . VAL A 1 382 ? -25.346 -41.072 4.679 1.00 87.38 382 VAL A N 1
ATOM 3085 C CA . VAL A 1 382 ? -25.159 -40.032 3.647 1.00 87.38 382 VAL A CA 1
ATOM 3086 C C . VAL A 1 382 ? -26.056 -38.815 3.898 1.00 87.38 382 VAL A C 1
ATOM 3088 O O . VAL A 1 382 ? -25.634 -37.684 3.668 1.00 87.38 382 VAL A O 1
ATOM 3091 N N . LYS A 1 383 ? -27.291 -39.019 4.374 1.00 87.62 383 LYS A N 1
ATOM 3092 C CA . LYS A 1 383 ? -28.189 -37.908 4.718 1.00 87.62 383 LYS A CA 1
ATOM 3093 C C . LYS A 1 383 ? -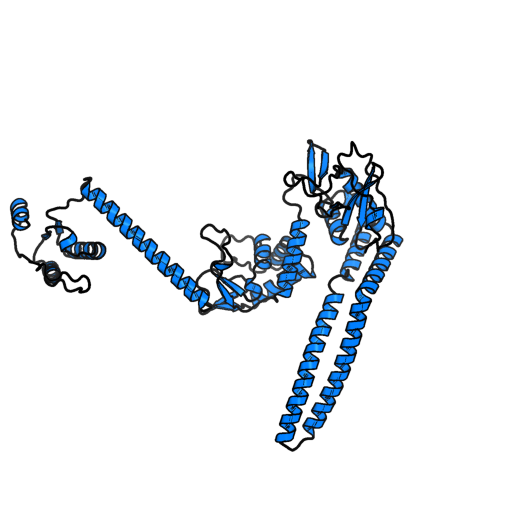27.684 -37.145 5.947 1.00 87.62 383 LYS A C 1
ATOM 3095 O O . LYS A 1 383 ? -27.614 -35.923 5.894 1.00 87.62 383 LYS A O 1
ATOM 3100 N N . ALA A 1 384 ? -27.298 -37.854 7.007 1.00 86.19 384 ALA A N 1
ATOM 3101 C CA . ALA A 1 384 ? -26.774 -37.254 8.232 1.00 86.19 384 ALA A CA 1
ATOM 3102 C C . ALA A 1 384 ? -25.472 -36.472 7.984 1.00 86.19 384 ALA A C 1
ATOM 3104 O O . ALA A 1 384 ? -25.355 -35.341 8.438 1.00 86.19 384 ALA A O 1
ATOM 3105 N N . SER A 1 385 ? -24.557 -37.009 7.171 1.00 87.69 385 SER A N 1
ATOM 3106 C CA . SER A 1 385 ? -23.317 -36.328 6.771 1.00 87.69 385 SER A CA 1
ATOM 3107 C C . SER A 1 385 ? -23.576 -34.992 6.062 1.00 87.69 385 SER A C 1
ATOM 3109 O O . SER A 1 385 ? -22.871 -34.021 6.320 1.00 87.69 385 SER A O 1
ATOM 3111 N N . ARG A 1 386 ? -24.617 -34.897 5.221 1.00 89.44 386 ARG A N 1
ATOM 3112 C CA . ARG A 1 386 ? -25.006 -33.620 4.593 1.00 89.44 386 ARG A CA 1
ATOM 3113 C C . ARG A 1 386 ? -25.537 -32.609 5.605 1.00 89.44 386 ARG A C 1
ATOM 3115 O O . ARG A 1 386 ? -25.258 -31.425 5.474 1.00 89.44 386 ARG A O 1
ATOM 3122 N N . GLU A 1 387 ? -26.315 -33.065 6.584 1.00 89.88 387 GLU A N 1
ATOM 3123 C CA . GLU A 1 387 ? -26.839 -32.191 7.638 1.00 89.88 387 GLU A CA 1
ATOM 3124 C C . GLU A 1 387 ? -25.732 -31.695 8.577 1.00 89.88 387 GLU A C 1
ATOM 3126 O O . GLU A 1 387 ? -25.779 -30.541 8.989 1.00 89.88 387 GLU A O 1
ATOM 3131 N N . VAL A 1 388 ? -24.742 -32.539 8.890 1.00 91.94 388 VAL A N 1
ATOM 3132 C CA . VAL A 1 388 ? -23.534 -32.160 9.644 1.00 91.94 388 VAL A CA 1
ATOM 3133 C C . VAL A 1 388 ? -22.757 -31.090 8.878 1.00 91.94 388 VAL A C 1
ATOM 3135 O O . VAL A 1 388 ? -22.580 -29.995 9.401 1.00 91.94 388 VAL A O 1
ATOM 3138 N N . ALA A 1 389 ? -22.436 -31.342 7.605 1.00 91.00 389 ALA A N 1
ATOM 3139 C CA . ALA A 1 389 ? -21.716 -30.387 6.762 1.00 91.00 389 ALA A CA 1
ATOM 3140 C C . ALA A 1 389 ? -22.437 -29.031 6.638 1.00 91.00 389 ALA A C 1
ATOM 3142 O O . ALA A 1 389 ? -21.804 -27.979 6.596 1.00 91.00 389 ALA A O 1
ATOM 3143 N N . GLN A 1 390 ? -23.774 -29.031 6.606 1.00 92.19 390 GLN A N 1
ATOM 3144 C CA . GLN A 1 390 ? -24.557 -27.795 6.564 1.00 92.19 390 GLN A CA 1
ATOM 3145 C C . GLN A 1 390 ? -24.450 -26.983 7.865 1.00 92.19 390 GLN A C 1
ATOM 3147 O O . GLN A 1 390 ? -24.464 -25.752 7.818 1.00 92.19 390 GLN A O 1
ATOM 3152 N N . VAL A 1 391 ? -24.382 -27.648 9.023 1.00 92.38 391 VAL A N 1
ATOM 3153 C CA . VAL A 1 391 ? -24.199 -26.970 10.316 1.00 92.38 391 VAL A CA 1
ATOM 3154 C C . VAL A 1 391 ? -22.763 -26.469 10.463 1.00 92.38 391 VAL A C 1
ATOM 3156 O O . VAL A 1 391 ? -22.590 -25.335 10.900 1.00 92.38 391 VAL A O 1
ATOM 3159 N N . GLU A 1 392 ? -21.764 -27.241 10.028 1.00 91.62 392 GLU A N 1
ATOM 3160 C CA . GLU A 1 392 ? -20.354 -26.816 9.982 1.00 91.62 392 GLU A CA 1
ATOM 3161 C C . GLU A 1 392 ? -20.179 -25.551 9.127 1.00 91.62 392 GLU A C 1
ATOM 3163 O O . GLU A 1 392 ? -19.631 -24.562 9.600 1.00 91.62 392 GLU A O 1
ATOM 3168 N N . GLU A 1 393 ? -20.766 -25.498 7.925 1.00 93.00 393 GLU A N 1
ATOM 3169 C CA . GLU A 1 393 ? -20.696 -24.303 7.067 1.00 93.00 393 GLU A CA 1
ATOM 3170 C C . GLU A 1 393 ? -21.341 -23.064 7.726 1.00 93.00 393 GLU A C 1
ATOM 3172 O O . GLU A 1 393 ? -20.918 -21.923 7.516 1.00 93.00 393 GLU A O 1
ATOM 3177 N N . GLN A 1 394 ? -22.406 -23.258 8.512 1.00 93.44 394 GLN A N 1
ATOM 3178 C CA . GLN A 1 394 ? -23.023 -22.171 9.278 1.00 93.44 394 GLN A CA 1
ATOM 3179 C C . GLN A 1 394 ? -22.133 -21.719 10.438 1.00 93.44 394 GLN A C 1
ATOM 3181 O O . GLN A 1 394 ? -22.080 -20.518 10.710 1.00 93.44 394 GLN A O 1
ATOM 3186 N N . LEU A 1 395 ? -21.450 -22.659 11.097 1.00 93.12 395 LEU A N 1
ATOM 3187 C CA . LEU A 1 395 ? -20.500 -22.385 12.168 1.00 93.12 395 LEU A CA 1
ATOM 3188 C C . LEU A 1 395 ? -19.325 -21.555 11.641 1.00 93.12 395 LEU A C 1
ATOM 3190 O O . LEU A 1 395 ? -19.099 -20.460 12.146 1.00 93.12 395 LEU A O 1
ATOM 3194 N N . ASP A 1 396 ? -18.704 -21.984 10.538 1.00 91.50 396 ASP A N 1
ATOM 3195 C CA . ASP A 1 396 ? -17.594 -21.279 9.884 1.00 91.50 396 ASP A CA 1
ATOM 3196 C C . ASP A 1 396 ? -17.952 -19.819 9.556 1.00 91.50 396 ASP A C 1
ATOM 3198 O O . ASP A 1 396 ? -17.159 -18.891 9.741 1.00 91.50 396 ASP A O 1
ATOM 3202 N N . LYS A 1 397 ? -19.182 -19.582 9.075 1.00 92.81 397 LYS A N 1
ATOM 3203 C CA . LYS A 1 397 ? -19.675 -18.227 8.775 1.00 92.81 397 LYS A CA 1
ATOM 3204 C C . LYS A 1 397 ? -19.816 -17.376 10.033 1.00 92.81 397 LYS A C 1
ATOM 3206 O O . LYS A 1 397 ? -19.444 -16.200 10.004 1.00 92.81 397 LYS A O 1
ATOM 3211 N N . LEU A 1 398 ? -20.360 -17.940 11.111 1.00 93.50 398 LEU A N 1
ATOM 3212 C CA . LEU A 1 398 ? -20.517 -17.239 12.386 1.00 93.50 398 LEU A CA 1
ATOM 3213 C C . LEU A 1 398 ? -19.157 -16.955 13.035 1.00 93.50 398 LEU A C 1
ATOM 3215 O O . LEU A 1 398 ? -18.942 -15.847 13.520 1.00 93.50 398 LEU A O 1
ATOM 3219 N N . GLU A 1 399 ? -18.217 -17.897 12.984 1.00 90.81 399 GLU A N 1
ATOM 3220 C CA . GLU A 1 399 ? -16.848 -17.716 13.475 1.00 90.81 399 GLU A CA 1
ATOM 3221 C C . GLU A 1 399 ? -16.098 -16.633 12.691 1.00 90.81 399 GLU A C 1
ATOM 3223 O O . GLU A 1 399 ? -15.443 -15.770 13.281 1.00 90.81 399 GLU A O 1
ATOM 3228 N N . ALA A 1 400 ? -16.253 -16.603 11.363 1.00 88.25 400 ALA A N 1
ATOM 3229 C CA . ALA A 1 400 ? -15.692 -15.543 10.531 1.00 88.25 400 ALA A CA 1
ATOM 3230 C C . ALA A 1 400 ? -16.280 -14.164 10.883 1.00 88.25 400 ALA A C 1
ATOM 3232 O O . ALA A 1 400 ? -15.538 -13.183 10.981 1.00 88.25 400 ALA A O 1
ATOM 3233 N N . GLN A 1 401 ? -17.596 -14.073 11.112 1.00 90.50 401 GLN A N 1
ATOM 3234 C CA . GLN A 1 401 ? -18.246 -12.840 11.578 1.00 90.50 401 GLN A CA 1
ATOM 3235 C C . GLN A 1 401 ? -17.741 -12.422 12.965 1.00 90.50 401 GLN A C 1
ATOM 3237 O O . GLN A 1 401 ? -17.388 -11.258 13.166 1.00 90.50 401 GLN A O 1
ATOM 3242 N N . HIS A 1 402 ? -17.632 -13.368 13.897 1.00 91.38 402 HIS A N 1
ATOM 3243 C CA . HIS A 1 402 ? -17.109 -13.146 15.242 1.00 91.38 402 HIS A CA 1
ATOM 3244 C C . HIS A 1 402 ? -15.675 -12.593 15.208 1.00 91.38 402 HIS A C 1
ATOM 3246 O O . HIS A 1 402 ? -15.373 -11.598 15.869 1.00 91.38 402 HIS A O 1
ATOM 3252 N N . ALA A 1 403 ? -14.807 -13.158 14.363 1.00 83.88 403 ALA A N 1
ATOM 3253 C CA . ALA A 1 403 ? -13.439 -12.679 14.172 1.00 83.88 403 ALA A CA 1
ATOM 3254 C C . ALA A 1 403 ? -13.382 -11.242 13.615 1.00 83.88 403 ALA A C 1
ATOM 3256 O O . ALA A 1 403 ? -12.545 -10.439 14.036 1.00 83.88 403 ALA A O 1
ATOM 3257 N N . VAL A 1 404 ? -14.287 -10.883 12.696 1.00 85.94 404 VAL A N 1
ATOM 3258 C CA . VAL A 1 404 ? -14.394 -9.511 12.171 1.00 85.94 404 VAL A CA 1
ATOM 3259 C C . VAL A 1 404 ? -14.817 -8.529 13.265 1.00 85.94 404 VAL A C 1
ATOM 3261 O O . VAL A 1 404 ? -14.215 -7.460 13.373 1.00 85.94 404 VAL A O 1
ATOM 3264 N N . LEU A 1 405 ? -15.808 -8.882 14.090 1.00 83.12 405 LEU A N 1
ATOM 3265 C CA . LEU A 1 405 ? -16.290 -8.033 15.187 1.00 83.12 405 LEU A CA 1
ATOM 3266 C C . LEU A 1 405 ? -15.200 -7.794 16.245 1.00 83.12 405 LEU A C 1
ATOM 3268 O O . LEU A 1 405 ? -15.013 -6.657 16.681 1.00 83.12 405 LEU A O 1
ATOM 3272 N N . ILE A 1 406 ? -14.417 -8.822 16.597 1.00 80.12 406 ILE A N 1
ATOM 3273 C CA . ILE A 1 406 ? -13.242 -8.678 17.479 1.00 80.12 406 ILE A CA 1
ATOM 3274 C C . ILE A 1 406 ? -12.241 -7.687 16.879 1.00 80.12 406 ILE A C 1
ATOM 3276 O O . ILE A 1 406 ? -11.834 -6.727 17.530 1.00 80.12 406 ILE A O 1
ATOM 3280 N N . LYS A 1 407 ? -11.903 -7.857 15.601 1.00 77.25 407 LYS A N 1
ATOM 3281 C CA . LYS A 1 407 ? -10.950 -6.981 14.911 1.00 77.25 407 LYS A CA 1
ATOM 3282 C C . LYS A 1 407 ? -11.433 -5.529 14.827 1.00 77.25 407 LYS A C 1
ATOM 3284 O O . LYS A 1 407 ? -10.626 -4.600 14.856 1.00 77.25 407 LYS A O 1
ATOM 3289 N N . GLN A 1 408 ? -12.743 -5.307 14.719 1.00 73.69 408 GLN A N 1
ATOM 3290 C CA . GLN A 1 408 ? -13.321 -3.963 14.747 1.00 73.69 408 GLN A CA 1
ATOM 3291 C C . GLN A 1 408 ? -13.118 -3.286 16.108 1.00 73.69 408 GLN A C 1
ATOM 3293 O O . GLN A 1 408 ? -12.728 -2.116 16.120 1.00 73.69 408 GLN A O 1
ATOM 3298 N N . LEU A 1 409 ? -13.283 -4.021 17.216 1.00 70.69 409 LEU A N 1
ATOM 3299 C CA . LEU A 1 409 ? -13.010 -3.535 18.579 1.00 70.69 409 LEU A CA 1
ATOM 3300 C C . LEU A 1 409 ? -11.526 -3.183 18.794 1.00 70.69 409 LEU A C 1
ATOM 3302 O O . LEU A 1 409 ? -11.202 -2.239 19.515 1.00 70.69 409 LEU A O 1
ATOM 3306 N N . GLU A 1 410 ? -10.615 -3.890 18.126 1.00 64.56 410 GLU A N 1
ATOM 3307 C CA . GLU A 1 410 ? -9.171 -3.619 18.189 1.00 64.56 410 GLU A CA 1
ATOM 3308 C C . GLU A 1 410 ? -8.743 -2.401 17.344 1.00 64.56 410 GLU A C 1
ATOM 3310 O O . GLU A 1 410 ? -7.732 -1.759 17.620 1.00 64.56 410 GLU A O 1
ATOM 3315 N N . SER A 1 411 ? -9.498 -2.046 16.298 1.00 54.28 411 SER A N 1
ATOM 3316 C CA . SER A 1 411 ? -9.033 -1.144 15.227 1.00 54.28 411 SER A CA 1
ATOM 3317 C C . SER A 1 411 ? -9.164 0.371 15.473 1.00 54.28 411 SER A C 1
ATOM 3319 O O . SER A 1 411 ? -8.975 1.163 14.547 1.00 54.28 411 SER A O 1
ATOM 3321 N N . GLY A 1 412 ? -9.460 0.818 16.691 1.00 51.91 412 GLY A N 1
ATOM 3322 C CA . GLY A 1 412 ? -9.681 2.247 16.963 1.00 51.91 412 GLY A CA 1
ATOM 3323 C C . GLY A 1 412 ? -9.459 2.682 18.404 1.00 51.91 412 GLY A C 1
ATOM 3324 O O . GLY A 1 412 ? -9.878 3.785 18.767 1.00 51.91 412 GLY A O 1
ATOM 3325 N N . THR A 1 413 ? -8.834 1.826 19.209 1.00 59.66 413 THR A N 1
ATOM 3326 C CA . THR A 1 413 ? -8.630 2.036 20.639 1.00 59.66 413 THR A CA 1
ATOM 3327 C C . THR A 1 413 ? -7.145 2.253 20.940 1.00 59.66 413 THR A C 1
ATOM 3329 O O . THR A 1 413 ? -6.289 1.589 20.361 1.00 59.66 413 THR A O 1
ATOM 3332 N N . LEU A 1 414 ? -6.818 3.213 21.814 1.00 60.66 414 LEU A N 1
ATOM 3333 C CA . LEU A 1 414 ? -5.492 3.330 22.402 1.00 60.66 414 LEU A CA 1
ATOM 3334 C C . LEU A 1 414 ? -5.269 2.029 23.160 1.00 60.66 414 LEU A C 1
ATOM 3336 O O . LEU A 1 414 ? -6.017 1.716 24.091 1.00 60.66 414 LEU A O 1
ATOM 3340 N N . THR A 1 415 ? -4.277 1.253 22.738 1.00 63.50 415 THR A N 1
ATOM 3341 C CA . THR A 1 415 ? -3.949 -0.001 23.413 1.00 63.50 415 THR A CA 1
ATOM 3342 C C . THR A 1 415 ? -3.465 0.293 24.833 1.00 63.50 415 THR A C 1
ATOM 3344 O O . THR A 1 415 ? -2.976 1.387 25.123 1.00 63.50 415 THR A O 1
ATOM 3347 N N . GLN A 1 416 ? -3.558 -0.686 25.736 1.00 63.06 416 GLN A N 1
ATOM 3348 C CA . GLN A 1 416 ? -2.983 -0.542 27.081 1.00 63.06 416 GLN A CA 1
ATOM 3349 C C . GLN A 1 416 ? -1.486 -0.205 27.018 1.00 63.06 416 GLN A C 1
ATOM 3351 O O . GLN A 1 416 ? -1.002 0.578 27.825 1.00 63.06 416 GLN A O 1
ATOM 3356 N N . GLU A 1 417 ? -0.775 -0.719 26.013 1.00 61.38 417 GLU A N 1
ATOM 3357 C CA . GLU A 1 417 ? 0.623 -0.373 25.742 1.00 61.38 417 GLU A CA 1
ATOM 3358 C C . GLU A 1 417 ? 0.801 1.082 25.296 1.00 61.38 417 GLU A C 1
ATOM 3360 O O . GLU A 1 417 ? 1.757 1.726 25.708 1.00 61.38 417 GLU A O 1
ATOM 3365 N N . GLN A 1 418 ? -0.113 1.633 24.492 1.00 62.44 418 GLN A N 1
ATOM 3366 C CA . GLN A 1 418 ? -0.079 3.047 24.111 1.00 62.44 418 GLN A CA 1
ATOM 3367 C C . GLN A 1 418 ? -0.410 3.959 25.290 1.00 62.44 418 GLN A C 1
ATOM 3369 O O . GLN A 1 418 ? 0.257 4.971 25.464 1.00 62.44 418 GLN A O 1
ATOM 3374 N N . ILE A 1 419 ? -1.393 3.598 26.122 1.00 66.19 419 ILE A N 1
ATOM 3375 C CA . ILE A 1 419 ? -1.700 4.317 27.368 1.00 66.19 419 ILE A CA 1
ATOM 3376 C C . ILE A 1 419 ? -0.487 4.276 28.299 1.00 66.19 419 ILE A C 1
ATOM 3378 O O . ILE A 1 419 ? -0.082 5.310 28.819 1.00 66.19 419 ILE A O 1
ATOM 3382 N N . LYS A 1 420 ? 0.134 3.102 28.453 1.00 68.56 420 LYS A N 1
ATOM 3383 C CA . LYS A 1 420 ? 1.359 2.921 29.233 1.00 68.56 420 LYS A CA 1
ATOM 3384 C C . LYS A 1 420 ? 2.514 3.747 28.671 1.00 68.56 420 LYS A C 1
ATOM 3386 O O . LYS A 1 420 ? 3.141 4.461 29.431 1.00 68.56 420 LYS A O 1
ATOM 3391 N N . SER A 1 421 ? 2.736 3.736 27.359 1.00 65.38 421 SER A N 1
ATOM 3392 C CA . SER A 1 421 ? 3.778 4.538 26.711 1.00 65.38 421 SER A CA 1
ATOM 3393 C C . SER A 1 421 ? 3.525 6.040 26.851 1.00 65.38 421 SER A C 1
ATOM 3395 O O . SER A 1 421 ? 4.477 6.785 27.040 1.00 65.38 421 SER A O 1
ATOM 3397 N N . ILE A 1 422 ? 2.266 6.496 26.794 1.00 66.88 422 ILE A N 1
ATOM 3398 C CA . ILE A 1 422 ? 1.911 7.894 27.077 1.00 66.88 422 ILE A CA 1
ATOM 3399 C C . ILE A 1 422 ? 2.200 8.219 28.547 1.00 66.88 422 ILE A C 1
ATOM 3401 O O . ILE A 1 422 ? 2.769 9.268 28.811 1.00 66.88 422 ILE A O 1
ATOM 3405 N N . ARG A 1 423 ? 1.863 7.329 29.490 1.00 67.31 423 ARG A N 1
ATOM 3406 C CA . ARG A 1 423 ? 2.160 7.508 30.921 1.00 67.31 423 ARG A CA 1
ATOM 3407 C C . ARG A 1 423 ? 3.656 7.541 31.203 1.00 67.31 423 ARG A C 1
ATOM 3409 O O . ARG A 1 423 ? 4.116 8.501 31.795 1.00 67.31 423 ARG A O 1
ATOM 3416 N N . GLU A 1 424 ? 4.411 6.561 30.715 1.00 68.12 424 GLU A N 1
ATOM 3417 C CA . GLU A 1 424 ? 5.871 6.502 30.845 1.00 68.12 424 GLU A CA 1
ATOM 3418 C C . GLU A 1 424 ? 6.527 7.732 30.215 1.00 68.12 424 GLU A C 1
ATOM 3420 O O . GLU A 1 424 ? 7.453 8.292 30.787 1.00 68.12 424 GLU A O 1
ATOM 3425 N N . PHE A 1 425 ? 6.018 8.189 29.066 1.00 65.00 425 PHE A N 1
ATOM 3426 C CA . PHE A 1 425 ? 6.475 9.419 28.429 1.00 65.00 425 PHE A CA 1
ATOM 3427 C C . PHE A 1 425 ? 6.163 10.653 29.284 1.00 65.00 425 PHE A C 1
ATOM 3429 O O . PHE A 1 425 ? 7.012 11.525 29.438 1.00 65.00 425 PHE A O 1
ATOM 3436 N N . VAL A 1 426 ? 4.959 10.753 29.847 1.00 64.94 426 VAL A N 1
ATOM 3437 C CA . VAL A 1 426 ? 4.585 11.854 30.742 1.00 64.94 426 VAL A CA 1
ATOM 3438 C C . VAL A 1 426 ? 5.440 11.832 32.006 1.00 64.94 426 VAL A C 1
ATOM 3440 O O . VAL A 1 426 ? 5.975 12.869 32.373 1.00 64.94 426 VAL A O 1
ATOM 3443 N N . GLU A 1 427 ? 5.630 10.673 32.634 1.00 64.88 427 GLU A N 1
ATOM 3444 C CA . GLU A 1 427 ? 6.458 10.495 33.830 1.00 64.88 427 GLU A CA 1
ATOM 3445 C C . GLU A 1 427 ? 7.929 10.822 33.558 1.00 64.88 427 GLU A C 1
ATOM 3447 O O . GLU A 1 427 ? 8.530 11.579 34.318 1.00 64.88 427 GLU A O 1
ATOM 3452 N N . SER A 1 428 ? 8.493 10.346 32.439 1.00 62.50 428 SER A N 1
ATOM 3453 C CA . SER A 1 428 ? 9.873 10.658 32.044 1.00 62.50 428 SER A CA 1
ATOM 3454 C C . SER A 1 428 ? 10.072 12.136 31.724 1.00 62.50 428 SER A C 1
ATOM 3456 O O . SER A 1 428 ? 11.189 12.636 31.785 1.00 62.50 428 SER A O 1
ATOM 3458 N N . THR A 1 429 ? 8.994 12.831 31.357 1.00 56.81 429 THR A N 1
ATOM 3459 C CA . THR A 1 429 ? 9.021 14.231 30.926 1.00 56.81 429 THR A CA 1
ATOM 3460 C C . THR A 1 429 ? 8.504 15.181 32.015 1.00 56.81 429 THR A C 1
ATOM 3462 O O . THR A 1 429 ? 8.678 16.387 31.900 1.00 56.81 429 THR A O 1
ATOM 3465 N N . ARG A 1 430 ? 7.936 14.687 33.125 1.00 55.03 430 ARG A N 1
ATOM 3466 C CA . ARG A 1 430 ? 7.398 15.504 34.233 1.00 55.03 430 ARG A CA 1
ATOM 3467 C C . ARG A 1 430 ? 8.473 16.381 34.900 1.00 55.03 430 ARG A C 1
ATOM 3469 O O . ARG A 1 430 ? 8.132 17.408 35.472 1.00 55.03 430 ARG A O 1
ATOM 3476 N N . GLY A 1 431 ? 9.753 16.015 34.776 1.00 53.41 431 GLY A N 1
ATOM 3477 C CA . GLY A 1 431 ? 10.897 16.835 35.200 1.00 53.41 431 GLY A CA 1
ATOM 3478 C C . GLY A 1 431 ? 11.513 17.728 34.112 1.00 53.41 431 GLY A C 1
ATOM 3479 O O . GLY A 1 431 ? 12.280 18.620 34.447 1.00 53.41 431 GLY A O 1
ATOM 3480 N N . ASP A 1 432 ? 11.170 17.514 32.836 1.00 53.66 432 ASP A N 1
ATOM 3481 C CA . ASP A 1 432 ? 11.883 18.063 31.673 1.00 53.66 432 ASP A CA 1
ATOM 3482 C C . ASP A 1 432 ? 10.949 18.554 30.546 1.00 53.66 432 ASP A C 1
ATOM 3484 O O . ASP A 1 432 ? 11.402 18.783 29.433 1.00 53.66 432 ASP A O 1
ATOM 3488 N N . ILE A 1 433 ? 9.635 18.722 30.747 1.00 54.38 433 ILE A N 1
ATOM 3489 C CA . ILE A 1 433 ? 8.710 19.098 29.651 1.00 54.38 433 ILE A CA 1
ATOM 3490 C C . ILE A 1 433 ? 8.990 20.498 29.094 1.00 54.38 433 ILE A C 1
ATOM 3492 O O . ILE A 1 433 ? 8.710 20.774 27.924 1.00 54.38 433 ILE A O 1
ATOM 3496 N N . GLU A 1 434 ? 9.603 21.352 29.914 1.00 51.09 434 GLU A N 1
ATOM 3497 C CA . GLU A 1 434 ? 10.159 22.638 29.501 1.00 51.09 434 GLU A CA 1
ATOM 3498 C C . GLU A 1 434 ? 11.441 22.448 28.663 1.00 51.09 434 GLU A C 1
ATOM 3500 O O . GLU A 1 434 ? 11.588 23.100 27.632 1.00 51.09 434 GLU A O 1
ATOM 3505 N N . THR A 1 435 ? 12.297 21.477 29.007 1.00 52.00 435 THR A N 1
ATOM 3506 C CA . THR A 1 435 ? 13.568 21.134 28.333 1.00 52.00 435 THR A CA 1
ATOM 3507 C C . THR A 1 435 ? 13.380 20.330 27.027 1.00 52.00 435 THR A C 1
ATOM 3509 O O . THR A 1 435 ? 13.974 20.646 25.997 1.00 52.00 435 THR A O 1
ATOM 3512 N N . VAL A 1 436 ? 12.488 19.329 27.015 1.00 51.59 436 VAL A N 1
ATOM 3513 C CA . VAL A 1 436 ? 11.994 18.577 25.837 1.00 51.59 436 VAL A CA 1
ATOM 3514 C C . VAL A 1 436 ? 11.178 19.482 24.915 1.00 51.59 436 VAL A C 1
ATOM 3516 O O . VAL A 1 436 ? 11.066 19.228 23.711 1.00 51.59 436 VAL A O 1
ATOM 3519 N N . GLY A 1 437 ? 10.654 20.583 25.460 1.00 53.03 437 GLY A N 1
ATOM 3520 C CA . GLY A 1 437 ? 10.043 21.660 24.707 1.00 53.03 437 GLY A CA 1
ATOM 3521 C C . GLY A 1 437 ? 10.927 22.143 23.554 1.00 53.03 437 GLY A C 1
ATOM 3522 O O . GLY A 1 437 ? 10.398 22.417 22.486 1.00 53.03 437 GLY A O 1
ATOM 3523 N N . ASP A 1 438 ? 12.246 22.193 23.672 1.00 57.16 438 ASP A N 1
ATOM 3524 C CA . ASP A 1 438 ? 13.048 22.813 22.611 1.00 57.16 438 ASP A CA 1
ATOM 3525 C C . ASP A 1 438 ? 13.283 21.922 21.378 1.00 57.16 438 ASP A C 1
ATOM 3527 O O . ASP A 1 438 ? 13.570 22.432 20.285 1.00 57.16 438 ASP A O 1
ATOM 3531 N N . ASP A 1 439 ? 13.064 20.604 21.476 1.00 73.81 439 ASP A N 1
ATOM 3532 C CA . ASP A 1 439 ? 13.168 19.712 20.321 1.00 73.81 439 ASP A CA 1
ATOM 3533 C C . ASP A 1 439 ? 11.845 19.572 19.545 1.00 73.81 439 ASP A C 1
ATOM 3535 O O . ASP A 1 439 ? 10.867 18.937 19.950 1.00 73.81 439 ASP A O 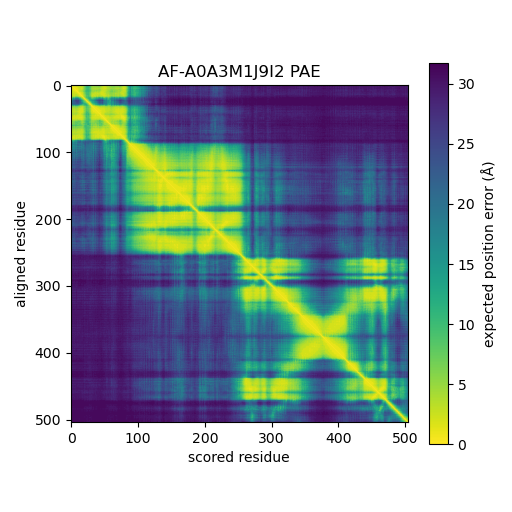1
ATOM 3539 N N . PHE A 1 440 ? 11.848 20.103 18.322 1.00 76.50 440 PHE A N 1
ATOM 3540 C CA . PHE A 1 440 ? 10.719 20.006 17.399 1.00 76.50 440 PHE A CA 1
ATOM 3541 C C . PHE A 1 440 ? 10.302 18.559 17.080 1.00 76.50 440 PHE A C 1
ATOM 3543 O O . PHE A 1 440 ? 9.118 18.321 16.829 1.00 76.50 440 PHE A O 1
ATOM 3550 N N . ALA A 1 441 ? 11.242 17.606 17.011 1.00 72.38 441 ALA A N 1
ATOM 3551 C CA . ALA A 1 441 ? 10.903 16.225 16.662 1.00 72.38 441 ALA A CA 1
ATOM 3552 C C . ALA A 1 441 ? 10.049 15.578 17.762 1.00 72.38 441 ALA A C 1
ATOM 3554 O O . ALA A 1 441 ? 9.005 14.997 17.452 1.00 72.38 441 ALA A O 1
ATOM 3555 N N . SER A 1 442 ? 10.431 15.794 19.017 1.00 70.69 442 SER A N 1
ATOM 3556 C CA . SER A 1 442 ? 9.708 15.356 20.212 1.00 70.69 442 SER A CA 1
ATOM 3557 C C . SER A 1 442 ? 8.320 15.997 20.309 1.00 70.69 442 SER A C 1
ATOM 3559 O O . SER A 1 442 ? 7.316 15.282 20.385 1.00 70.69 442 SER A O 1
ATOM 3561 N N . ARG A 1 443 ? 8.213 17.331 20.144 1.00 77.94 443 ARG A N 1
ATOM 3562 C CA . ARG A 1 443 ? 6.903 18.021 20.094 1.00 77.94 443 ARG A CA 1
ATOM 3563 C C . ARG A 1 443 ? 5.971 17.418 19.040 1.00 77.94 443 ARG A C 1
ATOM 3565 O O . ARG A 1 443 ? 4.777 17.209 19.259 1.00 77.94 443 ARG A O 1
ATOM 3572 N N . ARG A 1 444 ? 6.520 17.125 17.860 1.00 80.94 444 ARG A N 1
ATOM 3573 C CA . ARG A 1 444 ? 5.768 16.580 16.726 1.00 80.94 444 ARG A CA 1
ATOM 3574 C C . ARG A 1 444 ? 5.337 15.129 16.949 1.00 80.94 444 ARG A C 1
ATOM 3576 O O . ARG A 1 444 ? 4.285 14.737 16.437 1.00 80.94 444 ARG A O 1
ATOM 3583 N N . GLU A 1 445 ? 6.129 14.338 17.667 1.00 73.50 445 GLU A N 1
ATOM 3584 C CA . GLU A 1 445 ? 5.774 12.971 18.047 1.00 73.50 445 GLU A CA 1
ATOM 3585 C C . GLU A 1 445 ? 4.585 12.950 19.011 1.00 73.50 445 GLU A C 1
ATOM 3587 O O . GLU A 1 445 ? 3.637 12.210 18.754 1.00 73.50 445 GLU A O 1
ATOM 3592 N N . ILE A 1 446 ? 4.548 13.841 20.003 1.00 74.06 446 ILE A N 1
ATOM 3593 C CA . ILE A 1 446 ? 3.406 13.978 20.922 1.00 74.06 446 ILE A CA 1
ATOM 3594 C C . ILE A 1 446 ? 2.127 14.359 20.175 1.00 74.06 446 ILE A C 1
ATOM 3596 O O . ILE A 1 446 ? 1.106 13.682 20.302 1.00 74.06 446 ILE A O 1
ATOM 3600 N N . VAL A 1 447 ? 2.186 15.386 19.317 1.00 80.06 447 VAL A N 1
ATOM 3601 C CA . VAL A 1 447 ? 1.044 15.806 18.479 1.00 80.06 447 VAL A CA 1
ATOM 3602 C C . VAL A 1 447 ? 0.511 14.633 17.641 1.00 80.06 447 VAL A C 1
ATOM 3604 O O . VAL A 1 447 ? -0.697 14.497 17.437 1.00 80.06 447 VAL A O 1
ATOM 3607 N N . ARG A 1 448 ? 1.407 13.756 17.166 1.00 77.06 448 ARG A N 1
ATOM 3608 C CA . ARG A 1 448 ? 1.050 12.544 16.419 1.00 77.06 448 ARG A CA 1
ATOM 3609 C C . ARG A 1 448 ? 0.418 11.477 17.316 1.00 77.06 448 ARG A C 1
ATOM 3611 O O . ARG A 1 448 ? -0.604 10.926 16.919 1.00 77.06 448 ARG A O 1
ATOM 3618 N N . MET A 1 449 ? 1.026 11.167 18.462 1.00 67.44 449 MET A N 1
ATOM 3619 C CA . MET A 1 449 ? 0.571 10.122 19.389 1.00 67.44 449 MET A CA 1
ATOM 3620 C C . MET A 1 449 ? -0.815 10.426 19.952 1.00 67.44 449 MET A C 1
ATOM 3622 O O . MET A 1 449 ? -1.673 9.551 19.984 1.00 67.44 449 MET A O 1
ATOM 3626 N N . LEU A 1 450 ? -1.061 11.686 20.306 1.00 72.06 450 LEU A N 1
ATOM 3627 C CA . LEU A 1 450 ? -2.349 12.141 20.825 1.00 72.06 450 LEU A CA 1
ATOM 3628 C C . LEU A 1 450 ? -3.382 12.412 19.722 1.00 72.06 450 LEU A C 1
ATOM 3630 O O . LEU A 1 450 ? -4.498 12.821 20.028 1.00 72.06 450 LEU A O 1
ATOM 3634 N N . ASN A 1 451 ? -3.028 12.185 18.450 1.00 72.38 451 ASN A N 1
ATOM 3635 C CA . ASN A 1 451 ? -3.868 12.426 17.273 1.00 72.38 451 ASN A CA 1
ATOM 3636 C C . ASN A 1 451 ? -4.564 13.793 17.306 1.00 72.38 451 ASN A C 1
ATOM 3638 O O . ASN A 1 451 ? -5.782 13.903 17.158 1.00 72.38 451 ASN A O 1
ATOM 3642 N N . VAL A 1 452 ? -3.768 14.837 17.524 1.00 81.50 452 VAL A N 1
ATOM 3643 C CA . VAL A 1 452 ? -4.278 16.198 17.664 1.00 81.50 452 VAL A CA 1
ATOM 3644 C C . VAL A 1 452 ? -4.944 16.654 16.365 1.00 81.50 452 VAL A C 1
ATOM 3646 O O . VAL A 1 452 ? -4.386 16.496 15.278 1.00 81.50 452 VAL A O 1
ATOM 3649 N N . GLN A 1 453 ? -6.121 17.263 16.470 1.00 81.31 453 GLN A N 1
ATOM 3650 C CA . GLN A 1 453 ? -6.808 17.933 15.371 1.00 81.31 453 GLN A CA 1
ATOM 3651 C C . GLN A 1 453 ? -7.100 19.376 15.753 1.00 81.31 453 GLN A C 1
ATOM 3653 O O . GLN A 1 453 ? -7.608 19.650 16.838 1.00 81.31 453 GLN A O 1
ATOM 3658 N N . VAL A 1 454 ? -6.809 20.295 14.837 1.00 85.88 454 VAL A N 1
ATOM 3659 C CA . VAL A 1 454 ? -7.012 21.730 15.028 1.00 85.88 454 VAL A CA 1
ATOM 3660 C C . VAL A 1 454 ? -7.978 22.238 13.964 1.00 85.88 454 VAL A C 1
ATOM 3662 O O . VAL A 1 454 ? -7.715 22.119 12.766 1.00 85.88 454 VAL A O 1
ATOM 3665 N N . ARG A 1 455 ? -9.093 22.832 14.384 1.00 85.62 455 ARG A N 1
ATOM 3666 C CA . ARG A 1 455 ? -10.058 23.501 13.508 1.00 85.62 455 ARG A CA 1
ATOM 3667 C C . ARG A 1 455 ? -9.990 25.004 13.717 1.00 85.62 455 ARG A C 1
ATOM 3669 O O . ARG A 1 455 ? -10.194 25.476 14.826 1.00 85.62 455 ARG A O 1
ATOM 3676 N N . VAL A 1 456 ? -9.702 25.757 12.661 1.00 85.31 456 VAL A N 1
ATOM 3677 C CA . VAL A 1 456 ? -9.569 27.219 12.736 1.00 85.31 456 VAL A CA 1
ATOM 3678 C C . VAL A 1 456 ? -10.776 27.939 12.143 1.00 85.31 456 VAL A C 1
ATOM 3680 O O . VAL A 1 456 ? -11.342 27.496 11.138 1.00 85.31 456 VAL A O 1
ATOM 3683 N N . ALA A 1 457 ? -11.145 29.062 12.757 1.00 84.69 457 ALA A N 1
ATOM 3684 C CA . ALA A 1 457 ? -12.267 29.911 12.367 1.00 84.69 457 ALA A CA 1
ATOM 3685 C C . ALA A 1 457 ? -12.015 31.385 12.728 1.00 84.69 457 ALA A C 1
ATOM 3687 O O . ALA A 1 457 ? -11.004 31.731 13.346 1.00 84.69 457 ALA A O 1
ATOM 3688 N N . VAL A 1 458 ? -12.939 32.260 12.329 1.00 81.00 458 VAL A N 1
ATOM 3689 C CA . VAL A 1 458 ? -13.011 33.647 12.801 1.00 81.00 458 VAL A CA 1
ATOM 3690 C C . VAL A 1 458 ? -14.404 33.879 13.362 1.00 81.00 458 VAL A C 1
ATOM 3692 O O . VAL A 1 458 ? -15.378 33.704 12.636 1.00 81.00 458 VAL A O 1
ATOM 3695 N N . GLU A 1 459 ? -14.484 34.290 14.622 1.00 76.69 459 GLU A N 1
ATOM 3696 C CA . GLU A 1 459 ? -15.735 34.601 15.319 1.00 76.69 459 GLU A CA 1
ATOM 3697 C C . GLU A 1 459 ? -15.618 35.987 15.949 1.00 76.69 459 GLU A C 1
ATOM 3699 O O . GLU A 1 459 ? -14.582 36.311 16.527 1.00 76.69 459 GLU A O 1
ATOM 3704 N N . ASP A 1 460 ? -16.627 36.841 15.766 1.00 75.12 460 ASP A N 1
ATOM 3705 C CA . ASP A 1 460 ? -16.658 38.220 16.284 1.00 75.12 460 ASP A CA 1
ATOM 3706 C C . ASP A 1 460 ? -15.379 39.034 15.993 1.00 75.12 460 ASP A C 1
ATOM 3708 O O . ASP A 1 460 ? -14.876 39.798 16.817 1.00 75.12 460 ASP A O 1
ATOM 3712 N N . GLY A 1 461 ? -14.799 38.837 14.803 1.00 71.44 461 GLY A N 1
ATOM 3713 C CA . GLY A 1 461 ? -13.560 39.503 14.384 1.00 71.44 461 GLY A CA 1
ATOM 3714 C C . GLY A 1 461 ? -12.281 38.973 15.048 1.00 71.44 461 GLY A C 1
ATOM 3715 O O . GLY A 1 461 ? -11.203 39.523 14.813 1.00 71.44 461 GLY A O 1
ATOM 3716 N N . LYS A 1 462 ? -12.358 37.894 15.833 1.00 75.31 462 LYS A N 1
ATOM 3717 C CA . LYS A 1 462 ? -11.221 37.231 16.485 1.00 75.31 462 LYS A CA 1
ATOM 3718 C C . LYS A 1 462 ? -10.895 35.908 15.806 1.00 75.31 462 LYS A C 1
ATOM 3720 O O . LYS A 1 462 ? -11.774 35.171 15.372 1.00 75.31 462 LYS A O 1
ATOM 3725 N N . LYS A 1 463 ? -9.602 35.604 15.695 1.00 82.06 463 LYS A N 1
ATOM 3726 C CA . LYS A 1 463 ? -9.120 34.318 15.172 1.00 82.06 463 LYS A CA 1
ATOM 3727 C C . LYS A 1 463 ? -9.192 33.258 16.266 1.00 82.06 463 LYS A C 1
ATOM 3729 O O . LYS A 1 463 ? -8.557 33.435 17.305 1.00 82.06 463 LYS A O 1
ATOM 3734 N N . MET A 1 464 ? -9.892 32.163 15.980 1.00 79.75 464 MET A N 1
ATOM 3735 C CA . MET A 1 464 ? -10.146 31.074 16.924 1.00 79.75 464 MET A CA 1
ATOM 3736 C C . MET A 1 464 ? -9.546 29.761 16.414 1.00 79.75 464 MET A C 1
ATOM 3738 O O . MET A 1 464 ? -9.551 29.492 15.207 1.00 79.75 464 MET A O 1
ATOM 3742 N N . ALA A 1 465 ? -9.050 28.936 17.335 1.00 81.44 465 ALA A N 1
ATOM 3743 C CA . ALA A 1 465 ? -8.616 27.570 17.071 1.00 81.44 465 ALA A CA 1
ATOM 3744 C C . ALA A 1 465 ? -9.248 26.614 18.087 1.00 81.44 465 ALA A C 1
ATOM 3746 O O . ALA A 1 465 ? -9.032 26.752 19.285 1.00 81.44 465 ALA A O 1
ATOM 3747 N N . HIS A 1 466 ? -10.005 25.643 17.587 1.00 80.81 466 HIS A N 1
ATOM 3748 C CA . HIS A 1 466 ? -10.589 24.554 18.355 1.00 80.81 466 HIS A CA 1
ATOM 3749 C C . HIS A 1 466 ? -9.689 23.324 18.246 1.00 80.81 466 HIS A C 1
ATOM 3751 O O . HIS A 1 466 ? -9.448 22.820 17.144 1.00 80.81 466 HIS A O 1
ATOM 3757 N N . VAL A 1 467 ? -9.181 22.844 19.376 1.00 79.88 467 VAL A N 1
ATOM 3758 C CA . VAL A 1 467 ? -8.190 21.767 19.440 1.00 79.88 467 VAL A CA 1
ATOM 3759 C C . VAL A 1 467 ? -8.819 20.541 20.088 1.00 79.88 467 VAL A C 1
ATOM 3761 O O . VAL A 1 467 ? -9.505 20.649 21.095 1.00 79.88 467 VAL A O 1
ATOM 3764 N N . THR A 1 468 ? -8.588 19.369 19.505 1.00 73.50 468 THR A N 1
ATOM 3765 C CA . THR A 1 468 ? -9.024 18.075 20.053 1.00 73.50 468 THR A CA 1
ATOM 3766 C C . THR A 1 468 ? -7.888 17.069 19.973 1.00 73.50 468 THR A C 1
ATOM 3768 O O . THR A 1 468 ? -7.025 17.181 19.104 1.00 73.50 468 THR A O 1
ATOM 3771 N N . CYS A 1 469 ? -7.873 16.087 20.864 1.00 74.50 469 CYS A N 1
ATOM 3772 C CA . CYS A 1 469 ? -6.926 14.981 20.890 1.00 74.50 469 CYS A CA 1
ATOM 3773 C C . CYS A 1 469 ? -7.600 13.722 21.471 1.00 74.50 469 CYS A C 1
ATOM 3775 O O . CYS A 1 469 ? -8.771 13.739 21.850 1.00 74.50 469 CYS A O 1
ATOM 3777 N N . HIS A 1 470 ? -6.881 12.604 21.548 1.00 65.44 470 HIS A N 1
ATOM 3778 C CA . HIS A 1 470 ? -7.420 11.369 22.128 1.00 65.44 470 HIS A CA 1
ATOM 3779 C C . HIS A 1 470 ? -7.760 11.470 23.623 1.00 65.44 470 HIS A C 1
ATOM 3781 O O . HIS A 1 470 ? -8.600 10.708 24.087 1.00 65.44 470 HIS A O 1
ATOM 3787 N N . LEU A 1 471 ? -7.157 12.406 24.358 1.00 63.59 471 LEU A N 1
ATOM 3788 C CA . LEU A 1 471 ? -7.401 12.616 25.790 1.00 63.59 471 LEU A CA 1
ATOM 3789 C C . LEU A 1 471 ? -8.539 13.632 26.060 1.00 63.59 471 LEU A C 1
ATOM 3791 O O . LEU A 1 471 ? -8.892 13.851 27.212 1.00 63.59 471 LEU A O 1
ATOM 3795 N N . GLY A 1 472 ? -9.146 14.219 25.013 1.00 52.06 472 GLY A N 1
ATOM 3796 C CA . GLY A 1 472 ? -10.320 15.116 25.080 1.00 52.06 472 GLY A CA 1
ATOM 3797 C C . GLY A 1 472 ? -10.486 15.982 23.810 1.00 52.06 472 GLY A C 1
ATOM 3798 O O . GLY A 1 472 ? -9.502 16.273 23.138 1.00 52.06 472 GLY A O 1
ATOM 3799 N N .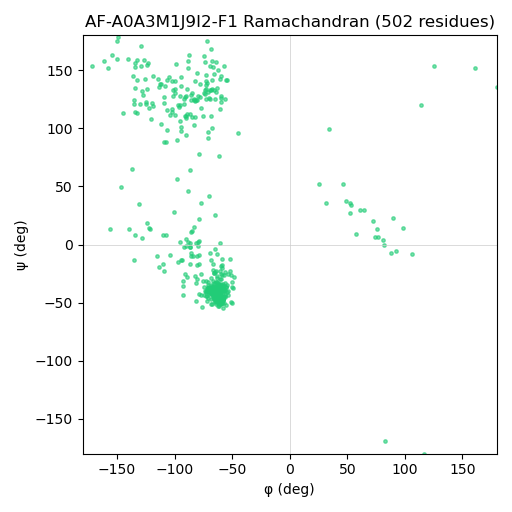 SER A 1 473 ? -11.671 16.436 23.371 1.00 40.69 473 SER A N 1
ATOM 3800 C CA . SER A 1 473 ? -13.009 16.495 23.975 1.00 40.69 473 SER A CA 1
ATOM 3801 C C . SER A 1 473 ? -14.015 15.512 23.350 1.00 40.69 473 SER A C 1
ATOM 3803 O O . SER A 1 473 ? -14.281 15.486 22.148 1.00 40.69 473 SER A O 1
ATOM 3805 N N . SER A 1 474 ? -14.641 14.716 24.208 1.00 36.94 474 SER A N 1
ATOM 3806 C CA . SER A 1 474 ? -15.878 13.995 23.929 1.00 36.94 474 SER A CA 1
ATOM 3807 C C . SER A 1 474 ? -17.048 14.984 23.845 1.00 36.94 474 SER A C 1
ATOM 3809 O O . SER A 1 474 ? -17.557 15.353 24.890 1.00 36.94 474 SER A O 1
ATOM 3811 N N . LEU A 1 475 ? -17.443 15.421 22.641 1.00 31.34 475 LEU A N 1
ATOM 3812 C CA . LEU A 1 475 ? -18.757 16.002 22.257 1.00 31.34 475 LEU A CA 1
ATOM 3813 C C . LEU A 1 475 ? -19.560 16.814 23.309 1.00 31.34 475 LEU A C 1
ATOM 3815 O O . LEU A 1 475 ? -20.787 16.803 23.323 1.00 31.34 475 LEU A O 1
ATOM 3819 N N . VAL A 1 476 ? -18.880 17.569 24.162 1.00 24.03 476 VAL A N 1
ATOM 3820 C CA . VAL A 1 476 ? -19.458 18.545 25.081 1.00 24.03 476 VAL A CA 1
ATOM 3821 C C . VAL A 1 476 ? -18.568 19.770 24.973 1.00 24.03 476 VAL A C 1
ATOM 3823 O O . VAL A 1 476 ? -17.349 19.651 25.098 1.00 24.03 476 VAL A O 1
ATOM 3826 N N . ASN A 1 477 ? -19.186 20.910 24.660 1.00 28.56 477 ASN A N 1
ATOM 3827 C CA . ASN A 1 477 ? -18.566 22.229 24.568 1.00 28.56 477 ASN A CA 1
ATOM 3828 C C . ASN A 1 477 ? -17.643 22.486 25.767 1.00 28.56 477 ASN A C 1
ATOM 3830 O O . ASN A 1 477 ? -18.084 22.952 26.814 1.00 28.56 477 ASN A O 1
ATOM 3834 N N . CYS A 1 478 ? -16.354 22.232 25.588 1.00 24.91 478 CYS A N 1
ATOM 3835 C CA . CYS A 1 478 ? -15.311 22.930 26.314 1.00 24.91 478 CYS A CA 1
ATOM 3836 C C . CYS A 1 478 ? -14.641 23.830 25.291 1.00 24.91 478 CYS A C 1
ATOM 3838 O O . CYS A 1 478 ? -13.713 23.450 24.581 1.00 24.91 478 CYS A O 1
ATOM 3840 N N . ASP A 1 479 ? -15.218 25.016 25.191 1.00 31.91 479 ASP A N 1
ATOM 3841 C CA . ASP A 1 479 ? -14.701 26.171 24.490 1.00 31.91 479 ASP A CA 1
ATOM 3842 C C . ASP A 1 479 ? -13.357 26.603 25.108 1.00 31.91 479 ASP A C 1
ATOM 3844 O O . ASP A 1 479 ? -13.272 27.592 25.837 1.00 31.91 479 ASP A O 1
ATOM 3848 N N . THR A 1 480 ? -12.266 25.888 24.828 1.00 37.75 480 THR A N 1
ATOM 3849 C CA . THR A 1 480 ? -10.926 26.449 25.045 1.00 37.75 480 THR A CA 1
ATOM 3850 C C . THR A 1 480 ? -10.622 27.382 23.878 1.00 37.75 480 THR A C 1
ATOM 3852 O O . THR A 1 480 ? -9.939 27.050 22.909 1.00 37.75 480 THR A O 1
ATOM 3855 N N . TYR A 1 481 ? -11.212 28.574 23.946 1.00 45.81 481 TYR A N 1
ATOM 3856 C CA . TYR A 1 481 ? -10.953 29.663 23.021 1.00 45.81 481 TYR A CA 1
ATOM 3857 C C . TYR A 1 481 ? -9.528 30.170 23.216 1.00 45.81 481 TYR A C 1
ATOM 3859 O O . TYR A 1 481 ? -9.256 30.992 24.092 1.00 45.81 481 TYR A O 1
ATOM 3867 N N . HIS A 1 482 ? -8.612 29.758 22.351 1.00 50.31 482 HIS A N 1
ATOM 3868 C CA . HIS A 1 482 ? -7.364 30.489 22.241 1.00 50.31 482 HIS A CA 1
ATOM 3869 C C . HIS A 1 482 ? -7.565 31.685 21.305 1.00 50.31 482 HIS A C 1
ATOM 3871 O O . HIS A 1 482 ? -7.649 31.541 20.083 1.00 50.31 482 HIS A O 1
ATOM 3877 N N . ILE A 1 483 ? -7.691 32.880 21.891 1.00 48.91 483 ILE A N 1
ATOM 3878 C CA . ILE A 1 483 ? -7.726 34.134 21.134 1.00 48.91 483 ILE A CA 1
ATOM 3879 C C . ILE A 1 483 ? -6.329 34.349 20.544 1.00 48.91 483 ILE A C 1
ATOM 3881 O O . ILE A 1 483 ? -5.363 34.624 21.253 1.00 48.91 483 ILE A O 1
ATOM 3885 N N . LEU A 1 484 ? -6.224 34.232 19.222 1.00 51.72 484 LEU A N 1
ATOM 3886 C CA . LEU A 1 484 ? -4.963 34.397 18.487 1.00 51.72 484 LEU A CA 1
ATOM 3887 C C . LEU A 1 484 ? -4.681 35.870 18.115 1.00 51.72 484 LEU A C 1
ATOM 3889 O O . LEU A 1 484 ? -3.650 36.168 17.509 1.00 51.72 484 LEU A O 1
ATOM 3893 N N . GLY A 1 485 ? -5.606 36.781 18.445 1.00 41.94 485 GLY A N 1
ATOM 3894 C CA . GLY A 1 485 ? -5.560 38.222 18.160 1.00 41.94 485 GLY A CA 1
ATOM 3895 C C . GLY A 1 485 ? -6.686 38.716 17.236 1.00 41.94 485 GLY A C 1
ATOM 3896 O O . GLY A 1 485 ? -7.532 37.939 16.782 1.00 41.94 485 GLY A O 1
ATOM 3897 N N . ASN A 1 486 ? -6.686 40.023 16.943 1.00 39.62 486 ASN A N 1
ATOM 3898 C CA . ASN A 1 486 ? -7.676 40.681 16.078 1.00 39.62 486 ASN A CA 1
ATOM 3899 C C . ASN A 1 486 ? -7.482 40.305 14.594 1.00 39.62 486 ASN A C 1
ATOM 3901 O O . ASN A 1 486 ? -6.355 40.238 14.091 1.00 39.62 486 ASN A O 1
ATOM 3905 N N . ALA A 1 487 ? -8.575 40.074 13.862 1.00 42.84 487 ALA A N 1
ATOM 3906 C CA . ALA A 1 487 ? -8.543 39.852 12.419 1.00 42.84 487 ALA A CA 1
ATOM 3907 C C . ALA A 1 487 ? -8.514 41.192 11.661 1.00 42.84 487 ALA A C 1
ATOM 3909 O O . ALA A 1 487 ? -9.397 42.030 11.819 1.00 42.84 487 ALA A O 1
ATOM 3910 N N . ALA A 1 488 ? -7.516 41.398 10.798 1.00 37.50 488 ALA A N 1
ATOM 3911 C CA . ALA A 1 488 ? -7.525 42.520 9.862 1.00 37.50 488 ALA A CA 1
ATOM 3912 C C . ALA A 1 488 ? -8.460 42.212 8.676 1.00 37.50 488 ALA A C 1
ATOM 3914 O O . ALA A 1 488 ? -8.308 41.167 8.046 1.00 37.50 488 ALA A O 1
ATOM 3915 N N . LYS A 1 489 ? -9.400 43.136 8.413 1.00 37.34 489 LYS A N 1
ATOM 3916 C CA . LYS A 1 489 ? -10.294 43.293 7.243 1.00 37.34 489 LYS A CA 1
ATOM 3917 C C . LYS A 1 489 ? -10.778 41.985 6.580 1.00 37.34 489 LYS A C 1
ATOM 3919 O O . LYS A 1 489 ? -10.102 41.395 5.743 1.00 37.34 489 LYS A O 1
ATOM 3924 N N . ILE A 1 490 ? -12.001 41.579 6.925 1.00 40.69 490 ILE A N 1
ATOM 3925 C CA . ILE A 1 490 ? -12.707 40.422 6.357 1.00 40.69 490 ILE A CA 1
ATOM 3926 C C . ILE A 1 490 ? -13.254 40.799 4.970 1.00 40.6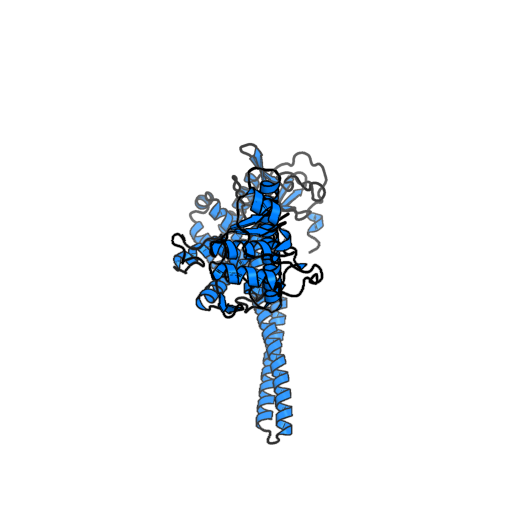9 490 ILE A C 1
ATOM 3928 O O . ILE A 1 490 ? -14.091 41.689 4.855 1.00 40.69 490 ILE A O 1
ATOM 3932 N N . LEU A 1 491 ? -12.799 40.120 3.914 1.00 37.09 491 LEU A N 1
ATOM 3933 C CA . LEU A 1 491 ? -13.425 40.153 2.587 1.00 37.09 491 LEU A CA 1
ATOM 3934 C C . LEU A 1 491 ? -14.111 38.798 2.363 1.00 37.09 491 LEU A C 1
ATOM 3936 O O . LEU A 1 491 ? -13.488 37.859 1.865 1.00 37.09 491 LEU A O 1
ATOM 3940 N N . GLY A 1 492 ? -15.372 38.697 2.790 1.00 40.44 492 GLY A N 1
ATOM 3941 C CA . GLY A 1 492 ? -16.217 37.502 2.664 1.00 40.44 492 GLY A CA 1
ATOM 3942 C C . GLY A 1 492 ? -16.566 36.867 4.014 1.00 40.44 492 GLY A C 1
ATOM 3943 O O . GLY A 1 492 ? -15.684 36.478 4.774 1.00 40.44 492 GLY A O 1
ATOM 3944 N N . SER A 1 493 ? -17.861 36.782 4.321 1.00 39.59 493 SER A N 1
ATOM 3945 C CA . SER A 1 493 ? -18.399 36.235 5.571 1.00 39.59 493 SER A CA 1
ATOM 3946 C C . SER A 1 493 ? -18.283 34.706 5.632 1.00 39.59 493 SER A C 1
ATOM 3948 O O . SER A 1 493 ? -18.724 34.013 4.718 1.00 39.59 493 SER A O 1
ATOM 3950 N N . CYS A 1 494 ? -17.738 34.185 6.733 1.00 43.81 494 CYS A N 1
ATOM 3951 C CA . CYS A 1 494 ? -17.823 32.777 7.126 1.00 43.81 494 CYS A CA 1
ATOM 3952 C C . CYS A 1 494 ? -18.935 32.642 8.187 1.00 43.81 494 CYS A C 1
ATOM 3954 O O . CYS A 1 494 ? -18.952 33.470 9.099 1.00 43.81 494 CYS A O 1
ATOM 3956 N N . PRO A 1 495 ? -19.852 31.659 8.104 1.00 46.00 495 PRO A N 1
ATOM 3957 C CA . PRO A 1 495 ? -20.857 31.440 9.147 1.00 46.00 495 PRO A CA 1
ATOM 3958 C C . PRO A 1 495 ? -20.200 31.075 10.487 1.00 46.00 495 PRO A C 1
ATOM 3960 O O . PRO A 1 495 ? -19.124 30.472 10.503 1.00 46.00 495 PRO A O 1
ATOM 3963 N N . SER A 1 496 ? -20.850 31.432 11.598 1.00 47.12 496 SER A N 1
ATOM 3964 C CA . SER A 1 496 ? -20.406 31.112 12.962 1.00 47.12 496 SER A CA 1
ATOM 3965 C C . SER A 1 496 ? -20.445 29.602 13.237 1.00 47.12 496 SER A C 1
ATOM 3967 O O . SER A 1 496 ? -21.353 28.909 12.759 1.00 47.12 496 SER A O 1
ATOM 3969 N N . LEU A 1 497 ? -19.508 29.084 14.054 1.00 42.91 497 LEU A N 1
ATOM 3970 C CA . LEU A 1 497 ? -19.486 27.662 14.446 1.00 42.91 497 LEU A CA 1
ATOM 3971 C C . LEU A 1 497 ? -20.766 27.243 15.181 1.00 42.91 497 LEU A C 1
ATOM 3973 O O . LEU A 1 497 ? -21.157 26.076 15.114 1.00 42.91 497 LEU A O 1
ATOM 3977 N N . LYS A 1 498 ? -21.454 28.194 15.830 1.00 40.75 498 LYS A N 1
ATOM 3978 C CA . LYS A 1 498 ? -22.718 27.951 16.545 1.00 40.75 498 LYS A CA 1
ATOM 3979 C C . LYS A 1 498 ? -23.808 27.322 15.670 1.00 40.75 498 LYS A C 1
ATOM 3981 O O . LYS A 1 498 ? -24.691 26.665 16.205 1.00 40.75 498 LYS A O 1
ATOM 3986 N N . SER A 1 499 ? -23.750 27.492 14.348 1.00 35.88 499 SER A N 1
ATOM 3987 C CA . SER A 1 499 ? -24.757 26.949 13.425 1.00 35.88 499 SER A CA 1
ATOM 3988 C C . SER A 1 499 ? -24.504 25.506 12.969 1.00 35.88 499 SER A C 1
ATOM 3990 O O . SER A 1 499 ? -25.416 24.874 12.447 1.00 35.88 499 SER A O 1
ATOM 3992 N N . THR A 1 500 ? -23.285 24.975 13.129 1.00 36.09 500 THR A N 1
ATOM 3993 C CA . THR A 1 500 ? -22.879 23.701 12.495 1.00 36.09 500 THR A CA 1
ATOM 3994 C C . THR A 1 500 ? -22.709 22.546 13.485 1.00 36.09 500 THR A C 1
ATOM 3996 O O . THR A 1 500 ? -22.703 21.391 13.077 1.00 36.09 500 THR A O 1
ATOM 3999 N N . LEU A 1 501 ? -22.595 22.832 14.786 1.00 34.75 501 LEU A N 1
ATOM 4000 C CA . LEU A 1 501 ? -22.386 21.819 15.833 1.00 34.75 501 LEU A CA 1
ATOM 4001 C C . LEU A 1 501 ? -23.683 21.191 16.378 1.00 34.75 501 LEU A C 1
ATOM 4003 O O . LEU A 1 501 ? -23.614 20.284 17.199 1.00 34.75 501 LEU A O 1
ATOM 4007 N N . THR A 1 502 ? -24.861 21.622 15.920 1.00 28.59 502 THR A N 1
ATOM 4008 C CA . THR A 1 502 ? -26.164 21.043 16.307 1.00 28.59 502 THR A CA 1
ATOM 4009 C C . THR A 1 502 ? -26.617 19.868 15.434 1.00 28.59 502 THR A C 1
ATOM 4011 O O . THR A 1 502 ? -27.700 19.333 15.661 1.00 28.59 502 THR A O 1
ATOM 4014 N N . ALA A 1 503 ? -25.819 19.436 14.453 1.00 27.66 503 ALA A N 1
ATOM 4015 C CA . ALA A 1 503 ? -26.200 18.374 13.522 1.00 27.66 503 ALA A CA 1
ATOM 4016 C C . ALA A 1 503 ? -25.066 17.367 13.259 1.00 27.66 503 ALA A C 1
ATOM 4018 O O . ALA A 1 503 ? -24.580 17.276 12.139 1.00 27.66 503 ALA A O 1
ATOM 4019 N N . THR A 1 504 ? -24.654 16.622 14.286 1.00 27.73 504 THR A N 1
ATOM 4020 C CA . THR A 1 504 ? -23.996 15.291 14.245 1.00 27.73 504 THR A CA 1
ATOM 4021 C C . THR A 1 504 ? -23.867 14.784 15.670 1.00 27.73 504 THR A C 1
ATOM 4023 O O . THR A 1 504 ? -23.914 13.549 15.856 1.00 27.73 504 THR A O 1
#

pLDDT: mean 75.64, std 16.39, range [24.03, 97.5]

Mean predicted aligned error: 20.03 Å

Radius of gyration: 39.48 Å; Cα contacts (8 Å, |Δi|>4): 527; chains: 1; bounding box: 70×92×110 Å

Solvent-accessible surface area (backbone atoms only — not comparable to full-atom values): 29180 Å² total; per-residue (Å²): 106,56,72,56,51,32,55,72,74,69,50,82,84,87,77,86,83,80,82,68,86,81,73,78,55,100,83,69,89,80,52,66,60,60,51,50,52,51,52,38,25,70,70,64,71,55,56,67,47,71,36,68,46,76,61,80,76,30,87,49,63,72,63,26,55,53,52,50,50,57,37,44,73,43,64,16,44,75,42,39,77,72,63,68,79,50,103,40,77,65,24,52,49,53,53,51,52,52,52,52,50,56,48,50,51,54,50,51,53,49,52,52,52,52,52,52,36,51,53,34,27,75,69,50,31,57,67,75,80,83,65,58,82,27,42,40,76,54,96,42,29,67,40,81,35,62,82,45,31,53,50,52,48,47,53,53,44,40,39,64,77,65,66,42,48,45,50,58,51,17,55,52,38,44,75,68,66,54,82,43,96,55,59,90,44,98,81,63,89,65,51,44,37,67,57,48,51,47,56,67,67,43,60,43,40,50,20,41,36,64,46,55,49,51,42,96,90,69,48,74,42,64,71,91,61,39,44,74,21,76,39,73,52,74,45,55,58,66,61,47,51,50,42,47,50,52,50,51,50,48,60,56,48,50,85,70,91,55,98,66,90,59,79,51,46,56,32,33,24,34,63,87,68,62,47,60,32,38,71,45,73,80,52,104,86,46,49,25,33,32,70,79,87,83,83,67,88,86,81,60,82,71,70,77,73,40,51,36,67,62,52,42,49,52,54,47,53,55,51,47,55,42,60,70,34,67,67,55,38,52,50,12,51,49,52,37,52,49,54,49,49,62,68,41,44,64,54,54,52,52,39,51,54,42,52,55,51,42,59,52,46,52,55,51,42,54,55,46,50,57,54,38,74,71,53,88,46,72,73,56,39,58,53,41,53,53,56,44,52,54,46,51,58,53,43,54,52,44,52,53,51,44,54,52,47,53,50,57,68,62,71,81,55,83,45,73,65,52,54,46,50,52,47,52,49,37,62,72,28,70,88,34,55,76,66,52,56,75,39,65,69,58,54,41,48,51,46,55,75,38,55,44,40,34,32,38,51,60,53,97,59,28,34,37,45,48,72,36,34,62,55,41,68,78,96,56,96,73,82,66,73,48,78,76,48,81,57,80,82,84,77,65,90,71,80,59,70,86,77,62,76,83,75,129